Protein AF-0000000072290907 (afdb_homodimer)

pLDDT: mean 84.63, std 21.65, range [22.19, 98.81]

Nearest PDB structures (foldseek):
  7csi-assembly1_A  TM=6.257E-01  e=5.664E-04  Mycolicibacterium smegmatis MC2 155
  7cs1-assembly1_A  TM=6.171E-01  e=2.372E-03  Mycolicibacterium smegmatis MC2 155
  7cs1-assembly1_B  TM=6.305E-01  e=5.806E-03  Mycolicibacterium smegmatis MC2 155
  7cs0-assembly1_B  TM=6.258E-01  e=6.163E-03  Mycolicibacterium smegmatis MC2 155
  7csj-assembly1_A  TM=6.474E-01  e=9.935E-03  Mycolicibacterium smegmatis MC2 155

Foldseek 3Di:
DDKDKDWDDDLVSLLLQLVQVVQFCVVVPDLVVCLLFPFPDPDPVSVVVSSVVVSVVVVVVQVVAPQKIKMFIADCPCPDPRHRHTFKIWIKGWFQFFPLDDDPPDDPPPPDPDPDDPPPPPPPSPPDLCVQLVSLVVDPPDDSSVQSSQQSCLQCVCCNLAVGHGEMETEDIGGRPVCPPPCRLVVNVVVVVVVLQVSQFKYKYFDFPVCQVVVVVVQWDFQDKGFGDLDDDPDDDDPSSVVSCVSSHRGMITIIMAHGVVVVDGDDNPDDRPSRDDPPPPDD/DDKDKDWDDDLVSLLLQLVQVVQFCVVVPDLVVCLLFPFDDPDPVSVVVSSVVVSVVVVVVQVVAPQKIKMFIADCPCPDPRHRHTFKIWIKGWFQFFPLDDDPPDDPPPPDPDPDPDPPPPPPSPPRLCVQLVSLVVDPPDDSSVQSSQQSCLQCVCCNLAVGHGEMETEDIGGRPVCPPPCRLVVNVVVVVVVLQVSQFKYKYFDFPVCQVVVVVVQWDFQDKGQGDLDDDPDDDDPSSVVSCVSSHRGMITIIMAHGVVVVDGDDNPDDGPSNDDPPPPDD

Secondary structure (DSSP, 8-state):
---EEEE--SHHHHHHHHHHHHHHHHTTT-HHHHHHS--SSSSHHHHHHHHHHHHHHHHHHHHH-TTEEEEEEE---TTSTTTT-EEEEEEEEEESS-TT---------------------------SHHHHGGGGGGSPTTHHHHHHHHHHHHHHTTHHHH--SSEEEEEEEEE-GGGTTSSHHHHHHHHHHHHHHHHT-EEEEEE-HHHHHHHHHTT-EEEEEEE-----SSS---HHHHHHHHHHTT-EEEEEEE--GGG-----TTSPPTTT--------/---EEEE--SHHHHHHHHHHHHHHHHTTT-HHHHHHS--SSSSHHHHHHHHHHHHHHHHHHHHH-TTEEEEEEE---TTSTTTT-EEEEEEEEEESS-TT---------------------------THHHHGGGGGGSPTTHHHHHHHHHHHHHHTTHHHH--SSEEEEEEEEE-GGGTTSSHHHHHHHHHHHHHHHHT-EEEEEE-HHHHHHHHHTT-EEEEEEE-----SSS---HHHHHHHHHHTT-EEEEEEE--GGG-----TTSPPTTT--------

Sequence (568 aa):
MPPTLRTVATFEEFSLVVDCMWVSYADPYNPFLGLIVPIKEPTAEGVATAVRGMKNRFWESHKADRDSFWVYIVDEDDHGEDAGKVLAGANWLFHEASPFGEKKDGENGEYDNNHGNKGNENGDGETTEEEDISLASWWPEGEAREFVKAILSQVFGMRATRMTRPHAQLSMMFTLPDHRGRGYGSLLMEYGMSKISEMDVEALVEATADGISLYEKYGLRTIHEVIVDTTYKNGKPGFIWRKMAHECKGNATWWMWKPRPSDGILYTPEMELPWEKKEESLGRMPPTLRTVATFEEFSLVVDCMWVSYADPYNPFLGLIVPIKEPTAEGVATAVRGMKNRFWESHKADRDSFWVYIVDEDDHGEDAGKVLAGANWLFHEASPFGEKKDGENGEYDNNHGNKGNENGDGETTEEEDISLASWWPEGEAREFVKAILSQVFGMRATRMTRPHAQLSMMFTLPDHRGRGYGSLLMEYGMSKISEMDVEALVEATADGISLYEKYGLRTIHEVIVDTTYKNGKPGFIWRKMAHECKGNATWWMWKPRPSDGILYTPEMELPWEKKEESLGR

Solvent-accessible surface area (backbone atoms only — not comparable to full-atom values): 32532 Å² total; per-residue (Å²): 100,74,69,43,81,42,67,62,84,45,68,71,53,42,47,47,48,49,51,35,42,52,57,18,46,46,49,70,67,40,58,66,57,57,60,67,43,63,62,50,35,82,30,72,65,26,48,50,50,30,52,53,51,48,46,52,51,52,48,53,52,42,75,72,29,90,38,51,44,48,36,35,29,30,38,58,36,78,84,44,102,51,42,74,35,57,46,30,36,35,35,37,34,54,34,85,47,43,73,55,69,78,77,81,81,66,86,77,65,76,79,66,83,75,78,74,82,76,84,74,83,74,81,77,80,74,57,50,82,40,53,75,47,34,46,22,66,74,36,62,80,49,54,48,20,52,46,37,33,55,51,42,41,69,75,53,50,56,43,66,72,58,52,60,50,42,28,33,34,51,77,45,73,41,44,29,62,95,59,58,94,68,54,62,69,54,55,57,45,50,56,53,50,53,52,34,54,75,66,50,27,27,36,40,32,75,30,46,83,87,45,43,70,62,44,41,74,74,50,31,35,77,77,45,77,42,64,62,75,67,74,65,88,84,74,78,70,54,64,61,39,41,54,52,32,62,57,42,58,81,41,54,36,32,35,24,38,28,61,24,57,84,72,73,58,73,78,50,93,84,56,82,52,86,66,66,63,69,79,72,76,78,80,132,101,75,68,45,82,44,68,62,84,46,69,70,54,41,46,48,48,48,52,36,43,53,56,16,46,45,47,71,67,40,59,66,57,57,58,67,44,62,62,50,34,83,31,72,65,26,47,51,50,32,51,53,51,48,48,52,52,52,48,53,52,41,73,73,29,91,41,50,44,47,36,34,28,32,38,59,35,78,84,46,102,50,40,74,34,60,44,31,38,35,34,39,34,52,35,86,48,42,76,54,71,79,78,80,80,64,86,76,67,76,81,67,82,75,79,73,86,75,83,75,82,75,79,78,83,76,57,50,86,40,54,75,46,34,47,22,65,72,36,62,80,48,54,48,20,52,47,36,33,55,50,44,41,69,74,52,51,56,43,67,71,59,52,60,49,41,28,34,34,52,77,46,72,41,43,29,62,95,58,59,94,70,55,60,68,54,56,58,46,49,55,53,49,52,52,34,55,74,67,49,29,27,37,39,32,76,30,45,82,87,45,44,69,64,43,41,74,72,50,31,37,78,79,44,78,43,65,62,74,68,72,64,86,84,74,78,71,53,64,62,40,40,53,52,33,61,56,43,60,79,41,56,37,32,35,25,38,28,61,24,57,85,72,72,57,73,78,48,93,85,56,81,51,86,67,67,63,69,79,71,75,77,80,131

InterPro domains:
  IPR000182 GNAT domain [PF13508] (163-219)
  IPR000182 GNAT domain [PS51186] (126-261)
  IPR016181 Acyl-CoA N-acyltransferase [SSF55729] (167-228)
  IPR052523 Trichothecene Biosynthesis Acetyltransferases [PTHR42791] (8-263)

Structure (mmCIF, N/CA/C/O backbone):
data_AF-0000000072290907-model_v1
#
loop_
_entity.id
_entity.type
_entity.pdbx_description
1 polymer 'N-acetyltransferase domain-containing protein'
#
loop_
_atom_site.group_PDB
_atom_site.id
_atom_site.type_symbol
_atom_site.label_atom_id
_atom_site.label_alt_id
_atom_site.label_comp_id
_atom_site.label_asym_id
_atom_site.label_entity_id
_atom_site.label_seq_id
_atom_site.pdbx_PDB_ins_code
_atom_site.Cartn_x
_atom_site.Cartn_y
_atom_site.Cartn_z
_atom_site.occupancy
_atom_site.B_iso_or_equiv
_atom_site.auth_seq_id
_atom_site.auth_comp_id
_atom_site.auth_asym_id
_atom_site.auth_atom_id
_atom_site.pdbx_PDB_model_num
ATOM 1 N N . MET A 1 1 ? -25.875 -30.344 -10.055 1 61.03 1 MET A N 1
ATOM 2 C CA . MET A 1 1 ? -24.891 -31.188 -10.711 1 61.03 1 MET A CA 1
ATOM 3 C C . MET A 1 1 ? -23.484 -30.922 -10.156 1 61.03 1 MET A C 1
ATOM 5 O O . MET A 1 1 ? -23.188 -29.812 -9.711 1 61.03 1 MET A O 1
ATOM 9 N N . PRO A 1 2 ? -22.688 -31.938 -10.078 1 73.31 2 PRO A N 1
ATOM 10 C CA . PRO A 1 2 ? -21.344 -31.766 -9.523 1 73.31 2 PRO A CA 1
ATOM 11 C C . PRO A 1 2 ? -20.469 -30.828 -10.359 1 73.31 2 PRO A C 1
ATOM 13 O O . PRO A 1 2 ? -20.656 -30.734 -11.578 1 73.31 2 PRO A O 1
ATOM 16 N N . PRO A 1 3 ? -19.719 -30.031 -9.781 1 81 3 PRO A N 1
ATOM 17 C CA . PRO A 1 3 ? -18.781 -29.172 -10.523 1 81 3 PRO A CA 1
ATOM 18 C C . PRO A 1 3 ? -17.906 -29.953 -11.5 1 81 3 PRO A C 1
ATOM 20 O O . PRO A 1 3 ? -17.578 -31.109 -11.242 1 81 3 PRO A O 1
ATOM 23 N N . THR A 1 4 ? -17.781 -29.375 -12.656 1 89.06 4 THR A N 1
ATOM 24 C CA . THR A 1 4 ? -17 -30.016 -13.703 1 89.06 4 THR A CA 1
ATOM 25 C C . THR A 1 4 ? -15.672 -29.297 -13.906 1 89.06 4 THR A C 1
ATOM 27 O O . THR A 1 4 ? -15.633 -28.062 -13.945 1 89.06 4 THR A O 1
ATOM 30 N N . LEU A 1 5 ? -14.648 -30.078 -13.992 1 95.38 5 LEU A N 1
ATOM 31 C CA . LEU A 1 5 ? -13.328 -29.562 -14.312 1 95.38 5 LEU A CA 1
ATOM 32 C C . LEU A 1 5 ? -13.117 -29.5 -15.828 1 95.38 5 LEU A C 1
ATOM 34 O O . LEU A 1 5 ? -13.391 -30.484 -16.531 1 95.38 5 LEU A O 1
ATOM 38 N N . ARG A 1 6 ? -12.703 -28.359 -16.328 1 96.44 6 ARG A N 1
ATOM 39 C CA . ARG A 1 6 ? -12.453 -28.156 -17.766 1 96.44 6 ARG A CA 1
ATOM 40 C C . ARG A 1 6 ? -11.055 -27.578 -18 1 96.44 6 ARG A C 1
ATOM 42 O O . ARG A 1 6 ? -10.477 -26.953 -17.109 1 96.44 6 ARG A O 1
ATOM 49 N N . THR A 1 7 ? -10.555 -27.875 -19.188 1 97.81 7 THR A N 1
ATOM 50 C CA . THR A 1 7 ? -9.32 -27.234 -19.641 1 97.81 7 THR A CA 1
ATOM 51 C C . THR A 1 7 ? -9.617 -26.047 -20.547 1 97.81 7 THR A C 1
ATOM 53 O O . THR A 1 7 ? -10.469 -26.125 -21.422 1 97.81 7 THR A O 1
ATOM 56 N N . VAL A 1 8 ? -8.938 -24.984 -20.344 1 98.19 8 VAL A N 1
ATOM 57 C CA . VAL A 1 8 ? -9.156 -23.781 -21.141 1 98.19 8 VAL A CA 1
ATOM 58 C C . VAL A 1 8 ? -8.812 -24.062 -22.609 1 98.19 8 VAL A C 1
ATOM 60 O O . VAL A 1 8 ? -7.738 -24.578 -22.906 1 98.19 8 VAL A O 1
ATOM 63 N N . ALA A 1 9 ? -9.742 -23.672 -23.5 1 96.69 9 ALA A N 1
ATOM 64 C CA . ALA A 1 9 ? -9.523 -23.906 -24.922 1 96.69 9 ALA A CA 1
ATOM 65 C C . ALA A 1 9 ? -9.547 -22.594 -25.703 1 96.69 9 ALA A C 1
ATOM 67 O O . ALA A 1 9 ? -8.945 -22.5 -26.781 1 96.69 9 ALA A O 1
ATOM 68 N N . THR A 1 10 ? -10.258 -21.641 -25.203 1 97.38 10 THR A N 1
ATOM 69 C CA . THR A 1 10 ? -10.43 -20.375 -25.938 1 97.38 10 THR A CA 1
ATOM 70 C C . THR A 1 10 ? -10.062 -19.188 -25.062 1 97.38 10 THR A C 1
ATOM 72 O O . THR A 1 10 ? -10.016 -19.312 -23.828 1 97.38 10 THR A O 1
ATOM 75 N N . PHE A 1 11 ? -9.836 -18.109 -25.75 1 97.94 11 PHE A N 1
ATOM 76 C CA . PHE A 1 11 ? -9.539 -16.875 -25.016 1 97.94 11 PHE A CA 1
ATOM 77 C C . PHE A 1 11 ? -10.742 -16.438 -24.188 1 97.94 11 PHE A C 1
ATOM 79 O O . PHE A 1 11 ? -10.578 -15.891 -23.094 1 97.94 11 PHE A O 1
ATOM 86 N N . GLU A 1 12 ? -11.906 -16.672 -24.625 1 96.88 12 GLU A N 1
ATOM 87 C CA . GLU A 1 12 ? -13.125 -16.328 -23.891 1 96.88 12 GLU A CA 1
ATOM 88 C C . GLU A 1 12 ? -13.195 -17.078 -22.562 1 96.88 12 GLU A C 1
ATOM 90 O O . GLU A 1 12 ? -13.492 -16.484 -21.531 1 96.88 12 GLU A O 1
ATOM 95 N N . GLU A 1 13 ? -12.93 -18.344 -22.656 1 96.88 13 GLU A N 1
ATOM 96 C CA . GLU A 1 13 ? -12.875 -19.125 -21.438 1 96.88 13 GLU A CA 1
ATOM 97 C C . GLU A 1 13 ? -11.773 -18.625 -20.5 1 96.88 13 GLU A C 1
ATOM 99 O O . GLU A 1 13 ? -12 -18.484 -19.297 1 96.88 13 GLU A O 1
ATOM 104 N N . PHE A 1 14 ? -10.68 -18.391 -21.172 1 98.19 14 PHE A N 1
ATOM 105 C CA . PHE A 1 14 ? -9.531 -17.906 -20.406 1 98.19 14 PHE A CA 1
ATOM 106 C C . PHE A 1 14 ? -9.859 -16.609 -19.688 1 98.19 14 PHE A C 1
ATOM 108 O O . PHE A 1 14 ? -9.492 -16.438 -18.516 1 98.19 14 PHE A O 1
ATOM 115 N N . SER A 1 15 ? -10.547 -15.75 -20.344 1 97.88 15 SER A N 1
ATOM 116 C CA . SER A 1 15 ? -10.922 -14.461 -19.781 1 97.88 15 SER A CA 1
ATOM 117 C C . SER A 1 15 ? -11.789 -14.633 -18.531 1 97.88 15 SER A C 1
ATOM 119 O O . SER A 1 15 ? -11.625 -13.906 -17.547 1 97.88 15 SER A O 1
ATOM 121 N N . LEU A 1 16 ? -12.625 -15.562 -18.531 1 96.88 16 LEU A N 1
ATOM 122 C CA . LEU A 1 16 ? -13.469 -15.844 -17.375 1 96.88 16 LEU A CA 1
ATOM 123 C C . LEU A 1 16 ? -12.648 -16.406 -16.234 1 96.88 16 LEU A C 1
ATOM 125 O O . LEU A 1 16 ? -12.914 -16.094 -15.062 1 96.88 16 LEU A O 1
ATOM 129 N N . VAL A 1 17 ? -11.68 -17.188 -16.578 1 98.19 17 VAL A N 1
ATOM 130 C CA . VAL A 1 17 ? -10.797 -17.766 -15.562 1 98.19 17 VAL A CA 1
ATOM 131 C C . VAL A 1 17 ? -9.992 -16.656 -14.891 1 98.19 17 VAL A C 1
ATOM 133 O O . VAL A 1 17 ? -9.859 -16.641 -13.664 1 98.19 17 VAL A O 1
ATOM 136 N N . VAL A 1 18 ? -9.531 -15.734 -15.656 1 97.25 18 VAL A N 1
ATOM 137 C CA . VAL A 1 18 ? -8.734 -14.633 -15.117 1 97.25 18 VAL A CA 1
ATOM 138 C C . VAL A 1 18 ? -9.617 -13.727 -14.266 1 97.25 18 VAL A C 1
ATOM 140 O O . VAL A 1 18 ? -9.172 -13.188 -13.25 1 97.25 18 VAL A O 1
ATOM 143 N N . ASP A 1 19 ? -10.867 -13.547 -14.695 1 96.88 19 ASP A N 1
ATOM 144 C CA . ASP A 1 19 ? -11.797 -12.797 -13.859 1 96.88 19 ASP A CA 1
ATOM 145 C C . ASP A 1 19 ? -11.953 -13.453 -12.492 1 96.88 19 ASP A C 1
ATOM 147 O O . ASP A 1 19 ? -11.961 -12.766 -11.469 1 96.88 19 ASP A O 1
ATOM 151 N N . CYS A 1 20 ? -12.078 -14.727 -12.5 1 97.31 20 CYS A N 1
ATOM 152 C CA . CYS A 1 20 ? -12.164 -15.469 -11.25 1 97.31 20 CYS A CA 1
ATOM 153 C C . CYS A 1 20 ? -10.891 -15.305 -10.422 1 97.31 20 CYS A C 1
ATOM 155 O O . CYS A 1 20 ? -10.961 -15.086 -9.211 1 97.31 20 CYS A O 1
ATOM 157 N N . MET A 1 21 ? -9.797 -15.391 -11.086 1 97 21 MET A N 1
ATOM 158 C CA . MET A 1 21 ? -8.508 -15.211 -10.422 1 97 21 MET A CA 1
ATOM 159 C C . MET A 1 21 ? -8.43 -13.852 -9.734 1 97 21 MET A C 1
ATOM 161 O O . MET A 1 21 ? -8.062 -13.758 -8.562 1 97 21 MET A O 1
ATOM 165 N N . TRP A 1 22 ? -8.828 -12.867 -10.492 1 95.94 22 TRP A N 1
ATOM 166 C CA . TRP A 1 22 ? -8.742 -11.492 -10.023 1 95.94 22 TRP A CA 1
ATOM 167 C C . TRP A 1 22 ? -9.555 -11.297 -8.75 1 95.94 22 TRP A C 1
ATOM 169 O O . TRP A 1 22 ? -9.047 -10.789 -7.75 1 95.94 22 TRP A O 1
ATOM 179 N N . VAL A 1 23 ? -10.719 -11.773 -8.742 1 95.19 23 VAL A N 1
ATOM 180 C CA . VAL A 1 23 ? -11.609 -11.625 -7.598 1 95.19 23 VAL A CA 1
ATOM 181 C C . VAL A 1 23 ? -11.078 -12.445 -6.422 1 95.19 23 VAL A C 1
ATOM 183 O O . VAL A 1 23 ? -11.086 -11.984 -5.277 1 95.19 23 VAL A O 1
ATOM 186 N N . SER A 1 24 ? -10.586 -13.555 -6.688 1 96.44 24 SER A N 1
ATOM 187 C CA . SER A 1 24 ? -10.141 -14.477 -5.652 1 96.44 24 SER A CA 1
ATOM 188 C C . SER A 1 24 ? -8.906 -13.953 -4.938 1 96.44 24 SER A C 1
ATOM 190 O O . SER A 1 24 ? -8.789 -14.07 -3.715 1 96.44 24 SER A O 1
ATOM 192 N N . TYR A 1 25 ? -8 -13.391 -5.703 1 95.06 25 TYR A N 1
ATOM 193 C CA . TYR A 1 25 ? -6.754 -12.906 -5.121 1 95.06 25 TYR A CA 1
ATOM 194 C C . TYR A 1 25 ? -6.957 -11.555 -4.449 1 95.06 25 TYR A C 1
ATOM 196 O O . TYR A 1 25 ? -6.117 -11.117 -3.66 1 95.06 25 TYR A O 1
ATOM 204 N N . ALA A 1 26 ? -8.07 -10.938 -4.738 1 94.12 26 ALA A N 1
ATOM 205 C CA . ALA A 1 26 ? -8.336 -9.625 -4.164 1 94.12 26 ALA A CA 1
ATOM 206 C C . ALA A 1 26 ? -8.992 -9.742 -2.789 1 94.12 26 ALA A C 1
ATOM 208 O O . ALA A 1 26 ? -9.062 -8.766 -2.041 1 94.12 26 ALA A O 1
ATOM 209 N N . ASP A 1 27 ? -9.414 -11 -2.498 1 93.12 27 ASP A N 1
ATOM 210 C CA . ASP A 1 27 ? -10.125 -11.18 -1.237 1 93.12 27 ASP A CA 1
ATOM 211 C C . ASP A 1 27 ? -9.703 -12.477 -0.544 1 93.12 27 ASP A C 1
ATOM 213 O O . ASP A 1 27 ? -10.195 -13.555 -0.881 1 93.12 27 ASP A O 1
ATOM 217 N N . PRO A 1 28 ? -8.891 -12.391 0.519 1 91.25 28 PRO A N 1
ATOM 218 C CA . PRO A 1 28 ? -8.266 -11.18 1.047 1 91.25 28 PRO A CA 1
ATOM 219 C C . PRO A 1 28 ? -7.234 -10.586 0.09 1 91.25 28 PRO A C 1
ATOM 221 O O . PRO A 1 28 ? -6.738 -11.281 -0.799 1 91.25 28 PRO A O 1
ATOM 224 N N . TYR A 1 29 ? -6.98 -9.312 0.26 1 93.19 29 TYR A N 1
ATOM 225 C CA . TYR A 1 29 ? -6.023 -8.633 -0.608 1 93.19 29 TYR A CA 1
ATOM 226 C C . TYR A 1 29 ? -4.645 -9.273 -0.512 1 93.19 29 TYR A C 1
ATOM 228 O O . TYR A 1 29 ? -4.105 -9.438 0.584 1 93.19 29 TYR A O 1
ATOM 236 N N . ASN A 1 30 ? -4.141 -9.594 -1.662 1 90.12 30 ASN A N 1
ATOM 237 C CA . ASN A 1 30 ? -2.793 -10.141 -1.807 1 90.12 30 ASN A CA 1
ATOM 238 C C . ASN A 1 30 ? -1.861 -9.156 -2.508 1 90.12 30 ASN A C 1
ATOM 240 O O . ASN A 1 30 ? -2.037 -8.867 -3.691 1 90.12 30 ASN A O 1
ATOM 244 N N . PRO A 1 31 ? -0.788 -8.719 -1.791 1 91 31 PRO A N 1
ATOM 245 C CA . PRO A 1 31 ? 0.093 -7.719 -2.404 1 91 31 PRO A CA 1
ATOM 246 C C . PRO A 1 31 ? 0.782 -8.234 -3.664 1 91 31 PRO A C 1
ATOM 248 O O . PRO A 1 31 ? 1.218 -7.441 -4.504 1 91 31 PRO A O 1
ATOM 251 N N . PHE A 1 32 ? 0.857 -9.5 -3.822 1 89.25 32 PHE A N 1
ATOM 252 C CA . PHE A 1 32 ? 1.479 -10.07 -5.016 1 89.25 32 PHE A CA 1
ATOM 253 C C . PHE A 1 32 ? 0.664 -9.734 -6.258 1 89.25 32 PHE A C 1
ATOM 255 O O . PHE A 1 32 ? 1.221 -9.57 -7.348 1 89.25 32 PHE A O 1
ATOM 262 N N . LEU A 1 33 ? -0.612 -9.672 -6.07 1 89.75 33 LEU A N 1
ATOM 263 C CA . LEU A 1 33 ? -1.46 -9.281 -7.191 1 89.75 33 LEU A CA 1
ATOM 264 C C . LEU A 1 33 ? -1.087 -7.891 -7.691 1 89.75 33 LEU A C 1
ATOM 266 O O . LEU A 1 33 ? -1.037 -7.656 -8.898 1 89.75 33 LEU A O 1
ATOM 270 N N . GLY A 1 34 ? -0.769 -7.027 -6.734 1 87.81 34 GLY A N 1
ATOM 271 C CA . GLY A 1 34 ? -0.362 -5.676 -7.098 1 87.81 34 GLY A CA 1
ATOM 272 C C . GLY A 1 34 ? 0.976 -5.629 -7.809 1 87.81 34 GLY A C 1
ATOM 273 O O . GLY A 1 34 ? 1.242 -4.699 -8.578 1 87.81 34 GLY A O 1
ATOM 274 N N . LEU A 1 35 ? 1.792 -6.598 -7.621 1 90.81 35 LEU A N 1
ATOM 275 C CA . LEU A 1 35 ? 3.094 -6.648 -8.273 1 90.81 35 LEU A CA 1
ATOM 276 C C . LEU A 1 35 ? 2.959 -7.113 -9.719 1 90.81 35 LEU A C 1
ATOM 278 O O . LEU A 1 35 ? 3.695 -6.656 -10.602 1 90.81 35 LEU A O 1
ATOM 282 N N . ILE A 1 36 ? 2.031 -7.922 -9.922 1 87.81 36 ILE A N 1
ATOM 283 C CA . ILE A 1 36 ? 1.958 -8.531 -11.242 1 87.81 36 ILE A CA 1
ATOM 284 C C . ILE A 1 36 ? 1.089 -7.676 -12.164 1 87.81 36 ILE A C 1
ATOM 286 O O . ILE A 1 36 ? 1.197 -7.762 -13.383 1 87.81 36 ILE A O 1
ATOM 290 N N . VAL A 1 37 ? 0.235 -6.867 -11.562 1 88.31 37 VAL A N 1
ATOM 291 C CA . VAL A 1 37 ? -0.684 -6.078 -12.375 1 88.31 37 VAL A CA 1
ATOM 292 C C . VAL A 1 37 ? -0.483 -4.59 -12.086 1 88.31 37 VAL A C 1
ATOM 294 O O . VAL A 1 37 ? -1.078 -4.047 -11.156 1 88.31 37 VAL A O 1
ATOM 297 N N . PRO A 1 38 ? 0.239 -3.955 -12.898 1 88.44 38 PRO A N 1
ATOM 298 C CA . PRO A 1 38 ? 0.368 -2.508 -12.719 1 88.44 38 PRO A CA 1
ATOM 299 C C . PRO A 1 38 ? -0.934 -1.76 -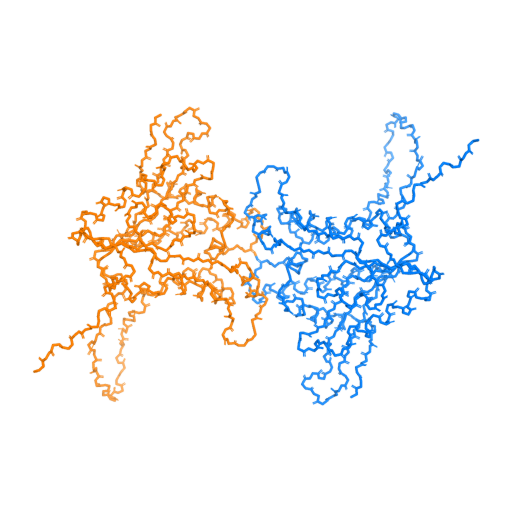13 1 88.44 38 PRO A C 1
ATOM 301 O O . PRO A 1 38 ? -1.513 -1.905 -14.078 1 88.44 38 PRO A O 1
ATOM 304 N N . ILE A 1 39 ? -1.404 -1.018 -12.07 1 86.69 39 ILE A N 1
ATOM 305 C CA . ILE A 1 39 ? -2.57 -0.161 -12.25 1 86.69 39 ILE A CA 1
ATOM 306 C C . ILE A 1 39 ? -2.121 1.283 -12.461 1 86.69 39 ILE A C 1
ATOM 308 O O . ILE A 1 39 ? -1.509 1.885 -11.578 1 86.69 39 ILE A O 1
ATOM 312 N N . LYS A 1 40 ? -2.482 1.858 -13.508 1 81.25 40 LYS A N 1
ATOM 313 C CA . LYS A 1 40 ? -2.016 3.193 -13.875 1 81.25 40 LYS A CA 1
ATOM 314 C C . LYS A 1 40 ? -2.895 4.273 -13.242 1 81.25 40 LYS A C 1
ATOM 316 O O . LYS A 1 40 ? -2.4 5.328 -12.844 1 81.25 40 LYS A O 1
ATOM 321 N N . GLU A 1 41 ? -4.16 3.975 -13.234 1 84.62 41 GLU A N 1
ATOM 322 C CA . GLU A 1 41 ? -5.109 4.914 -12.648 1 84.62 41 GLU A CA 1
ATOM 323 C C . GLU A 1 41 ? -5.988 4.234 -11.602 1 84.62 41 GLU A C 1
ATOM 325 O O . GLU A 1 41 ? -6.59 3.191 -11.875 1 84.62 41 GLU A O 1
ATOM 330 N N . PRO A 1 42 ? -6.027 4.883 -10.477 1 87.81 42 PRO A N 1
ATOM 331 C CA . PRO A 1 42 ? -6.832 4.25 -9.422 1 87.81 42 PRO A CA 1
ATOM 332 C C . PRO A 1 42 ? -8.328 4.488 -9.602 1 87.81 42 PRO A C 1
ATOM 334 O O . PRO A 1 42 ? -8.977 5.059 -8.727 1 87.81 42 PRO A O 1
ATOM 337 N N . THR A 1 43 ? -8.883 4.152 -10.758 1 90.88 43 THR A N 1
ATOM 338 C CA . THR A 1 43 ? -10.297 4.227 -11.125 1 90.88 43 THR A CA 1
ATOM 339 C C . THR A 1 43 ? -10.812 2.863 -11.586 1 90.88 43 THR A C 1
ATOM 341 O O . THR A 1 43 ? -10.023 1.94 -11.805 1 90.88 43 THR A O 1
ATOM 344 N N . ALA A 1 44 ? -12.141 2.846 -11.609 1 91.88 44 ALA A N 1
ATOM 345 C CA . ALA A 1 44 ? -12.734 1.61 -12.109 1 91.88 44 ALA A CA 1
ATOM 346 C C . ALA A 1 44 ? -12.234 1.292 -13.516 1 91.88 44 ALA A C 1
ATOM 348 O O . ALA A 1 44 ? -11.938 0.136 -13.836 1 91.88 44 ALA A O 1
ATOM 349 N N . GLU A 1 45 ? -12.117 2.344 -14.25 1 93.06 45 GLU A N 1
ATOM 350 C CA . GLU A 1 45 ? -11.633 2.154 -15.609 1 93.06 45 GLU A CA 1
ATOM 351 C C . GLU A 1 45 ? -10.156 1.76 -15.625 1 93.06 45 GLU A C 1
ATOM 353 O O . GLU A 1 45 ? -9.734 0.954 -16.453 1 93.06 45 GLU A O 1
ATOM 358 N N . GLY A 1 46 ? -9.391 2.34 -14.781 1 91.88 46 GLY A N 1
ATOM 359 C CA . GLY A 1 46 ? -7.996 1.955 -14.68 1 91.88 46 GLY A CA 1
ATOM 360 C C . GLY A 1 46 ? -7.805 0.498 -14.305 1 91.88 46 GLY A C 1
ATOM 361 O O . GLY A 1 46 ? -6.949 -0.187 -14.867 1 91.88 46 GLY A O 1
ATOM 362 N N . VAL A 1 47 ? -8.602 0.002 -13.445 1 93.5 47 VAL A N 1
ATOM 363 C CA . VAL A 1 47 ? -8.555 -1.396 -13.023 1 93.5 47 VAL A CA 1
ATOM 364 C C . VAL A 1 47 ? -8.961 -2.297 -14.188 1 93.5 47 VAL A C 1
ATOM 366 O O . VAL A 1 47 ? -8.297 -3.289 -14.477 1 93.5 47 VAL A O 1
ATOM 369 N N . ALA A 1 48 ? -10.031 -1.887 -14.82 1 95.19 48 ALA A N 1
ATOM 370 C CA . ALA A 1 48 ? -10.508 -2.674 -15.953 1 95.19 48 ALA A CA 1
ATOM 371 C C . ALA A 1 48 ? -9.438 -2.785 -17.031 1 95.19 48 ALA A C 1
ATOM 373 O O . ALA A 1 48 ? -9.242 -3.855 -17.609 1 95.19 48 ALA A O 1
ATOM 374 N N . THR A 1 49 ? -8.773 -1.724 -17.25 1 94.31 49 THR A N 1
ATOM 375 C CA . THR A 1 49 ? -7.707 -1.705 -18.25 1 94.31 49 THR A CA 1
ATOM 376 C C . THR A 1 49 ? -6.562 -2.623 -17.828 1 94.31 49 THR A C 1
ATOM 378 O 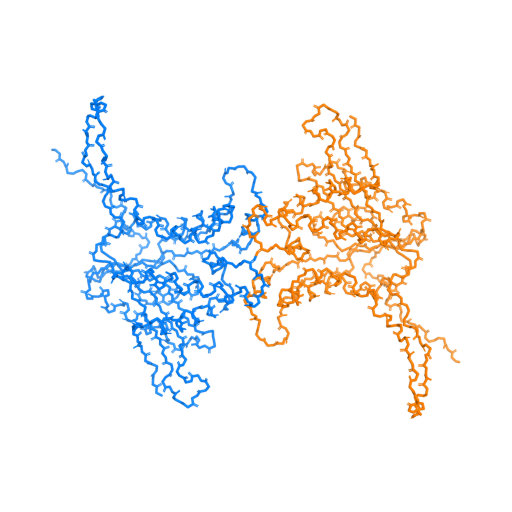O . THR A 1 49 ? -6.02 -3.361 -18.656 1 94.31 49 THR A O 1
ATOM 381 N N . ALA A 1 50 ? -6.215 -2.598 -16.641 1 93.12 50 ALA A N 1
ATOM 382 C CA . ALA A 1 50 ? -5.141 -3.445 -16.125 1 93.12 50 ALA A CA 1
ATOM 383 C C . ALA A 1 50 ? -5.504 -4.922 -16.25 1 93.12 50 ALA A C 1
ATOM 385 O O . ALA A 1 50 ? -4.672 -5.742 -16.641 1 93.12 50 ALA A O 1
ATOM 386 N N . VAL A 1 51 ? -6.727 -5.223 -15.945 1 95.44 51 VAL A N 1
ATOM 387 C CA . VAL A 1 51 ? -7.188 -6.605 -16 1 95.44 51 VAL A CA 1
ATOM 388 C C . VAL A 1 51 ? -7.199 -7.082 -17.453 1 95.44 51 VAL A C 1
ATOM 390 O O . VAL A 1 51 ? -6.793 -8.211 -17.75 1 95.44 51 VAL A O 1
ATOM 393 N N . ARG A 1 52 ? -7.648 -6.238 -18.312 1 96 52 ARG A N 1
ATOM 394 C CA . ARG A 1 52 ? -7.613 -6.574 -19.734 1 96 52 ARG A CA 1
ATOM 395 C C . ARG A 1 52 ? -6.184 -6.836 -20.203 1 96 52 ARG A C 1
ATOM 397 O O . ARG A 1 52 ? -5.93 -7.785 -20.953 1 96 52 ARG A O 1
ATOM 404 N N . GLY A 1 53 ? -5.309 -5.988 -19.766 1 93.81 53 GLY A N 1
ATOM 405 C CA . GLY A 1 53 ? -3.906 -6.207 -20.094 1 93.81 53 GLY A CA 1
ATOM 406 C C . GLY A 1 53 ? -3.371 -7.527 -19.578 1 93.81 53 GLY A C 1
ATOM 407 O O . GLY A 1 53 ? -2.631 -8.219 -20.266 1 93.81 53 GLY A O 1
ATOM 408 N N . MET A 1 54 ? -3.721 -7.844 -18.406 1 94.25 54 MET A N 1
ATOM 409 C CA . MET A 1 54 ? -3.314 -9.102 -17.781 1 94.25 54 MET A CA 1
ATOM 410 C C . MET A 1 54 ? -3.834 -10.297 -18.594 1 94.25 54 MET A C 1
ATOM 412 O O . MET A 1 54 ? -3.092 -11.242 -18.859 1 94.25 54 MET A O 1
ATOM 416 N N . LYS A 1 55 ? -5.098 -10.234 -18.969 1 97.19 55 LYS A N 1
ATOM 417 C CA . LYS A 1 55 ? -5.688 -11.297 -19.766 1 97.19 55 LYS A CA 1
ATOM 418 C C . LYS A 1 55 ? -4.898 -11.531 -21.047 1 97.19 55 LYS A C 1
ATOM 420 O O . LYS A 1 55 ? -4.543 -12.664 -21.375 1 97.19 55 LYS A O 1
ATOM 425 N N . ASN A 1 56 ? -4.594 -10.477 -21.672 1 96.25 56 ASN A N 1
ATOM 426 C CA . ASN A 1 56 ? -3.875 -10.578 -22.938 1 96.25 56 ASN A CA 1
ATOM 427 C C . ASN A 1 56 ? -2.475 -11.148 -22.734 1 96.25 56 ASN A C 1
ATOM 429 O O . ASN A 1 56 ? -2.062 -12.055 -23.469 1 96.25 56 ASN A O 1
ATOM 433 N N . ARG A 1 57 ? -1.807 -10.719 -21.797 1 93.19 57 ARG A N 1
ATOM 434 C CA . ARG A 1 57 ? -0.422 -11.125 -21.578 1 93.19 57 ARG A CA 1
ATOM 435 C C . ARG A 1 57 ? -0.341 -12.578 -21.125 1 93.19 57 ARG A C 1
ATOM 437 O O . ARG A 1 57 ? 0.48 -13.344 -21.625 1 93.19 57 ARG A O 1
ATOM 444 N N . PHE A 1 58 ? -1.194 -12.945 -20.219 1 95.44 58 PHE A N 1
ATOM 445 C CA . PHE A 1 58 ? -1.199 -14.328 -19.75 1 95.44 58 PHE A CA 1
ATOM 446 C C . PHE A 1 58 ? -1.604 -15.273 -20.859 1 95.44 58 PHE A C 1
ATOM 448 O O . PHE A 1 58 ? -1.076 -16.391 -20.969 1 95.44 58 PHE A O 1
ATOM 455 N N . TRP A 1 59 ? -2.492 -14.812 -21.656 1 97.38 59 TRP A N 1
ATOM 456 C CA . TRP A 1 59 ? -2.926 -15.641 -22.781 1 97.38 59 TRP A CA 1
ATOM 457 C C . TRP A 1 59 ? -1.793 -15.852 -23.781 1 97.38 59 TRP A C 1
ATOM 459 O O . TRP A 1 59 ? -1.55 -16.969 -24.234 1 97.38 59 TRP A O 1
ATOM 469 N N . GLU A 1 60 ? -1.132 -14.812 -24.062 1 94.94 60 GLU A N 1
ATOM 470 C CA . GLU A 1 60 ? 0.005 -14.906 -24.984 1 94.94 60 GLU A CA 1
ATOM 471 C C . GLU A 1 60 ? 1.081 -15.836 -24.422 1 94.94 60 GLU A C 1
ATOM 473 O O . GLU A 1 60 ? 1.644 -16.656 -25.156 1 94.94 60 GLU A O 1
ATOM 478 N N . SER A 1 61 ? 1.308 -15.703 -23.219 1 93.56 61 SER A N 1
ATOM 479 C CA . SER A 1 61 ? 2.289 -16.562 -22.578 1 93.56 61 SER A CA 1
ATOM 480 C C . SER A 1 61 ? 1.847 -18.031 -22.609 1 93.56 61 SER A C 1
ATOM 482 O O . SER A 1 61 ? 2.656 -18.922 -22.859 1 93.56 61 SER A O 1
ATOM 484 N N . HIS A 1 62 ? 0.612 -18.234 -22.312 1 96.5 62 HIS A N 1
ATOM 485 C CA . HIS A 1 62 ? 0.051 -19.578 -22.344 1 96.5 62 HIS A CA 1
ATOM 486 C C . HIS A 1 62 ? 0.171 -20.203 -23.719 1 96.5 62 HIS A C 1
ATOM 488 O O . HIS A 1 62 ? 0.604 -21.359 -23.859 1 96.5 62 HIS A O 1
ATOM 494 N N . LYS A 1 63 ? -0.1 -19.469 -24.734 1 96.19 63 LYS A N 1
ATOM 495 C CA . LYS A 1 63 ? -0.055 -19.969 -26.109 1 96.19 63 LYS A CA 1
ATOM 496 C C . LYS A 1 63 ? 1.378 -20.281 -26.547 1 96.19 63 LYS A C 1
ATOM 498 O O . LYS A 1 63 ? 1.614 -21.188 -27.328 1 96.19 63 LYS A O 1
ATOM 503 N N . ALA A 1 64 ? 2.258 -19.578 -25.938 1 93.62 64 ALA A N 1
ATOM 504 C CA . ALA A 1 64 ? 3.658 -19.719 -26.328 1 93.62 64 ALA A CA 1
ATOM 505 C C . ALA A 1 64 ? 4.328 -20.859 -25.562 1 93.62 64 ALA A C 1
ATOM 507 O O . ALA A 1 64 ? 5.461 -21.234 -25.875 1 93.62 64 ALA A O 1
ATOM 508 N N . ASP A 1 65 ? 3.631 -21.391 -24.625 1 94.12 65 ASP A N 1
ATOM 509 C CA . ASP A 1 65 ? 4.215 -22.422 -23.75 1 94.12 65 ASP A CA 1
ATOM 510 C C . ASP A 1 65 ? 3.391 -23.703 -23.781 1 94.12 65 ASP A C 1
ATOM 512 O O . ASP A 1 65 ? 2.361 -23.812 -23.109 1 94.12 65 ASP A O 1
ATOM 516 N N . ARG A 1 66 ? 3.906 -24.688 -24.422 1 95.12 66 ARG A N 1
ATOM 517 C CA . ARG A 1 66 ? 3.176 -25.953 -24.594 1 95.12 66 ARG A CA 1
ATOM 518 C C . ARG A 1 66 ? 3.027 -26.672 -23.25 1 95.12 66 ARG A C 1
ATOM 520 O O . ARG A 1 66 ? 2.229 -27.609 -23.141 1 95.12 66 ARG A O 1
ATOM 527 N N . ASP A 1 67 ? 3.832 -26.266 -22.281 1 97.38 67 ASP A N 1
ATOM 528 C CA . ASP A 1 67 ? 3.805 -26.938 -20.984 1 97.38 67 ASP A CA 1
ATOM 529 C C . ASP A 1 67 ? 2.734 -26.344 -20.078 1 97.38 67 ASP A C 1
ATOM 531 O O . ASP A 1 67 ? 2.459 -26.875 -19 1 97.38 67 ASP A O 1
ATOM 535 N N . SER A 1 68 ? 2.129 -25.266 -20.516 1 97.94 68 SER A N 1
ATOM 536 C CA . SER A 1 68 ? 1.179 -24.516 -19.703 1 97.94 68 SER A CA 1
ATOM 537 C C . SER A 1 68 ? -0.238 -25.047 -19.875 1 97.94 68 SER A C 1
ATOM 539 O O . SER A 1 68 ? -0.739 -25.156 -21 1 97.94 68 SER A O 1
ATOM 541 N N . PHE A 1 69 ? -0.893 -25.375 -18.75 1 98.5 69 PHE A N 1
ATOM 542 C CA . PHE A 1 69 ? -2.271 -25.859 -18.734 1 98.5 69 PHE A CA 1
ATOM 543 C C . PHE A 1 69 ? -3.111 -25.062 -17.75 1 98.5 69 PHE A C 1
ATOM 545 O O . PHE A 1 69 ? -2.838 -25.062 -16.547 1 98.5 69 PHE A O 1
ATOM 552 N N . TRP A 1 70 ? -4.102 -24.391 -18.266 1 98.75 70 TRP A N 1
ATOM 553 C CA . TRP A 1 70 ? -5.113 -23.75 -17.422 1 98.75 70 TRP A CA 1
ATOM 554 C C . TRP A 1 70 ? -6.355 -24.625 -17.297 1 98.75 70 TRP A C 1
ATOM 556 O O . TRP A 1 70 ? -6.945 -25.016 -18.312 1 98.75 70 TRP A O 1
ATOM 566 N N . VAL A 1 71 ? -6.762 -24.922 -16.094 1 98.69 71 VAL A N 1
ATOM 567 C CA . VAL A 1 71 ? -7.965 -25.703 -15.836 1 98.69 71 VAL A CA 1
ATOM 568 C C . VAL A 1 71 ? -8.883 -24.938 -14.891 1 98.69 71 VAL A C 1
ATOM 570 O O . VAL A 1 71 ? -8.422 -24.109 -14.102 1 98.69 71 VAL A O 1
ATOM 573 N N . TYR A 1 72 ? -10.141 -25.188 -15.016 1 98.31 72 TYR A N 1
ATOM 574 C CA . TYR A 1 72 ? -11.086 -24.422 -14.211 1 98.31 72 TYR A CA 1
ATOM 575 C C . TYR A 1 72 ? -12.344 -25.25 -13.922 1 98.31 72 TYR A C 1
ATOM 577 O O . TYR A 1 72 ? -12.578 -26.266 -14.555 1 98.31 72 TYR A O 1
ATOM 585 N N . ILE A 1 73 ? -13.023 -24.828 -12.891 1 97.12 73 ILE A N 1
ATOM 586 C CA . ILE A 1 73 ? -14.234 -25.5 -12.43 1 97.12 73 ILE A CA 1
ATOM 587 C C . ILE A 1 73 ? -15.438 -24.578 -12.625 1 97.12 73 ILE A C 1
ATOM 589 O O . ILE A 1 73 ? -15.406 -23.406 -12.234 1 97.12 73 ILE A O 1
ATOM 593 N N . VAL A 1 74 ? -16.453 -25.125 -13.219 1 92.94 74 VAL A N 1
ATOM 594 C CA . VAL A 1 74 ? -17.688 -24.375 -13.445 1 92.94 74 VAL A CA 1
ATOM 595 C C . VAL A 1 74 ? -18.828 -25.031 -12.672 1 92.94 74 VAL A C 1
ATOM 597 O O . VAL A 1 74 ? -18.875 -26.25 -12.508 1 92.94 74 VAL A O 1
ATOM 600 N N . ASP A 1 75 ? -19.625 -24.109 -12.172 1 83.06 75 ASP A N 1
ATOM 601 C CA . ASP A 1 75 ? -20.859 -24.594 -11.562 1 83.06 75 ASP A CA 1
ATOM 602 C C . ASP A 1 75 ? -21.859 -25.062 -12.625 1 83.06 75 ASP A C 1
ATOM 604 O O . ASP A 1 75 ? -22.344 -24.25 -13.414 1 83.06 75 ASP A O 1
ATOM 608 N N . GLU A 1 76 ? -22.156 -26.312 -12.727 1 75.44 76 GLU A N 1
ATOM 609 C CA . GLU A 1 76 ? -23.047 -26.812 -13.766 1 75.44 76 GLU A CA 1
ATOM 610 C C . GLU A 1 76 ? -24.516 -26.688 -13.352 1 75.44 76 GLU A C 1
ATOM 612 O O . GLU A 1 76 ? -25.422 -26.969 -14.148 1 75.44 76 GLU A O 1
ATOM 617 N N . ASP A 1 77 ? -24.609 -26.234 -12.141 1 69.12 77 ASP A N 1
ATOM 618 C CA . ASP A 1 77 ? -26.016 -26.094 -11.781 1 69.12 77 ASP A CA 1
ATOM 619 C C . ASP A 1 77 ? -26.656 -24.938 -12.516 1 69.12 77 ASP A C 1
ATOM 621 O O . ASP A 1 77 ? -26.25 -23.781 -12.344 1 69.12 77 ASP A O 1
ATOM 625 N N . ASP A 1 78 ? -27.438 -25.156 -13.602 1 61.81 78 ASP A N 1
ATOM 626 C CA . ASP A 1 78 ? -28.062 -24.219 -14.523 1 61.81 78 ASP A CA 1
ATOM 627 C C . ASP A 1 78 ? -29.094 -23.344 -13.812 1 61.81 78 ASP A C 1
ATOM 629 O O . ASP A 1 78 ? -29.656 -22.422 -14.406 1 61.81 78 ASP A O 1
ATOM 633 N N . HIS A 1 79 ? -29.422 -23.594 -12.609 1 61.38 79 HIS A N 1
ATOM 634 C CA . HIS A 1 79 ? -30.578 -22.906 -12.055 1 61.38 79 HIS A CA 1
ATOM 635 C C . HIS A 1 79 ? -30.156 -21.891 -10.992 1 61.38 79 HIS A C 1
ATOM 637 O O . HIS A 1 79 ? -30.953 -21.078 -10.547 1 61.38 79 HIS A O 1
ATOM 643 N N . GLY A 1 80 ? -28.781 -21.812 -10.859 1 60.09 80 GLY A N 1
ATOM 644 C CA . GLY A 1 80 ? -28.469 -20.906 -9.758 1 60.09 80 GLY A CA 1
ATOM 645 C C . GLY A 1 80 ? -27.766 -19.641 -10.195 1 60.09 80 GLY A C 1
ATOM 646 O O . GLY A 1 80 ? -27.531 -19.438 -11.391 1 60.09 80 GLY A O 1
ATOM 647 N N . GLU A 1 81 ? -27.859 -18.562 -9.344 1 63.62 81 GLU A N 1
ATOM 648 C CA . GLU A 1 81 ? -27.25 -17.266 -9.578 1 63.62 81 GLU A CA 1
ATOM 649 C C . GLU A 1 81 ? -25.844 -17.406 -10.148 1 63.62 81 GLU A C 1
ATOM 651 O O . GLU A 1 81 ? -25.359 -16.547 -10.883 1 63.62 81 GLU A O 1
ATOM 656 N N . ASP A 1 82 ? -25.344 -18.609 -10.062 1 66.25 82 ASP A N 1
ATOM 657 C CA . ASP A 1 82 ? -23.953 -18.797 -10.461 1 66.25 82 ASP A CA 1
ATOM 658 C C . ASP A 1 82 ? -23.844 -19.688 -11.688 1 66.25 82 ASP A C 1
ATOM 660 O O . ASP A 1 82 ? -22.766 -20.172 -12.023 1 66.25 82 ASP A O 1
ATOM 664 N N . ALA A 1 83 ? -24.891 -19.922 -12.273 1 69.31 83 ALA A N 1
ATOM 665 C CA . ALA A 1 83 ? -24.859 -20.828 -13.414 1 69.31 83 ALA A CA 1
ATOM 666 C C . ALA A 1 83 ? -23.859 -20.359 -14.469 1 69.31 83 ALA A C 1
ATOM 668 O O . ALA A 1 83 ? -23.922 -19.219 -14.922 1 69.31 83 ALA A O 1
ATOM 669 N N . GLY A 1 84 ? -22.922 -21.266 -14.773 1 78.44 84 GLY A N 1
ATOM 670 C CA . GLY A 1 84 ? -21.953 -21 -15.82 1 78.44 84 GLY A CA 1
ATOM 671 C C . GLY A 1 84 ? -20.781 -20.172 -15.336 1 78.44 84 GLY A C 1
ATOM 672 O O . GLY A 1 84 ? -19.875 -19.859 -16.109 1 78.44 84 GLY A O 1
ATOM 673 N N . LYS A 1 85 ? -20.75 -19.953 -14.039 1 89.38 85 LYS A N 1
ATOM 674 C CA . LYS A 1 85 ? -19.688 -19.125 -13.477 1 89.38 85 LYS A CA 1
ATOM 675 C C . LYS A 1 85 ? -18.453 -19.953 -13.18 1 89.38 85 LYS A C 1
ATOM 677 O O . LYS A 1 85 ? -18.547 -21.094 -12.727 1 89.38 85 LYS A O 1
ATOM 682 N N . VAL A 1 86 ? -17.312 -19.438 -13.5 1 96.06 86 VAL A N 1
ATOM 683 C CA . VAL A 1 86 ? -16.062 -20.062 -13.078 1 96.06 86 VAL A CA 1
ATOM 684 C C . VAL A 1 86 ? -15.891 -19.891 -11.57 1 96.06 86 VAL A C 1
ATOM 686 O O . VAL A 1 86 ? -15.891 -18.766 -11.062 1 96.06 86 VAL A O 1
ATOM 689 N N . LEU A 1 87 ? -15.688 -21 -10.867 1 96.69 87 LEU A N 1
ATOM 690 C CA . LEU A 1 87 ? -15.656 -20.984 -9.406 1 96.69 87 LEU A CA 1
ATOM 691 C C . LEU A 1 87 ? -14.227 -21.062 -8.891 1 96.69 87 LEU A C 1
ATOM 693 O O . LEU A 1 87 ? -13.93 -20.578 -7.797 1 96.69 87 LEU A O 1
ATOM 697 N N . ALA A 1 88 ? -13.406 -21.719 -9.617 1 98.25 88 ALA A N 1
ATOM 698 C CA . ALA A 1 88 ? -12.008 -21.953 -9.242 1 98.25 88 ALA A CA 1
ATOM 699 C C . ALA A 1 88 ? -11.164 -22.266 -10.469 1 98.25 88 ALA A C 1
ATOM 701 O O . ALA A 1 88 ? -11.695 -22.625 -11.523 1 98.25 88 ALA A O 1
ATOM 702 N N . GLY A 1 89 ? -9.891 -22.094 -10.367 1 98.62 89 GLY A N 1
ATOM 703 C CA . GLY A 1 89 ? -8.984 -22.406 -11.453 1 98.62 89 GLY A CA 1
ATOM 704 C C . GLY A 1 89 ? -7.543 -22.562 -11 1 98.62 89 GLY A C 1
ATOM 705 O O . GLY A 1 89 ? -7.227 -22.344 -9.828 1 98.62 89 GLY A O 1
ATOM 706 N N . ALA A 1 90 ? -6.734 -23.078 -11.906 1 98.81 90 ALA A N 1
ATOM 707 C CA . ALA A 1 90 ? -5.309 -23.266 -11.641 1 98.81 90 ALA A CA 1
ATOM 708 C C . ALA A 1 90 ? -4.504 -23.219 -12.938 1 98.81 90 ALA A C 1
ATOM 710 O O . ALA A 1 90 ? -5.023 -23.547 -14.008 1 98.81 90 ALA A O 1
ATOM 711 N N . ASN A 1 91 ? -3.354 -22.781 -12.844 1 98.56 91 ASN A N 1
ATOM 712 C CA . ASN A 1 91 ? -2.355 -22.875 -13.898 1 98.56 91 ASN A CA 1
ATOM 713 C C . ASN A 1 91 ? -1.249 -23.859 -13.531 1 98.56 91 ASN A C 1
ATOM 715 O O . ASN A 1 91 ? -0.477 -23.609 -12.602 1 98.56 91 ASN A O 1
ATOM 719 N N . TRP A 1 92 ? -1.188 -24.984 -14.242 1 98.69 92 TRP A N 1
ATOM 720 C CA . TRP A 1 92 ? -0.149 -26 -14.094 1 98.69 92 TRP A CA 1
ATOM 721 C C . TRP A 1 92 ? 0.846 -25.938 -15.242 1 98.69 92 TRP A C 1
ATOM 723 O O . TRP A 1 92 ? 0.454 -25.766 -16.406 1 98.69 92 TRP A O 1
ATOM 733 N N . LEU A 1 93 ? 2.078 -26.094 -14.922 1 98.25 93 LEU A N 1
ATOM 734 C CA . LEU A 1 93 ? 3.139 -26.281 -15.906 1 98.25 93 LEU A CA 1
ATOM 735 C C . LEU A 1 93 ? 3.752 -27.672 -15.789 1 98.25 93 LEU A C 1
ATOM 737 O O . LEU A 1 93 ? 4.168 -28.078 -14.695 1 98.25 93 LEU A O 1
ATOM 741 N N . PHE A 1 94 ? 3.787 -28.406 -16.891 1 98.56 94 PHE A N 1
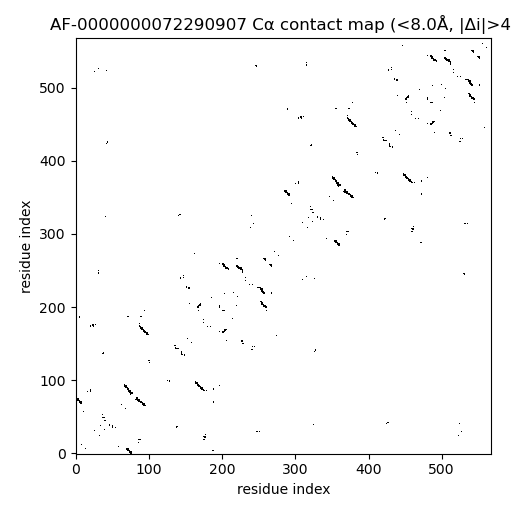ATOM 742 C CA . PHE A 1 94 ? 4.391 -29.734 -16.922 1 98.56 94 PHE A CA 1
ATOM 743 C C . PHE A 1 94 ? 5.598 -29.75 -17.859 1 98.56 94 PHE A C 1
ATOM 745 O O . PHE A 1 94 ? 5.445 -29.781 -19.078 1 98.56 94 PHE A O 1
ATOM 752 N N . HIS A 1 95 ? 6.734 -29.766 -17.234 1 97.69 95 HIS A N 1
ATOM 753 C CA . HIS A 1 95 ? 7.98 -29.688 -17.984 1 97.69 95 HIS A CA 1
ATOM 754 C C . HIS A 1 95 ? 8.602 -31.078 -18.172 1 97.69 95 HIS A C 1
ATOM 756 O O . HIS A 1 95 ? 8.992 -31.719 -17.188 1 97.69 95 HIS A O 1
ATOM 762 N N . GLU A 1 96 ? 8.789 -31.484 -19.422 1 96.81 96 GLU A N 1
ATOM 763 C CA . GLU A 1 96 ? 9.453 -32.75 -19.719 1 96.81 96 GLU A CA 1
ATOM 764 C C . GLU A 1 96 ? 10.969 -32.594 -19.688 1 96.81 96 GLU A C 1
ATOM 766 O O . GLU A 1 96 ? 11.703 -33.594 -19.625 1 96.81 96 GLU A O 1
ATOM 771 N N . ALA A 1 97 ? 11.367 -31.406 -19.844 1 95.06 97 ALA A N 1
ATOM 772 C CA . ALA A 1 97 ? 12.766 -31.016 -19.703 1 95.06 97 ALA A CA 1
ATOM 773 C C . ALA A 1 97 ? 12.891 -29.672 -18.984 1 95.06 97 ALA A C 1
ATOM 775 O O . ALA A 1 97 ? 11.891 -28.969 -18.797 1 95.06 97 ALA A O 1
ATOM 776 N N . SER A 1 98 ? 14.148 -29.375 -18.547 1 92.25 98 SER A N 1
ATOM 777 C CA . SER A 1 98 ? 14.352 -28.094 -17.875 1 92.25 98 SER A CA 1
ATOM 778 C C . SER A 1 98 ? 13.945 -26.922 -18.766 1 92.25 98 SER A C 1
ATOM 780 O O . SER A 1 98 ? 14.375 -26.844 -19.922 1 92.25 98 SER A O 1
ATOM 782 N N . PRO A 1 99 ? 13.141 -26.109 -18.281 1 91.25 99 PRO A N 1
ATOM 783 C CA . PRO A 1 99 ? 12.781 -24.938 -19.078 1 91.25 99 PRO A CA 1
ATOM 784 C C . PRO A 1 99 ? 13.82 -23.828 -18.984 1 91.25 99 PRO A C 1
ATOM 786 O O . PRO A 1 99 ? 13.656 -22.766 -19.609 1 91.25 99 PRO A O 1
ATOM 789 N N . PHE A 1 100 ? 14.938 -23.984 -18.234 1 86.06 100 PHE A N 1
ATOM 790 C CA . PHE A 1 100 ? 15.922 -22.938 -17.984 1 86.06 100 PHE A CA 1
ATOM 791 C C . PHE A 1 100 ? 17.188 -23.172 -18.781 1 86.06 100 PHE A C 1
ATOM 793 O O . PHE A 1 100 ? 18.125 -22.359 -18.734 1 86.06 100 PHE A O 1
ATOM 800 N N . GLY A 1 101 ? 17.312 -23.656 -20.203 1 66.06 101 GLY A N 1
ATOM 801 C CA . GLY A 1 101 ? 18.344 -23.938 -21.188 1 66.06 101 GLY A CA 1
ATOM 802 C C . GLY A 1 101 ? 19.734 -24.031 -20.594 1 66.06 101 GLY A C 1
ATOM 803 O O . GLY A 1 101 ? 20 -23.469 -19.531 1 66.06 101 GLY A O 1
ATOM 804 N N . GLU A 1 102 ? 20.562 -25.094 -20.891 1 49.31 102 GLU A N 1
ATOM 805 C CA . GLU A 1 102 ? 21.969 -25.422 -20.672 1 49.31 102 GLU A CA 1
ATOM 806 C C . GLU A 1 102 ? 22.875 -24.25 -21.031 1 49.31 102 GLU A C 1
ATOM 808 O O . GLU A 1 102 ? 22.656 -23.562 -22.047 1 49.31 102 GLU A O 1
ATOM 813 N N . LYS A 1 103 ? 23.625 -23.734 -20.234 1 43.16 103 LYS A N 1
ATOM 814 C CA . LYS A 1 103 ? 24.812 -23.031 -20.688 1 43.16 103 LYS A CA 1
ATOM 815 C C . LYS A 1 103 ? 25.578 -23.844 -21.734 1 43.16 103 LYS A C 1
ATOM 817 O O . LYS A 1 103 ? 25.906 -25 -21.5 1 43.16 103 LYS A O 1
ATOM 822 N N . LYS A 1 104 ? 25.453 -23.547 -23.062 1 34.41 104 LYS A N 1
ATOM 823 C CA . LYS A 1 104 ? 26.453 -24.125 -23.953 1 34.41 104 LYS A CA 1
ATOM 824 C C . LYS A 1 104 ? 27.859 -23.953 -23.375 1 34.41 104 LYS A C 1
ATOM 826 O O . LYS A 1 104 ? 28.297 -22.828 -23.109 1 34.41 104 LYS A O 1
ATOM 831 N N . ASP A 1 105 ? 28.484 -24.828 -22.781 1 32.69 105 ASP A N 1
ATOM 832 C CA . ASP A 1 105 ? 29.891 -24.938 -22.406 1 32.69 105 ASP A CA 1
ATOM 833 C C . ASP A 1 105 ? 30.812 -24.547 -23.562 1 32.69 105 ASP A C 1
ATOM 835 O O . ASP A 1 105 ? 32.031 -24.734 -23.5 1 32.69 105 ASP A O 1
ATOM 839 N N . GLY A 1 106 ? 30.375 -24.703 -24.859 1 29.98 106 GLY A N 1
ATOM 840 C CA . GLY A 1 106 ? 31.406 -24.969 -25.844 1 29.98 106 GLY A CA 1
ATOM 841 C C . GLY A 1 106 ? 32.438 -23.875 -25.938 1 29.98 106 GLY A C 1
ATOM 842 O O . GLY A 1 106 ? 33.656 -24.141 -25.953 1 29.98 106 GLY A O 1
ATOM 843 N N . GLU A 1 107 ? 32.281 -22.734 -26.781 1 28.45 107 GLU A N 1
ATOM 844 C CA . GLU A 1 107 ? 33.375 -22.219 -27.625 1 28.45 107 GLU A CA 1
ATOM 845 C C . GLU A 1 107 ? 34.375 -21.422 -26.812 1 28.45 107 GLU A C 1
ATOM 847 O O . GLU A 1 107 ? 34.031 -20.422 -26.188 1 28.45 107 GLU A O 1
ATOM 852 N N . ASN A 1 108 ? 35.375 -22.109 -26.25 1 29.25 108 ASN A N 1
ATOM 853 C CA . ASN A 1 108 ? 36.719 -21.547 -26.016 1 29.25 108 ASN A CA 1
ATOM 854 C C . ASN A 1 108 ? 37.188 -20.719 -27.203 1 29.25 108 ASN A C 1
ATOM 856 O O . ASN A 1 108 ? 38.062 -21.156 -27.938 1 29.25 108 ASN A O 1
ATOM 860 N N . GLY A 1 109 ? 36.312 -20.375 -28.156 1 24.94 109 GLY A N 1
ATOM 861 C CA . GLY A 1 109 ? 36.938 -19.766 -29.297 1 24.94 109 GLY A CA 1
ATOM 862 C C . GLY A 1 109 ? 37.875 -18.625 -28.922 1 24.94 109 GLY A C 1
ATOM 863 O O . GLY A 1 109 ? 37.562 -17.812 -28.047 1 24.94 109 GLY A O 1
ATOM 864 N N . GLU A 1 110 ? 39.156 -18.922 -29.062 1 26.12 110 GLU A N 1
ATOM 865 C CA . GLU A 1 110 ? 40.25 -17.969 -29.219 1 26.12 110 GLU A CA 1
ATOM 866 C C . GLU A 1 110 ? 39.844 -16.828 -30.172 1 26.12 110 GLU A C 1
ATOM 868 O O . GLU A 1 110 ? 39.562 -17.078 -31.344 1 26.12 110 GLU A O 1
ATOM 873 N N . TYR A 1 111 ? 39 -15.938 -29.688 1 24.17 111 TYR A N 1
ATOM 874 C CA . TYR A 1 111 ? 38.781 -14.703 -30.406 1 24.17 111 TYR A CA 1
ATOM 875 C C . TYR A 1 111 ? 40.094 -14.125 -30.953 1 24.17 111 TYR A C 1
ATOM 877 O O . TYR A 1 111 ? 40.906 -13.641 -30.188 1 24.17 111 TYR A O 1
ATOM 885 N N . ASP A 1 112 ? 40.625 -14.883 -31.906 1 22.61 112 ASP A N 1
ATOM 886 C CA . ASP A 1 112 ? 41.594 -14.188 -32.75 1 22.61 112 ASP A CA 1
ATOM 887 C C . ASP A 1 112 ? 41 -12.891 -33.312 1 22.61 112 ASP A C 1
ATOM 889 O O . ASP A 1 112 ? 39.781 -12.789 -33.5 1 22.61 112 ASP A O 1
ATOM 893 N N . ASN A 1 113 ? 41.75 -11.773 -33.406 1 23.81 113 ASN A N 1
ATOM 894 C CA . ASN A 1 113 ? 41.719 -10.344 -33.688 1 23.81 113 ASN A CA 1
ATOM 895 C C . ASN A 1 113 ? 41.062 -10.07 -35.031 1 23.81 113 ASN A C 1
ATOM 897 O O . ASN A 1 113 ? 41.125 -8.945 -35.531 1 23.81 113 ASN A O 1
ATOM 901 N N . ASN A 1 114 ? 40.906 -11.18 -35.844 1 22.19 114 ASN A N 1
ATOM 902 C CA . ASN A 1 114 ? 40.75 -10.594 -37.188 1 22.19 114 ASN A CA 1
ATOM 903 C C . ASN A 1 114 ? 39.375 -9.938 -37.344 1 22.19 114 ASN A C 1
ATOM 905 O O . ASN A 1 114 ? 38.375 -10.477 -36.875 1 22.19 114 ASN A O 1
ATOM 909 N N . HIS A 1 115 ? 39.312 -8.633 -37.781 1 22.89 115 HIS A N 1
ATOM 910 C CA . HIS A 1 115 ? 38.375 -7.516 -37.938 1 22.89 115 HIS A CA 1
ATOM 911 C C . HIS A 1 115 ? 37.188 -7.898 -38.812 1 22.89 115 HIS A C 1
ATOM 913 O O . HIS A 1 115 ? 36.406 -7.039 -39.188 1 22.89 115 HIS A O 1
ATOM 919 N N . GLY A 1 116 ? 37.188 -9.133 -39.469 1 23.45 116 GLY A N 1
ATOM 920 C CA . GLY A 1 116 ? 36.25 -8.992 -40.594 1 23.45 116 GLY A CA 1
ATOM 921 C C . GLY A 1 116 ? 34.812 -8.883 -40.125 1 23.45 116 GLY A C 1
ATOM 922 O O . GLY A 1 116 ? 34.469 -9.234 -39 1 23.45 116 GLY A O 1
ATOM 923 N N . ASN A 1 117 ? 33.875 -8.18 -40.938 1 23.44 117 ASN A N 1
ATOM 924 C CA . ASN A 1 117 ? 32.562 -7.535 -40.906 1 23.44 117 ASN A CA 1
ATOM 925 C C . ASN A 1 117 ? 31.453 -8.555 -40.688 1 23.44 117 ASN A C 1
ATOM 927 O O . ASN A 1 117 ? 30.281 -8.266 -40.938 1 23.44 117 ASN A O 1
ATOM 931 N N . LYS A 1 118 ? 31.75 -9.914 -40.406 1 24.39 118 LYS A N 1
ATOM 932 C CA . LYS A 1 118 ? 30.578 -10.75 -40.656 1 24.39 118 LYS A CA 1
ATOM 933 C C . LYS A 1 118 ? 29.5 -10.516 -39.594 1 24.39 118 LYS A C 1
ATOM 935 O O . LYS A 1 118 ? 29.812 -10.344 -38.438 1 24.39 118 LYS A O 1
ATOM 940 N N . GLY A 1 119 ? 28.281 -10.148 -40.062 1 25.62 119 GLY A N 1
ATOM 941 C CA . GLY A 1 119 ? 26.969 -9.875 -39.469 1 25.62 119 GLY A CA 1
ATOM 942 C C . GLY A 1 119 ? 26.438 -11.023 -38.625 1 25.62 119 GLY A C 1
ATOM 943 O O . GLY A 1 119 ? 25.812 -11.945 -39.156 1 25.62 119 GLY A O 1
ATOM 944 N N . ASN A 1 120 ? 27.297 -11.625 -37.688 1 25.02 120 ASN A N 1
ATOM 945 C CA . ASN A 1 120 ? 26.938 -12.836 -36.938 1 25.02 120 ASN A CA 1
ATOM 946 C C . ASN A 1 120 ? 25.703 -12.617 -36.062 1 25.02 120 ASN A C 1
ATOM 948 O O . ASN A 1 120 ? 25.703 -11.766 -35.188 1 25.02 120 ASN A O 1
ATOM 952 N N . GLU A 1 121 ? 24.516 -13.078 -36.531 1 26.72 121 GLU A N 1
ATOM 953 C CA . GLU A 1 121 ? 23.188 -13.188 -35.938 1 26.72 121 GLU A CA 1
ATOM 954 C C . GLU A 1 121 ? 23.219 -14.008 -34.656 1 26.72 121 GLU A C 1
ATOM 956 O O . GLU A 1 121 ? 23.359 -15.234 -34.688 1 26.72 121 GLU A O 1
ATOM 961 N N . ASN A 1 122 ? 24.016 -13.625 -33.625 1 28.52 122 ASN A N 1
ATOM 962 C CA . ASN A 1 122 ? 24.172 -14.344 -32.375 1 28.52 122 ASN A CA 1
ATOM 963 C C . ASN A 1 122 ? 22.844 -14.531 -31.641 1 28.52 122 ASN A C 1
ATOM 965 O O . ASN A 1 122 ? 22.156 -13.555 -31.344 1 28.52 122 ASN A O 1
ATOM 969 N N . GLY A 1 123 ? 22.156 -15.641 -31.844 1 28.95 123 GLY A N 1
ATOM 970 C CA . GLY A 1 123 ? 20.984 -16.188 -31.172 1 28.95 123 GLY A CA 1
ATOM 971 C C . GLY A 1 123 ? 21.141 -16.266 -29.672 1 28.95 123 GLY A C 1
ATOM 972 O O . GLY A 1 123 ? 21.797 -17.172 -29.156 1 28.95 123 GLY A O 1
ATOM 973 N N . ASP A 1 124 ? 21.172 -15.164 -28.953 1 30.53 124 ASP A N 1
ATOM 974 C CA . ASP A 1 124 ? 21.344 -15.047 -27.516 1 30.53 124 ASP A CA 1
ATOM 975 C C . ASP A 1 124 ? 20.281 -15.844 -26.766 1 30.53 124 ASP A C 1
ATOM 977 O O . ASP A 1 124 ? 19.094 -15.617 -26.953 1 30.53 124 ASP A O 1
ATOM 981 N N . GLY A 1 125 ? 20.375 -17.062 -26.359 1 30.91 125 GLY A N 1
ATOM 982 C CA . GLY A 1 125 ? 19.797 -18 -25.422 1 30.91 125 GLY A CA 1
ATOM 983 C C . GLY A 1 125 ? 19.406 -17.359 -24.094 1 30.91 125 GLY A C 1
ATOM 984 O O . GLY A 1 125 ? 19.266 -18.047 -23.078 1 30.91 125 GLY A O 1
ATOM 985 N N . GLU A 1 126 ? 19.453 -16.062 -23.844 1 35.34 126 GLU A N 1
ATOM 986 C CA . GLU A 1 126 ? 19.047 -15.312 -22.656 1 35.34 126 GLU A CA 1
ATOM 987 C C . GLU A 1 126 ? 17.562 -15.508 -22.359 1 35.34 126 GLU A C 1
ATOM 989 O O . GLU A 1 126 ? 17 -14.812 -21.516 1 35.34 126 GLU A O 1
ATOM 994 N N . THR A 1 127 ? 16.812 -16.531 -22.703 1 36.12 127 THR A N 1
ATOM 995 C CA . THR A 1 127 ? 15.352 -16.453 -22.812 1 36.12 127 THR A CA 1
ATOM 996 C C . THR A 1 127 ? 14.695 -16.703 -21.453 1 36.12 127 THR A C 1
ATOM 998 O O . THR A 1 127 ? 13.758 -15.992 -21.078 1 36.12 127 THR A O 1
ATOM 1001 N N . THR A 1 128 ? 14.945 -17.859 -20.688 1 38.94 128 THR A N 1
ATOM 1002 C CA . THR A 1 128 ? 13.945 -18.375 -19.75 1 38.94 128 THR A CA 1
ATOM 1003 C C . THR A 1 128 ? 13.992 -17.609 -18.438 1 38.94 128 THR A C 1
ATOM 1005 O O . THR A 1 128 ? 12.953 -17.375 -17.812 1 38.94 128 THR A O 1
ATOM 1008 N N . GLU A 1 129 ? 15.148 -17.547 -17.625 1 42.25 129 GLU A N 1
ATOM 1009 C CA . GLU A 1 129 ? 15.195 -16.672 -16.453 1 42.25 129 GLU A CA 1
ATOM 1010 C C . GLU A 1 129 ? 14.445 -15.375 -16.719 1 42.25 129 GLU A C 1
ATOM 1012 O O . GLU A 1 129 ? 14.047 -14.68 -15.781 1 42.25 129 GLU A O 1
ATOM 1017 N N . GLU A 1 130 ? 14.156 -15.094 -17.969 1 46.16 130 GLU A N 1
ATOM 1018 C CA . GLU A 1 130 ? 13.641 -13.859 -18.562 1 46.16 130 GLU A CA 1
ATOM 1019 C C . GLU A 1 130 ? 12.125 -13.75 -18.375 1 46.16 130 GLU A C 1
ATOM 1021 O O . GLU A 1 130 ? 11.586 -12.648 -18.25 1 46.16 130 GLU A O 1
ATOM 1026 N N . GLU A 1 131 ? 11.445 -14.977 -18.266 1 49.5 131 GLU A N 1
ATOM 1027 C CA . GLU A 1 131 ? 10 -14.812 -18.375 1 49.5 131 GLU A CA 1
ATOM 1028 C C . GLU A 1 131 ? 9.414 -14.289 -17.062 1 49.5 131 GLU A C 1
ATOM 1030 O O . GLU A 1 131 ? 8.562 -13.398 -17.078 1 49.5 131 GLU A O 1
ATOM 1035 N N . ASP A 1 132 ? 9.758 -15.047 -15.875 1 52.28 132 ASP A N 1
ATOM 1036 C CA . ASP A 1 132 ? 9.102 -14.703 -14.617 1 52.28 132 ASP A CA 1
ATOM 1037 C C . ASP A 1 132 ? 9.508 -13.305 -14.156 1 52.28 132 ASP A C 1
ATOM 1039 O O . ASP A 1 132 ? 8.664 -12.523 -13.703 1 52.28 132 ASP A O 1
ATOM 1043 N N . ILE A 1 133 ? 10.75 -13.039 -14.43 1 58.53 133 ILE A N 1
ATOM 1044 C CA . ILE A 1 133 ? 11.211 -11.672 -14.195 1 58.53 133 ILE A CA 1
ATOM 1045 C C . ILE A 1 133 ? 10.703 -10.75 -15.297 1 58.53 133 ILE A C 1
ATOM 1047 O O . ILE A 1 133 ? 10.648 -9.531 -15.117 1 58.53 133 ILE A O 1
ATOM 1051 N N . SER A 1 134 ? 10 -11.547 -16.172 1 73.69 134 SER A N 1
ATOM 1052 C CA . SER A 1 134 ? 9.469 -10.781 -17.297 1 73.69 134 SER A CA 1
ATOM 1053 C C . SER A 1 134 ? 8.219 -10.008 -16.891 1 73.69 134 SER A C 1
ATOM 1055 O O . SER A 1 134 ? 7.859 -9.016 -17.531 1 73.69 134 SER A O 1
ATOM 1057 N N . LEU A 1 135 ? 7.668 -10.594 -15.789 1 83.25 135 LEU A N 1
ATOM 1058 C CA . LEU A 1 135 ? 6.492 -9.891 -15.297 1 83.25 135 LEU A CA 1
ATOM 1059 C C . LEU A 1 135 ? 6.836 -8.453 -14.93 1 83.25 135 LEU A C 1
ATOM 1061 O O . LEU A 1 135 ? 6.008 -7.551 -15.086 1 83.25 135 LEU A O 1
ATOM 1065 N N . ALA A 1 136 ? 8.07 -8.281 -14.539 1 87.94 136 ALA A N 1
ATOM 1066 C CA . ALA A 1 136 ? 8.523 -6.949 -14.164 1 87.94 136 ALA A CA 1
ATOM 1067 C C . ALA A 1 136 ? 8.516 -6.004 -15.359 1 87.94 136 ALA A C 1
ATOM 1069 O O . ALA A 1 136 ? 8.352 -4.793 -15.203 1 87.94 136 ALA A O 1
ATOM 1070 N N . SER A 1 137 ? 8.602 -6.625 -16.516 1 87.06 137 SER A N 1
ATOM 1071 C CA . SER A 1 137 ? 8.68 -5.809 -17.719 1 87.06 137 SER A CA 1
ATOM 1072 C C . SER A 1 137 ? 7.34 -5.164 -18.047 1 87.06 137 SER A C 1
ATOM 1074 O O . SER A 1 137 ? 7.266 -4.258 -18.875 1 87.06 137 SER A O 1
ATOM 1076 N N . TRP A 1 138 ? 6.348 -5.617 -17.375 1 87.38 138 TRP A N 1
ATOM 1077 C CA . TRP A 1 138 ? 5.035 -5.012 -17.578 1 87.38 138 TRP A CA 1
ATOM 1078 C C . TRP A 1 138 ? 4.965 -3.637 -16.922 1 87.38 138 TRP A C 1
ATOM 1080 O O . TRP A 1 138 ? 4.074 -2.84 -17.234 1 87.38 138 TRP A O 1
ATOM 1090 N N . TRP A 1 139 ? 5.828 -3.4 -16.016 1 91.69 139 TRP A N 1
ATOM 1091 C CA . TRP A 1 139 ? 5.918 -2.098 -15.367 1 91.69 139 TRP A CA 1
ATOM 1092 C C . TRP A 1 139 ? 6.762 -1.133 -16.203 1 91.69 139 TRP A C 1
ATOM 1094 O O . TRP A 1 139 ? 7.723 -1.543 -16.844 1 91.69 139 TRP A O 1
ATOM 1104 N N . PRO A 1 140 ? 6.379 0.128 -16.172 1 88.69 140 PRO A N 1
ATOM 1105 C CA . PRO A 1 140 ? 7.273 1.103 -16.797 1 88.69 140 PRO A CA 1
ATOM 1106 C C . PRO A 1 140 ? 8.656 1.129 -16.156 1 88.69 140 PRO A C 1
ATOM 1108 O O . PRO A 1 140 ? 8.812 0.733 -14.992 1 88.69 140 PRO A O 1
ATOM 1111 N N . GLU A 1 141 ? 9.609 1.529 -16.984 1 91.25 141 GLU A N 1
ATOM 1112 C CA . GLU A 1 141 ? 10.953 1.662 -16.438 1 91.25 141 GLU A CA 1
ATOM 1113 C C . GLU A 1 141 ? 10.953 2.572 -15.211 1 91.25 141 GLU A C 1
ATOM 1115 O O . GLU A 1 141 ? 10.242 3.578 -15.172 1 91.25 141 GLU A O 1
ATOM 1120 N N . GLY A 1 142 ? 11.766 2.111 -14.234 1 92.81 142 GLY A N 1
ATOM 1121 C CA . GLY A 1 142 ? 11.852 2.912 -13.023 1 92.81 142 GLY A CA 1
ATOM 1122 C C . GLY A 1 142 ? 11.805 2.08 -11.758 1 92.81 142 GLY A C 1
ATOM 1123 O O . GLY A 1 142 ? 12.047 0.871 -11.789 1 92.81 142 GLY A O 1
ATOM 1124 N N . GLU A 1 143 ? 11.531 2.727 -10.648 1 93.75 143 GLU A N 1
ATOM 1125 C CA . GLU A 1 143 ? 11.641 2.127 -9.32 1 93.75 143 GLU A CA 1
ATOM 1126 C C . GLU A 1 143 ? 10.648 0.975 -9.156 1 93.75 143 GLU A C 1
ATOM 1128 O O . GLU A 1 143 ? 10.969 -0.042 -8.539 1 93.75 143 GLU A O 1
ATOM 1133 N N . ALA A 1 144 ? 9.492 1.162 -9.727 1 94.31 144 ALA A N 1
ATOM 1134 C CA . ALA A 1 144 ? 8.484 0.113 -9.578 1 94.31 144 ALA A CA 1
ATOM 1135 C C . ALA A 1 144 ? 8.945 -1.184 -10.234 1 94.31 144 ALA A C 1
ATOM 1137 O O . ALA A 1 144 ? 8.852 -2.258 -9.641 1 94.31 144 ALA A O 1
ATOM 1138 N N . ARG A 1 145 ? 9.406 -1.054 -11.438 1 94.25 145 ARG A N 1
ATOM 1139 C CA . ARG A 1 145 ? 9.906 -2.221 -12.156 1 94.25 145 ARG A CA 1
ATOM 1140 C C . ARG A 1 145 ? 11.07 -2.865 -11.414 1 94.25 145 ARG A C 1
ATOM 1142 O O . ARG A 1 145 ? 11.156 -4.094 -11.32 1 94.25 145 ARG A O 1
ATOM 1149 N N . GLU A 1 146 ? 11.961 -2.021 -10.93 1 94 146 GLU A N 1
ATOM 1150 C CA . GLU A 1 146 ? 13.102 -2.523 -10.172 1 94 146 GLU A CA 1
ATOM 1151 C C . GLU A 1 146 ? 12.656 -3.268 -8.922 1 94 146 GLU A C 1
ATOM 1153 O O . GLU A 1 146 ? 13.227 -4.305 -8.57 1 94 146 GLU A O 1
ATOM 1158 N N . PHE A 1 147 ? 11.688 -2.762 -8.281 1 95.94 147 PHE A N 1
ATOM 1159 C CA . PHE A 1 147 ? 11.164 -3.398 -7.078 1 95.94 147 PHE A CA 1
ATOM 1160 C C . PHE A 1 147 ? 10.57 -4.766 -7.406 1 95.94 147 PHE A C 1
ATOM 1162 O O . PHE A 1 147 ? 10.898 -5.762 -6.758 1 95.94 147 PHE A O 1
ATOM 1169 N N . VAL A 1 148 ? 9.75 -4.773 -8.391 1 95.75 148 VAL A N 1
ATOM 1170 C CA . VAL A 1 148 ? 9.078 -6.008 -8.789 1 95.75 148 VAL A CA 1
ATOM 1171 C C . VAL A 1 148 ? 10.109 -7.059 -9.18 1 95.75 148 VAL A C 1
ATOM 1173 O O . VAL A 1 148 ? 10.016 -8.211 -8.766 1 95.75 148 VAL A O 1
ATOM 1176 N N . LYS A 1 149 ? 11.086 -6.629 -9.93 1 94.31 149 LYS A N 1
ATOM 1177 C CA . LYS A 1 149 ? 12.156 -7.539 -10.32 1 94.31 149 LYS A CA 1
ATOM 1178 C C . LYS A 1 149 ? 12.859 -8.109 -9.086 1 94.31 149 LYS A C 1
ATOM 1180 O O . LYS A 1 149 ? 13.117 -9.312 -9.023 1 94.31 149 LYS A O 1
ATOM 1185 N N . ALA A 1 150 ? 13.156 -7.258 -8.141 1 93.94 150 ALA A N 1
ATOM 1186 C CA . ALA A 1 150 ? 13.844 -7.676 -6.926 1 93.94 150 ALA A CA 1
ATOM 1187 C C . ALA A 1 150 ? 13.031 -8.703 -6.152 1 93.94 150 ALA A C 1
ATOM 1189 O O . ALA A 1 150 ? 13.562 -9.727 -5.707 1 93.94 150 ALA A O 1
ATOM 1190 N N . ILE A 1 151 ? 11.758 -8.453 -5.992 1 95.44 151 ILE A N 1
ATOM 1191 C CA . ILE A 1 151 ? 10.906 -9.336 -5.195 1 95.44 151 ILE A CA 1
ATOM 1192 C C . ILE A 1 151 ? 10.695 -10.656 -5.93 1 95.44 151 ILE A C 1
ATOM 1194 O O . ILE A 1 151 ? 10.828 -11.727 -5.34 1 95.44 151 ILE A O 1
ATOM 1198 N N . LEU A 1 152 ? 10.43 -10.586 -7.23 1 93.94 152 LEU A N 1
ATOM 1199 C CA . LEU A 1 152 ? 10.172 -11.797 -7.992 1 93.94 152 LEU A CA 1
ATOM 1200 C C . LEU A 1 152 ? 11.414 -12.672 -8.062 1 93.94 152 LEU A C 1
ATOM 1202 O O . LEU A 1 152 ? 11.32 -13.906 -8.078 1 93.94 152 LEU A O 1
ATOM 1206 N N . SER A 1 153 ? 12.539 -12.055 -8.125 1 93.56 153 SER A N 1
ATOM 1207 C CA . SER A 1 153 ? 13.789 -12.812 -8.125 1 93.56 153 SER A CA 1
ATOM 1208 C C . SER A 1 153 ? 13.961 -13.602 -6.828 1 93.56 153 SER A C 1
ATOM 1210 O O . SER A 1 153 ? 14.438 -14.734 -6.848 1 93.56 153 SER A O 1
ATOM 1212 N N . GLN A 1 154 ? 13.594 -13.023 -5.746 1 94.31 154 GLN A N 1
ATOM 1213 C CA . GLN A 1 154 ? 13.68 -13.703 -4.457 1 94.31 154 GLN A CA 1
ATOM 1214 C C . GLN A 1 154 ? 12.727 -14.891 -4.402 1 94.31 154 GLN A C 1
ATOM 1216 O O . GLN A 1 154 ? 13.07 -15.953 -3.871 1 94.31 154 GLN A O 1
ATOM 1221 N N . VAL A 1 155 ? 11.586 -14.719 -4.98 1 94.31 155 VAL A N 1
ATOM 1222 C CA . VAL A 1 155 ? 10.531 -15.711 -4.848 1 94.31 155 VAL A CA 1
ATOM 1223 C C . VAL A 1 155 ? 10.727 -16.828 -5.879 1 94.31 155 VAL A C 1
ATOM 1225 O O . VAL A 1 155 ? 10.57 -18 -5.566 1 94.31 155 VAL A O 1
ATOM 1228 N N . PHE A 1 156 ? 11.164 -16.422 -7.109 1 93.25 156 PHE A N 1
ATOM 1229 C CA . PHE A 1 156 ? 11.156 -17.391 -8.203 1 93.25 156 PHE A CA 1
ATOM 1230 C C . PHE A 1 156 ? 12.578 -17.672 -8.688 1 93.25 156 PHE A C 1
ATOM 1232 O O . PHE A 1 156 ? 12.797 -18.625 -9.438 1 93.25 156 PHE A O 1
ATOM 1239 N N . GLY A 1 157 ? 13.531 -16.875 -8.273 1 90.81 157 GLY A N 1
ATOM 1240 C CA . GLY A 1 157 ? 14.859 -16.922 -8.852 1 90.81 157 GLY A CA 1
ATOM 1241 C C . GLY A 1 157 ? 15.562 -18.25 -8.641 1 90.81 157 GLY A C 1
ATOM 1242 O O . GLY A 1 157 ? 16.422 -18.641 -9.43 1 90.81 157 GLY A O 1
ATOM 1243 N N . MET A 1 158 ? 15.156 -19.016 -7.719 1 92.25 158 MET A N 1
ATOM 1244 C CA . MET A 1 158 ? 15.82 -20.281 -7.379 1 92.25 158 MET A CA 1
ATOM 1245 C C . MET A 1 158 ? 15.398 -21.391 -8.336 1 92.25 158 MET A C 1
ATOM 1247 O O . MET A 1 158 ? 16.016 -22.453 -8.375 1 92.25 158 MET A O 1
ATOM 1251 N N . ARG A 1 159 ? 14.383 -21.172 -9.094 1 93.94 159 ARG A N 1
ATOM 1252 C CA . ARG A 1 159 ? 13.891 -22.203 -10.016 1 93.94 159 ARG A CA 1
ATOM 1253 C C . ARG A 1 159 ? 14.984 -22.641 -10.977 1 93.94 159 ARG A C 1
ATOM 1255 O O . ARG A 1 159 ? 15.172 -23.844 -11.211 1 93.94 159 ARG A O 1
ATOM 1262 N N . ALA A 1 160 ? 15.703 -21.688 -11.469 1 90.38 160 ALA A N 1
ATOM 1263 C CA . ALA A 1 160 ? 16.672 -21.953 -12.523 1 90.38 160 ALA A CA 1
ATOM 1264 C C . ALA A 1 160 ? 17.797 -22.859 -12.023 1 90.38 160 ALA A C 1
ATOM 1266 O O . ALA A 1 160 ? 18.391 -23.609 -12.797 1 90.38 160 ALA A O 1
ATOM 1267 N N . THR A 1 161 ? 18.047 -22.828 -10.773 1 91.31 161 THR A N 1
ATOM 1268 C CA . THR A 1 161 ? 19.141 -23.625 -10.242 1 91.31 161 THR A CA 1
ATOM 1269 C C . THR A 1 161 ? 18.609 -24.891 -9.578 1 91.31 161 THR A C 1
ATOM 1271 O O . THR A 1 161 ? 19.297 -25.922 -9.539 1 91.31 161 THR A O 1
ATOM 1274 N N . ARG A 1 162 ? 17.359 -24.859 -9.172 1 93.56 162 ARG A N 1
ATOM 1275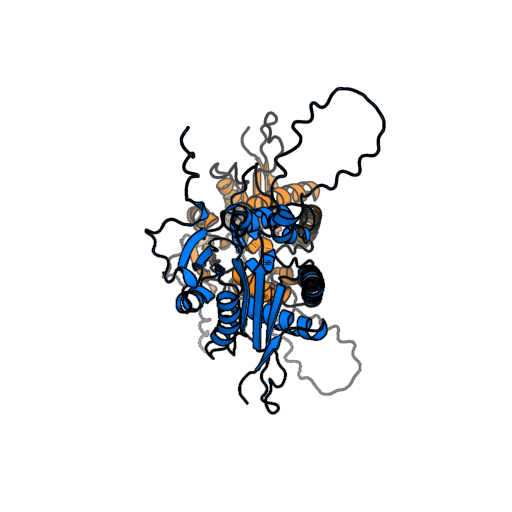 C CA . ARG A 1 162 ? 16.875 -25.969 -8.359 1 93.56 162 ARG A CA 1
ATOM 1276 C C . ARG A 1 162 ? 15.992 -26.906 -9.188 1 93.56 162 ARG A C 1
ATOM 1278 O O . ARG A 1 162 ? 15.906 -28.094 -8.891 1 93.56 162 ARG A O 1
ATOM 1285 N N . MET A 1 163 ? 15.312 -26.312 -10.141 1 94.19 163 MET A N 1
ATOM 1286 C CA . MET A 1 163 ? 14.344 -27.109 -10.906 1 94.19 163 MET A CA 1
ATOM 1287 C C . MET A 1 163 ? 14.836 -27.328 -12.328 1 94.19 163 MET A C 1
ATOM 1289 O O . MET A 1 163 ? 14.141 -27 -13.289 1 94.19 163 MET A O 1
ATOM 1293 N N . THR A 1 164 ? 15.977 -28.062 -12.453 1 93.5 164 THR A N 1
ATOM 1294 C CA . THR A 1 164 ? 16.625 -28.25 -13.75 1 93.5 164 THR A CA 1
ATOM 1295 C C . THR A 1 164 ? 16.281 -29.625 -14.32 1 93.5 164 THR A C 1
ATOM 1297 O O . THR A 1 164 ? 16.844 -30.047 -15.336 1 93.5 164 THR A O 1
ATOM 1300 N N . ARG A 1 165 ? 15.461 -30.406 -13.727 1 95 165 ARG A N 1
ATOM 1301 C CA . ARG A 1 165 ? 14.961 -31.703 -14.148 1 95 165 ARG A CA 1
ATOM 1302 C C . ARG A 1 165 ? 13.492 -31.625 -14.555 1 95 165 ARG A C 1
ATOM 1304 O O . ARG A 1 165 ? 12.82 -30.625 -14.281 1 95 165 ARG A O 1
ATOM 1311 N N . PRO A 1 166 ? 13.07 -32.688 -15.289 1 97.12 166 PRO A N 1
ATOM 1312 C CA . PRO A 1 166 ? 11.625 -32.688 -15.531 1 97.12 166 PRO A CA 1
ATOM 1313 C C . PRO A 1 166 ? 10.812 -32.531 -14.258 1 97.12 166 PRO A C 1
ATOM 1315 O O . PRO A 1 166 ? 11.141 -33.094 -13.227 1 97.12 166 PRO A O 1
ATOM 1318 N N . HIS A 1 167 ? 9.844 -31.656 -14.305 1 98.31 167 HIS A N 1
ATOM 1319 C CA . HIS A 1 167 ? 9.078 -31.344 -13.102 1 98.31 167 HIS A CA 1
ATOM 1320 C C . HIS A 1 167 ? 7.73 -30.719 -13.445 1 98.31 167 HIS A C 1
ATOM 1322 O O . HIS A 1 167 ? 7.527 -30.266 -14.57 1 98.31 167 HIS A O 1
ATOM 1328 N N . ALA A 1 168 ? 6.859 -30.797 -12.508 1 98.62 168 ALA A N 1
ATOM 1329 C CA . ALA A 1 168 ? 5.598 -30.047 -12.555 1 98.62 168 ALA A CA 1
ATOM 1330 C C . ALA A 1 168 ? 5.629 -28.859 -11.609 1 98.62 168 ALA A C 1
ATOM 1332 O O . ALA A 1 168 ? 6.262 -28.906 -10.555 1 98.62 168 ALA A O 1
ATOM 1333 N N . GLN A 1 169 ? 4.98 -27.812 -12.031 1 98.06 169 GLN A N 1
ATOM 1334 C CA . GLN A 1 169 ? 4.863 -26.609 -11.227 1 98.06 169 GLN A CA 1
ATOM 1335 C C . GLN A 1 169 ? 3.418 -26.125 -11.172 1 98.06 169 GLN A C 1
ATOM 1337 O O . GLN A 1 169 ? 2.73 -26.078 -12.195 1 98.06 169 GLN A O 1
ATOM 1342 N N . LEU A 1 170 ? 2.98 -25.891 -9.961 1 98.56 170 LEU A N 1
ATOM 1343 C CA . LEU A 1 170 ? 1.722 -25.156 -9.812 1 98.56 170 LEU A CA 1
ATOM 1344 C C . LEU A 1 170 ? 1.967 -23.656 -9.703 1 98.56 170 LEU A C 1
ATOM 1346 O O . LEU A 1 170 ? 2.445 -23.172 -8.672 1 98.56 170 LEU A O 1
ATOM 1350 N N . SER A 1 171 ? 1.596 -22.953 -10.711 1 96.19 171 SER A N 1
ATOM 1351 C CA . SER A 1 171 ? 1.904 -21.516 -10.797 1 96.19 171 SER A CA 1
ATOM 1352 C C . SER A 1 171 ? 0.852 -20.688 -10.078 1 96.19 171 SER A C 1
ATOM 1354 O O . SER A 1 171 ? 1.183 -19.703 -9.406 1 96.19 171 SER A O 1
ATOM 1356 N N . MET A 1 172 ? -0.399 -21.016 -10.258 1 96.62 172 MET A N 1
ATOM 1357 C CA . MET A 1 172 ? -1.508 -20.281 -9.656 1 96.62 172 MET A CA 1
ATOM 1358 C C . MET A 1 172 ? -2.668 -21.219 -9.336 1 96.62 172 MET A C 1
ATOM 1360 O O . MET A 1 172 ? -2.947 -22.156 -10.094 1 96.62 172 MET A O 1
ATOM 1364 N N . MET A 1 173 ? -3.318 -20.984 -8.312 1 98.06 173 MET A N 1
ATOM 1365 C CA . MET A 1 173 ? -4.566 -21.641 -7.945 1 98.06 173 MET A CA 1
ATOM 1366 C C . MET A 1 173 ? -5.449 -20.719 -7.113 1 98.06 173 MET A C 1
ATOM 1368 O O . MET A 1 173 ? -4.953 -20 -6.242 1 98.06 173 MET A O 1
ATOM 1372 N N . PHE A 1 174 ? -6.707 -20.734 -7.41 1 97.75 174 PHE A N 1
ATOM 1373 C CA . PHE A 1 174 ? -7.613 -19.797 -6.754 1 97.75 174 PHE A CA 1
ATOM 1374 C C . PHE A 1 174 ? -9.039 -20.344 -6.75 1 97.75 174 PHE A C 1
ATOM 1376 O O . PHE A 1 174 ? -9.414 -21.141 -7.617 1 97.75 174 PHE A O 1
ATOM 1383 N N . THR A 1 175 ? -9.758 -19.984 -5.801 1 97.5 175 THR A N 1
ATOM 1384 C CA . THR A 1 175 ? -11.18 -20.25 -5.641 1 97.5 175 THR A CA 1
ATOM 1385 C C . THR A 1 175 ? -11.93 -18.984 -5.215 1 97.5 175 THR A C 1
ATOM 1387 O O . THR A 1 175 ? -11.469 -18.25 -4.34 1 97.5 175 THR A O 1
ATOM 1390 N N . LEU A 1 176 ? -13.055 -18.766 -5.863 1 96.69 176 LEU A N 1
ATOM 1391 C CA . LEU A 1 176 ? -13.859 -17.625 -5.449 1 96.69 176 LEU A CA 1
ATOM 1392 C C . LEU A 1 176 ? -14.078 -17.625 -3.939 1 96.69 176 LEU A C 1
ATOM 1394 O O . LEU A 1 176 ? -14.344 -18.672 -3.348 1 96.69 176 LEU A O 1
ATOM 1398 N N . PRO A 1 177 ? -14.07 -16.422 -3.383 1 95.06 177 PRO A N 1
ATOM 1399 C CA . PRO A 1 177 ? -14.094 -16.359 -1.92 1 95.06 177 PRO A CA 1
ATOM 1400 C C . PRO A 1 177 ? -15.328 -17.016 -1.312 1 95.06 177 PRO A C 1
ATOM 1402 O O . PRO A 1 177 ? -15.211 -17.781 -0.352 1 95.06 177 PRO A O 1
ATOM 1405 N N . ASP A 1 178 ? -16.469 -16.812 -1.851 1 92.88 178 ASP A N 1
ATOM 1406 C CA . ASP A 1 178 ? -17.719 -17.312 -1.286 1 92.88 178 ASP A CA 1
ATOM 1407 C C . ASP A 1 178 ? -17.891 -18.797 -1.576 1 92.88 178 ASP A C 1
ATOM 1409 O O . ASP A 1 178 ? -18.859 -19.406 -1.115 1 92.88 178 ASP A O 1
ATOM 1413 N N . HIS A 1 179 ? -16.938 -19.438 -2.252 1 94.12 179 HIS A N 1
ATOM 1414 C CA . HIS A 1 179 ? -17.062 -20.844 -2.652 1 94.12 179 HIS A CA 1
ATOM 1415 C C . HIS A 1 179 ? -15.906 -21.672 -2.125 1 94.12 179 HIS A C 1
ATOM 1417 O O . HIS A 1 179 ? -15.703 -22.812 -2.564 1 94.12 179 HIS A O 1
ATOM 1423 N N . ARG A 1 180 ? -15.133 -21.109 -1.248 1 95.5 180 ARG A N 1
ATOM 1424 C CA . ARG A 1 180 ? -14.008 -21.844 -0.661 1 95.5 180 ARG A CA 1
ATOM 1425 C C . ARG A 1 180 ? -14.492 -22.906 0.313 1 95.5 180 ARG A C 1
ATOM 1427 O O . ARG A 1 180 ? -15.625 -22.859 0.789 1 95.5 180 ARG A O 1
ATOM 1434 N N . GLY A 1 181 ? -13.633 -23.906 0.51 1 93.31 181 GLY A N 1
ATOM 1435 C CA . GLY A 1 181 ? -13.938 -24.953 1.457 1 93.31 181 GLY A CA 1
ATOM 1436 C C . GLY A 1 181 ? -14.914 -25.984 0.915 1 93.31 181 GLY A C 1
ATOM 1437 O O . GLY A 1 181 ? -15.539 -26.719 1.682 1 93.31 181 GLY A O 1
ATOM 1438 N N . ARG A 1 182 ? -15.047 -26.047 -0.393 1 93 182 ARG A N 1
ATOM 1439 C CA . ARG A 1 182 ? -16.047 -26.938 -0.986 1 93 182 ARG A CA 1
ATOM 1440 C C . ARG A 1 182 ? -15.375 -28.031 -1.805 1 93 182 ARG A C 1
ATOM 1442 O O . ARG A 1 182 ? -16.031 -28.719 -2.59 1 93 182 ARG A O 1
ATOM 1449 N N . GLY A 1 183 ? -14.078 -28.094 -1.762 1 94.62 183 GLY A N 1
ATOM 1450 C CA . GLY A 1 183 ? -13.375 -29.188 -2.393 1 94.62 183 GLY A CA 1
ATOM 1451 C C . GLY A 1 183 ? -12.852 -28.859 -3.773 1 94.62 183 GLY A C 1
ATOM 1452 O O . GLY A 1 183 ? -12.273 -29.703 -4.449 1 94.62 183 GLY A O 1
ATOM 1453 N N . TYR A 1 184 ? -13.039 -27.688 -4.238 1 96.56 184 TYR A N 1
ATOM 1454 C CA . TYR A 1 184 ? -12.578 -27.297 -5.57 1 96.56 184 TYR A CA 1
ATOM 1455 C C . TYR A 1 184 ? -11.055 -27.359 -5.656 1 96.56 184 TYR A C 1
ATOM 1457 O O . TYR A 1 184 ? -10.508 -27.781 -6.676 1 96.56 184 TYR A O 1
ATOM 1465 N N . GLY A 1 185 ? -10.367 -26.953 -4.578 1 97.44 185 GLY A N 1
ATOM 1466 C CA . GLY A 1 185 ? -8.922 -27.094 -4.535 1 97.44 185 GLY A CA 1
ATOM 1467 C C . GLY A 1 185 ? -8.453 -28.516 -4.73 1 97.44 185 GLY A C 1
ATOM 1468 O O . GLY A 1 185 ? -7.488 -28.766 -5.457 1 97.44 185 GLY A O 1
ATOM 1469 N N . SER A 1 186 ? -9.18 -29.375 -4.129 1 97.12 186 SER A N 1
ATOM 1470 C CA . SER A 1 186 ? -8.828 -30.781 -4.242 1 97.12 186 SER A CA 1
ATOM 1471 C C . SER A 1 186 ? -8.984 -31.281 -5.672 1 97.12 186 SER A C 1
ATOM 1473 O O . SER A 1 186 ? -8.148 -32.031 -6.172 1 97.12 186 SER A O 1
ATOM 1475 N N . LEU A 1 187 ? -10.039 -30.891 -6.309 1 96.88 187 LEU A N 1
ATOM 1476 C CA . LEU A 1 187 ? -10.25 -31.297 -7.695 1 96.88 187 LEU A CA 1
ATOM 1477 C C . LEU A 1 187 ? -9.133 -30.781 -8.586 1 96.88 187 LEU A C 1
ATOM 1479 O O . LEU A 1 187 ? -8.656 -31.5 -9.469 1 96.88 187 LEU A O 1
ATOM 1483 N N . LEU A 1 188 ? -8.742 -29.578 -8.383 1 98.44 188 LEU A N 1
ATOM 1484 C CA . LEU A 1 188 ? -7.668 -28.969 -9.164 1 98.44 188 LEU A CA 1
ATOM 1485 C C . LEU A 1 188 ? -6.344 -29.672 -8.891 1 98.44 188 LEU A C 1
ATOM 1487 O O . LEU A 1 188 ? -5.551 -29.906 -9.805 1 98.44 188 LEU A O 1
ATOM 1491 N N . MET A 1 189 ? -6.121 -30.094 -7.664 1 98.5 189 MET A N 1
ATOM 1492 C CA . MET A 1 189 ? -4.914 -30.812 -7.293 1 98.5 189 MET A CA 1
ATOM 1493 C C . MET A 1 189 ? -4.91 -32.219 -7.91 1 98.5 189 MET A C 1
ATOM 1495 O O . MET A 1 189 ? -3.871 -32.688 -8.375 1 98.5 189 MET A O 1
ATOM 1499 N N . GLU A 1 190 ? -5.996 -32.844 -7.887 1 98.12 190 GLU A N 1
ATOM 1500 C CA . GLU A 1 190 ? -6.086 -34.188 -8.453 1 98.12 190 GLU A CA 1
ATOM 1501 C C . GLU A 1 190 ? -5.715 -34.188 -9.93 1 98.12 190 GLU A C 1
ATOM 1503 O O . GLU A 1 190 ? -5.082 -35.125 -10.422 1 98.12 190 GLU A O 1
ATOM 1508 N N . TYR A 1 191 ? -6.133 -33.188 -10.617 1 98.06 191 TYR A N 1
ATOM 1509 C CA . TYR A 1 191 ? -5.715 -33.031 -12.008 1 98.06 191 TYR A CA 1
ATOM 1510 C C . TYR A 1 191 ? -4.195 -33.031 -12.125 1 98.06 191 TYR A C 1
ATOM 1512 O O . TYR A 1 191 ? -3.623 -33.781 -12.914 1 98.06 191 TYR A O 1
ATOM 1520 N N . GLY A 1 192 ? -3.541 -32.188 -11.359 1 98.62 192 GLY A N 1
ATOM 1521 C CA . GLY A 1 192 ? -2.088 -32.094 -11.391 1 98.62 192 GLY A CA 1
ATOM 1522 C C . GLY A 1 192 ? -1.408 -33.375 -10.953 1 98.62 192 GLY A C 1
ATOM 1523 O O . GLY A 1 192 ? -0.442 -33.812 -11.578 1 98.62 192 GLY A O 1
ATOM 1524 N N . MET A 1 193 ? -1.976 -34.031 -9.953 1 98.19 193 MET A N 1
ATOM 1525 C CA . MET A 1 193 ? -1.378 -35.25 -9.414 1 98.19 193 MET A CA 1
ATOM 1526 C C . MET A 1 193 ? -1.441 -36.375 -10.43 1 98.19 193 MET A C 1
ATOM 1528 O O . MET A 1 193 ? -0.522 -37.188 -10.516 1 98.19 193 MET A O 1
ATOM 1532 N N . SER A 1 194 ? -2.506 -36.406 -11.117 1 98.19 194 SER A N 1
ATOM 1533 C CA . SER A 1 194 ? -2.635 -37.438 -12.148 1 98.19 194 SER A CA 1
ATOM 1534 C C . SER A 1 194 ? -1.542 -37.312 -13.203 1 98.19 194 SER A C 1
ATOM 1536 O O . SER A 1 194 ? -0.898 -38.281 -13.57 1 98.19 194 SER A O 1
ATOM 1538 N N . LYS A 1 195 ? -1.294 -36.125 -13.656 1 98.25 195 LYS A N 1
ATOM 1539 C CA . LYS A 1 195 ? -0.262 -35.875 -14.656 1 98.25 195 LYS A CA 1
ATOM 1540 C C . LYS A 1 195 ? 1.131 -36.125 -14.086 1 98.25 195 LYS A C 1
ATOM 1542 O O . LYS A 1 195 ? 2 -36.688 -14.773 1 98.25 195 LYS A O 1
ATOM 1547 N N . ILE A 1 196 ? 1.333 -35.719 -12.891 1 98.25 196 ILE A N 1
ATOM 1548 C CA . ILE A 1 196 ? 2.604 -35.938 -12.203 1 98.25 196 ILE A CA 1
ATOM 1549 C C . ILE A 1 196 ? 2.896 -37.438 -12.117 1 98.25 196 ILE A C 1
ATOM 1551 O O . ILE A 1 196 ? 4.027 -37.875 -12.352 1 98.25 196 ILE A O 1
ATOM 1555 N N . SER A 1 197 ? 1.886 -38.188 -11.828 1 97.69 197 SER A N 1
ATOM 1556 C CA . SER A 1 197 ? 2.029 -39.625 -11.742 1 97.69 197 SER A CA 1
ATOM 1557 C C . SER A 1 197 ? 2.355 -40.25 -13.109 1 97.69 197 SER A C 1
ATOM 1559 O O . SER A 1 197 ? 3.225 -41.094 -13.227 1 97.69 197 SER A O 1
ATOM 1561 N N . GLU A 1 198 ? 1.673 -39.781 -14.094 1 98.06 198 GLU A N 1
ATOM 1562 C CA . GLU A 1 198 ? 1.89 -40.281 -15.453 1 98.06 198 GLU A CA 1
ATOM 1563 C C . GLU A 1 198 ? 3.301 -39.938 -15.938 1 98.06 198 GLU A C 1
ATOM 1565 O O . GLU A 1 198 ? 3.963 -40.812 -16.547 1 98.06 198 GLU A O 1
ATOM 1570 N N . MET A 1 199 ? 3.754 -38.781 -15.617 1 98.06 199 MET A N 1
ATOM 1571 C CA . MET A 1 199 ? 5.062 -38.344 -16.062 1 98.06 199 MET A CA 1
ATOM 1572 C C . MET A 1 199 ? 6.168 -38.844 -15.148 1 98.06 199 MET A C 1
ATOM 1574 O O . MET A 1 199 ? 7.344 -38.812 -15.516 1 98.06 199 MET A O 1
ATOM 1578 N N . ASP A 1 200 ? 5.816 -39.156 -13.969 1 98.19 200 ASP A N 1
ATOM 1579 C CA . ASP A 1 200 ? 6.738 -39.562 -12.906 1 98.19 200 ASP A CA 1
ATOM 1580 C C . ASP A 1 200 ? 7.801 -38.469 -12.688 1 98.19 200 ASP A C 1
ATOM 1582 O O . ASP A 1 200 ? 9 -38.75 -12.75 1 98.19 200 ASP A O 1
ATOM 1586 N N . VAL A 1 201 ? 7.398 -37.312 -12.312 1 98.19 201 VAL A N 1
ATOM 1587 C CA . VAL A 1 201 ? 8.297 -36.156 -12.133 1 98.19 201 VAL A CA 1
ATOM 1588 C C . VAL A 1 201 ? 8.07 -35.531 -10.758 1 98.19 201 VAL A C 1
ATOM 1590 O O . VAL A 1 201 ? 7.047 -35.781 -10.117 1 98.19 201 VAL A O 1
ATOM 1593 N N . GLU A 1 202 ? 9.039 -34.75 -10.273 1 97.62 202 GLU A N 1
ATOM 1594 C CA . GLU A 1 202 ? 8.906 -33.938 -9.055 1 97.62 202 GLU A CA 1
ATOM 1595 C C . GLU A 1 202 ? 7.992 -32.75 -9.281 1 97.62 202 GLU A C 1
ATOM 1597 O O . GLU A 1 202 ? 7.656 -32.406 -10.414 1 97.62 202 GLU A O 1
ATOM 1602 N N . ALA A 1 203 ? 7.559 -32.156 -8.156 1 98.31 203 ALA A N 1
ATOM 1603 C CA . ALA A 1 203 ? 6.637 -31.016 -8.258 1 98.31 203 ALA A CA 1
ATOM 1604 C C . ALA A 1 203 ? 7.043 -29.891 -7.316 1 98.31 203 ALA A C 1
ATOM 1606 O O . ALA A 1 203 ? 7.598 -30.141 -6.242 1 98.31 203 ALA A O 1
ATOM 1607 N N . LEU A 1 204 ? 6.793 -28.703 -7.766 1 97.94 204 LEU A N 1
ATOM 1608 C CA . LEU A 1 204 ? 7.105 -27.5 -7.008 1 97.94 204 LEU A CA 1
ATOM 1609 C C . LEU A 1 204 ? 5.902 -26.562 -6.953 1 97.94 204 LEU A C 1
ATOM 1611 O O . LEU A 1 204 ? 5.199 -26.391 -7.953 1 97.94 204 LEU A O 1
ATOM 1615 N N . VAL A 1 205 ? 5.664 -25.953 -5.805 1 98.25 205 VAL A N 1
ATOM 1616 C CA . VAL A 1 205 ? 4.734 -24.828 -5.656 1 98.25 205 VAL A CA 1
ATOM 1617 C C . VAL A 1 205 ? 5.359 -23.75 -4.785 1 98.25 205 VAL A C 1
ATOM 1619 O O . VAL A 1 205 ? 5.988 -24.047 -3.766 1 98.25 205 VAL A O 1
ATOM 1622 N N . GLU A 1 206 ? 5.312 -22.547 -5.215 1 96.81 206 GLU A N 1
ATOM 1623 C CA . GLU A 1 206 ? 5.57 -21.406 -4.344 1 96.81 206 GLU A CA 1
ATOM 1624 C C . GLU A 1 206 ? 4.281 -20.891 -3.713 1 96.81 206 GLU A C 1
ATOM 1626 O O . GLU A 1 206 ? 3.594 -20.047 -4.293 1 96.81 206 GLU A O 1
ATOM 1631 N N . ALA A 1 207 ? 4.02 -21.344 -2.488 1 97.19 207 ALA A N 1
ATOM 1632 C CA . ALA A 1 207 ? 2.711 -21.219 -1.849 1 97.19 207 ALA A CA 1
ATOM 1633 C C . ALA A 1 207 ? 2.621 -19.938 -1.018 1 97.19 207 ALA A C 1
ATOM 1635 O O . ALA A 1 207 ? 3.637 -19.438 -0.521 1 97.19 207 ALA A O 1
ATOM 1636 N N . THR A 1 208 ? 1.364 -19.469 -0.987 1 93.69 208 THR A N 1
ATOM 1637 C CA . THR A 1 208 ? 1.023 -18.562 0.106 1 93.69 208 THR A CA 1
ATOM 1638 C C . THR A 1 208 ? 0.47 -19.344 1.297 1 93.69 208 THR A C 1
ATOM 1640 O O . THR A 1 208 ? 0.212 -20.547 1.195 1 93.69 208 THR A O 1
ATOM 1643 N N . ALA A 1 209 ? 0.308 -18.641 2.41 1 92.44 209 ALA A N 1
ATOM 1644 C CA . ALA A 1 209 ? -0.165 -19.297 3.633 1 92.44 209 ALA A CA 1
ATOM 1645 C C . ALA A 1 209 ? -1.504 -19.984 3.404 1 92.44 209 ALA A C 1
ATOM 1647 O O . ALA A 1 209 ? -1.767 -21.047 3.977 1 92.44 209 ALA A O 1
ATOM 1648 N N . ASP A 1 210 ? -2.281 -19.5 2.514 1 91.75 210 ASP A N 1
ATOM 1649 C CA . ASP A 1 210 ? -3.641 -19.969 2.287 1 91.75 210 ASP A CA 1
ATOM 1650 C C . ASP A 1 210 ? -3.633 -21.359 1.639 1 91.75 210 ASP A C 1
ATOM 1652 O O . ASP A 1 210 ? -4.602 -22.109 1.761 1 91.75 210 ASP A O 1
ATOM 1656 N N . GLY A 1 211 ? -2.557 -21.672 0.947 1 95.81 211 GLY A N 1
ATOM 1657 C CA . GLY A 1 211 ? -2.576 -22.906 0.167 1 95.81 211 GLY A CA 1
ATOM 1658 C C . GLY A 1 211 ? -1.784 -24.031 0.806 1 95.81 211 GLY A C 1
ATOM 1659 O O . GLY A 1 211 ? -1.888 -25.188 0.388 1 95.81 211 GLY A O 1
ATOM 1660 N N . ILE A 1 212 ? -1.085 -23.766 1.853 1 97 212 ILE A N 1
ATOM 1661 C CA . ILE A 1 212 ? -0.104 -24.688 2.406 1 97 212 ILE A CA 1
ATOM 1662 C C . ILE A 1 212 ? -0.796 -26 2.818 1 97 212 ILE A C 1
ATOM 1664 O O . ILE A 1 212 ? -0.358 -27.078 2.443 1 97 212 ILE A O 1
ATOM 1668 N N . SER A 1 213 ? -1.848 -25.828 3.557 1 97.06 213 SER A N 1
ATOM 1669 C CA . SER A 1 213 ? -2.516 -27.016 4.082 1 97.06 213 SER A CA 1
ATOM 1670 C C . SER A 1 213 ? -3.02 -27.906 2.951 1 97.06 213 SER A C 1
ATOM 1672 O O . SER A 1 213 ? -2.943 -29.141 3.045 1 97.06 213 SER A O 1
ATOM 1674 N N . LEU A 1 214 ? -3.496 -27.359 1.935 1 98.12 214 LEU A N 1
ATOM 1675 C CA . LEU A 1 214 ? -3.971 -28.125 0.787 1 98.12 214 LEU A CA 1
ATOM 1676 C C . LEU A 1 214 ? -2.826 -28.891 0.133 1 98.12 214 LEU A C 1
ATOM 1678 O O . LEU A 1 214 ? -2.957 -30.078 -0.158 1 98.12 214 LEU A O 1
ATOM 1682 N N . TYR A 1 215 ? -1.744 -28.234 -0.092 1 98.38 215 TYR A N 1
ATOM 1683 C CA . TYR A 1 215 ? -0.628 -28.844 -0.808 1 98.38 215 TYR A CA 1
ATOM 1684 C C . TYR A 1 215 ? 0.018 -29.953 0.024 1 98.38 215 TYR A C 1
ATOM 1686 O O . TYR A 1 215 ? 0.477 -30.953 -0.519 1 98.38 215 TYR A O 1
ATOM 1694 N N . GLU A 1 216 ? 0.016 -29.719 1.345 1 97.5 216 GLU A N 1
ATOM 1695 C CA . GLU A 1 216 ? 0.535 -30.75 2.244 1 97.5 216 GLU A CA 1
ATOM 1696 C C . GLU A 1 216 ? -0.278 -32.031 2.141 1 97.5 216 GLU A C 1
ATOM 1698 O O . GLU A 1 216 ? 0.276 -33.125 2.219 1 97.5 216 GLU A O 1
ATOM 1703 N N . LYS A 1 217 ? -1.515 -31.906 1.981 1 97.06 217 LYS A N 1
ATOM 1704 C CA . LYS A 1 217 ? -2.391 -33.062 1.821 1 97.06 217 LYS A CA 1
ATOM 1705 C C . LYS A 1 217 ? -1.968 -33.906 0.624 1 97.06 217 LYS A C 1
ATOM 1707 O O . LYS A 1 217 ? -2.193 -35.125 0.604 1 97.06 217 LYS A O 1
ATOM 1712 N N . TYR A 1 218 ? -1.324 -33.344 -0.299 1 97.62 218 TYR A N 1
ATOM 1713 C CA . TYR A 1 218 ? -0.965 -34.062 -1.521 1 97.62 218 TYR A CA 1
ATOM 1714 C C . TYR A 1 218 ? 0.531 -34.344 -1.564 1 97.62 218 TYR A C 1
ATOM 1716 O O . TYR A 1 218 ? 1.085 -34.625 -2.631 1 97.62 218 TYR A O 1
ATOM 1724 N N . GLY A 1 219 ? 1.138 -34.156 -0.44 1 96.44 219 GLY A N 1
ATOM 1725 C CA . GLY A 1 219 ? 2.49 -34.656 -0.279 1 96.44 219 GLY A CA 1
ATOM 1726 C C . GLY A 1 219 ? 3.557 -33.594 -0.505 1 96.44 219 GLY A C 1
ATOM 1727 O O . GLY A 1 219 ? 4.75 -33.906 -0.442 1 96.44 219 GLY A O 1
ATOM 1728 N N . LEU A 1 220 ? 3.193 -32.406 -0.787 1 97.94 220 LEU A N 1
ATOM 1729 C CA . LEU A 1 220 ? 4.184 -31.328 -0.851 1 97.94 220 LEU A CA 1
ATOM 1730 C C . LEU A 1 220 ? 4.594 -30.875 0.549 1 97.94 220 LEU A C 1
ATOM 1732 O O . LEU A 1 220 ? 3.77 -30.859 1.467 1 97.94 220 LEU A O 1
ATOM 1736 N N . ARG A 1 221 ? 5.863 -30.547 0.646 1 97.62 221 ARG A N 1
ATOM 1737 C CA . ARG A 1 221 ? 6.391 -30.062 1.922 1 97.62 221 ARG A CA 1
ATOM 1738 C C . ARG A 1 221 ? 7.238 -28.812 1.734 1 97.62 221 ARG A C 1
ATOM 1740 O O . ARG A 1 221 ? 7.93 -28.672 0.723 1 97.62 221 ARG A O 1
ATOM 1747 N N . THR A 1 222 ? 7.152 -27.969 2.775 1 97.38 222 THR A N 1
ATOM 1748 C CA . THR A 1 222 ? 7.961 -26.75 2.732 1 97.38 222 THR A CA 1
ATOM 1749 C C . THR A 1 222 ? 9.445 -27.094 2.818 1 97.38 222 THR A C 1
ATOM 1751 O O . THR A 1 222 ? 9.883 -27.781 3.75 1 97.38 222 THR A O 1
ATOM 1754 N N . ILE A 1 223 ? 10.164 -26.594 1.874 1 96.5 223 ILE A N 1
ATOM 1755 C CA . ILE A 1 223 ? 11.602 -26.844 1.89 1 96.5 223 ILE A CA 1
ATOM 1756 C C . ILE A 1 223 ? 12.344 -25.516 2.115 1 96.5 223 ILE A C 1
ATOM 1758 O O . ILE A 1 223 ? 13.531 -25.516 2.445 1 96.5 223 ILE A O 1
ATOM 1762 N N . HIS A 1 224 ? 11.656 -24.438 1.812 1 95 224 HIS A N 1
ATOM 1763 C CA . HIS A 1 224 ? 12.234 -23.109 1.974 1 95 224 HIS A CA 1
ATOM 1764 C C . HIS A 1 224 ? 11.156 -22.062 2.178 1 95 224 HIS A C 1
ATOM 1766 O O . HIS A 1 224 ? 10.109 -22.109 1.529 1 95 224 HIS A O 1
ATOM 1772 N N . GLU A 1 225 ? 11.383 -21.203 3.133 1 96.38 225 GLU A N 1
ATOM 1773 C CA . GLU A 1 225 ? 10.508 -20.047 3.348 1 96.38 225 GLU A CA 1
ATOM 1774 C C . GLU A 1 225 ? 11.18 -18.75 2.895 1 96.38 225 GLU A C 1
ATOM 1776 O O . GLU A 1 225 ? 12.32 -18.469 3.275 1 96.38 225 GLU A O 1
ATOM 1781 N N . VAL A 1 226 ? 10.453 -18.016 2.068 1 95.94 226 VAL A N 1
ATOM 1782 C CA . VAL A 1 226 ? 10.961 -16.734 1.586 1 95.94 226 VAL A CA 1
ATOM 1783 C C . VAL A 1 226 ? 10.172 -15.594 2.225 1 95.94 226 VAL A C 1
ATOM 1785 O O . VAL A 1 226 ? 9.008 -15.375 1.893 1 95.94 226 VAL A O 1
ATOM 1788 N N . ILE A 1 227 ? 10.812 -14.922 3.113 1 95.25 227 ILE A N 1
ATOM 1789 C CA . ILE A 1 227 ? 10.289 -13.633 3.566 1 95.25 227 ILE A CA 1
ATOM 1790 C C . ILE A 1 227 ? 10.898 -12.508 2.736 1 95.25 227 ILE A C 1
ATOM 1792 O O . ILE A 1 227 ? 12.109 -12.305 2.75 1 95.25 227 ILE A O 1
ATOM 1796 N N . VAL A 1 228 ? 10.102 -11.828 2.09 1 94.5 228 VAL A N 1
ATOM 1797 C CA . VAL A 1 228 ? 10.633 -10.898 1.096 1 94.5 228 VAL A CA 1
ATOM 1798 C C . VAL A 1 228 ? 11.43 -9.805 1.789 1 94.5 228 VAL A C 1
ATOM 1800 O O . VAL A 1 228 ? 11.008 -9.273 2.818 1 94.5 228 VAL A O 1
ATOM 1803 N N . ASP A 1 229 ? 12.586 -9.602 1.293 1 95.38 229 ASP A N 1
ATOM 1804 C CA . ASP A 1 229 ? 13.461 -8.5 1.689 1 95.38 229 ASP A CA 1
ATOM 1805 C C . ASP A 1 229 ? 13.25 -7.285 0.784 1 95.38 229 ASP A C 1
ATOM 1807 O O . ASP A 1 229 ? 13.609 -7.32 -0.397 1 95.38 229 ASP A O 1
ATOM 1811 N N . THR A 1 230 ? 12.734 -6.234 1.337 1 95.12 230 THR A N 1
ATOM 1812 C CA . THR A 1 230 ? 12.391 -5.07 0.531 1 95.12 230 THR A CA 1
ATOM 1813 C C . THR A 1 230 ? 13.445 -3.975 0.683 1 95.12 230 THR A C 1
ATOM 1815 O O . THR A 1 230 ? 13.219 -2.828 0.293 1 95.12 230 THR A O 1
ATOM 1818 N N . THR A 1 231 ? 14.539 -4.309 1.272 1 93.62 231 THR A N 1
ATOM 1819 C CA . THR A 1 231 ? 15.602 -3.33 1.474 1 93.62 231 THR A CA 1
ATOM 1820 C C . THR A 1 231 ? 16.188 -2.875 0.135 1 93.62 231 THR A C 1
ATOM 1822 O O . THR A 1 231 ? 16.422 -3.695 -0.751 1 93.62 231 THR A O 1
ATOM 1825 N N . TYR A 1 232 ? 16.344 -1.658 0.062 1 92.44 232 TYR A N 1
ATOM 1826 C CA . TYR A 1 232 ? 16.953 -1.1 -1.133 1 92.44 232 TYR A CA 1
ATOM 1827 C C . TYR A 1 232 ? 18.469 -1.239 -1.075 1 92.44 232 TYR A C 1
ATOM 1829 O O . TYR A 1 232 ? 19.109 -0.835 -0.094 1 92.44 232 TYR A O 1
ATOM 1837 N N . LYS A 1 233 ? 19.219 -1.855 -1.942 1 86.62 233 LYS A N 1
ATOM 1838 C CA . LYS A 1 233 ? 20.625 -2.227 -1.862 1 86.62 233 LYS A CA 1
ATOM 1839 C C . LYS A 1 233 ? 21.516 -1.102 -2.377 1 86.62 233 LYS A C 1
ATOM 1841 O O . LYS A 1 233 ? 22.656 -0.958 -1.937 1 86.62 233 LYS A O 1
ATOM 1846 N N . ASN A 1 234 ? 21.172 -0.135 -3.168 1 80 234 ASN A N 1
ATOM 1847 C CA . ASN A 1 234 ? 22.078 0.871 -3.727 1 80 234 ASN A CA 1
ATOM 1848 C C . ASN A 1 234 ? 21.484 2.275 -3.592 1 80 234 ASN A C 1
ATOM 1850 O O . ASN A 1 234 ? 20.875 2.793 -4.527 1 80 234 ASN A O 1
ATOM 1854 N N . GLY A 1 235 ? 21.828 2.859 -2.311 1 86.38 235 GLY A N 1
ATOM 1855 C CA . GLY A 1 235 ? 21.391 4.238 -2.121 1 86.38 235 GLY A CA 1
ATOM 1856 C C . GLY A 1 235 ? 20.125 4.359 -1.302 1 86.38 235 GLY A C 1
ATOM 1857 O O . GLY A 1 235 ? 19.891 3.572 -0.382 1 86.38 235 GLY A O 1
ATOM 1858 N N . LYS A 1 236 ? 19.438 5.445 -1.545 1 89.56 236 LYS A N 1
ATOM 1859 C CA . LYS A 1 236 ? 18.172 5.703 -0.849 1 89.56 236 LYS A CA 1
ATOM 1860 C C . LYS A 1 236 ? 16.984 5.457 -1.765 1 89.56 236 LYS A C 1
ATOM 1862 O O . LYS A 1 236 ? 16.953 5.945 -2.896 1 89.56 236 LYS A O 1
ATOM 1867 N N . PRO A 1 237 ? 16.141 4.66 -1.339 1 94 237 PRO A N 1
ATOM 1868 C CA . PRO A 1 237 ? 14.961 4.402 -2.164 1 94 237 PRO A CA 1
ATOM 1869 C C . PRO A 1 237 ? 14.102 5.648 -2.369 1 94 237 PRO A C 1
ATOM 1871 O O . PRO A 1 237 ? 14.094 6.547 -1.521 1 94 237 PRO A O 1
ATOM 1874 N N . GLY A 1 238 ? 13.492 5.684 -3.51 1 93.19 238 GLY A N 1
ATOM 1875 C CA . GLY A 1 238 ? 12.5 6.719 -3.756 1 93.19 238 GLY A CA 1
ATOM 1876 C C . GLY A 1 238 ? 11.141 6.391 -3.168 1 93.19 238 GLY A C 1
ATOM 1877 O O . GLY A 1 238 ? 10.984 5.395 -2.461 1 93.19 238 GLY A O 1
ATOM 1878 N N . PHE A 1 239 ? 10.211 7.258 -3.432 1 93.25 239 PHE A N 1
ATOM 1879 C CA . PHE A 1 239 ? 8.883 7.168 -2.84 1 93.25 239 PHE A CA 1
ATOM 1880 C C . PHE A 1 239 ? 8.188 5.879 -3.262 1 93.25 239 PHE A C 1
ATOM 1882 O O . PHE A 1 239 ? 7.59 5.191 -2.436 1 93.25 239 PHE A O 1
ATOM 1889 N N . ILE A 1 240 ? 8.289 5.559 -4.535 1 93.5 240 ILE A N 1
ATOM 1890 C CA . ILE A 1 240 ? 7.578 4.41 -5.082 1 93.5 240 ILE A CA 1
ATOM 1891 C C . ILE A 1 240 ? 8.094 3.125 -4.434 1 93.5 240 ILE A C 1
ATOM 1893 O O . ILE A 1 240 ? 7.309 2.258 -4.043 1 93.5 240 ILE A O 1
ATOM 1897 N N . TRP A 1 241 ? 9.422 3.033 -4.336 1 95.75 241 TRP A N 1
ATOM 1898 C CA . TRP A 1 241 ? 9.992 1.864 -3.678 1 95.75 241 TRP A CA 1
ATOM 1899 C C . TRP A 1 241 ? 9.5 1.747 -2.242 1 95.75 241 TRP A C 1
ATOM 1901 O O . TRP A 1 241 ? 9.086 0.669 -1.808 1 95.75 241 TRP A O 1
ATOM 1911 N N . ARG A 1 242 ? 9.5 2.828 -1.521 1 95.56 242 ARG A N 1
ATOM 1912 C CA . ARG A 1 242 ? 9.094 2.818 -0.122 1 95.56 242 ARG A CA 1
ATOM 1913 C C . ARG A 1 242 ? 7.629 2.4 0.017 1 95.56 242 ARG A C 1
ATOM 1915 O O . ARG A 1 242 ? 7.281 1.632 0.916 1 95.56 242 ARG A O 1
ATOM 1922 N N . LYS A 1 243 ? 6.828 2.936 -0.84 1 94.19 243 LYS A N 1
ATOM 1923 C CA . LYS A 1 243 ? 5.406 2.6 -0.828 1 94.19 243 LYS A CA 1
ATOM 1924 C C . LYS A 1 243 ? 5.191 1.112 -1.093 1 94.19 243 LYS A C 1
ATOM 1926 O O . LYS A 1 243 ? 4.449 0.448 -0.366 1 94.19 243 LYS A O 1
ATOM 1931 N N . MET A 1 244 ? 5.82 0.607 -2.078 1 95.19 244 MET A N 1
ATOM 1932 C CA . MET A 1 244 ? 5.668 -0.801 -2.436 1 95.19 244 MET A CA 1
ATOM 1933 C C . MET A 1 244 ? 6.262 -1.703 -1.357 1 95.19 244 MET A C 1
ATOM 1935 O O . MET A 1 244 ? 5.719 -2.77 -1.068 1 95.19 244 MET A O 1
ATOM 1939 N N . ALA A 1 245 ? 7.398 -1.257 -0.81 1 96.12 245 ALA A N 1
ATOM 1940 C CA . ALA A 1 245 ? 7.992 -1.999 0.299 1 96.12 245 ALA A CA 1
ATOM 1941 C C . ALA A 1 245 ? 7.027 -2.094 1.477 1 96.12 245 ALA A C 1
ATOM 1943 O O . ALA A 1 245 ? 6.891 -3.154 2.09 1 96.12 245 ALA A O 1
ATOM 1944 N N . HIS A 1 246 ? 6.402 -1.01 1.758 1 95.19 246 HIS A N 1
ATOM 1945 C CA . HIS A 1 246 ? 5.41 -0.993 2.826 1 95.19 246 HIS A CA 1
ATOM 1946 C C . HIS A 1 246 ? 4.27 -1.96 2.533 1 95.19 246 HIS A C 1
ATOM 1948 O O . HIS A 1 246 ? 3.836 -2.703 3.416 1 95.19 246 HIS A O 1
ATOM 1954 N N . GLU A 1 247 ? 3.814 -1.994 1.35 1 93.75 247 GLU A N 1
ATOM 1955 C CA . GLU A 1 247 ? 2.705 -2.848 0.935 1 93.75 247 GLU A CA 1
ATOM 1956 C C . GLU A 1 247 ? 3.07 -4.324 1.057 1 93.75 247 GLU A C 1
ATOM 1958 O O . GLU A 1 247 ? 2.219 -5.156 1.384 1 93.75 247 GLU A O 1
ATOM 1963 N N . CYS A 1 248 ? 4.277 -4.621 0.796 1 95.19 248 CYS A N 1
ATOM 1964 C CA . CYS A 1 248 ? 4.691 -6.016 0.717 1 95.19 248 CYS A CA 1
ATOM 1965 C C . CYS A 1 248 ? 5.355 -6.465 2.016 1 95.19 248 CYS A C 1
ATOM 1967 O O . CYS A 1 248 ? 5.809 -7.605 2.125 1 95.19 248 CYS A O 1
ATOM 1969 N N . LYS A 1 249 ? 5.414 -5.586 2.93 1 89.19 249 LYS A N 1
ATOM 1970 C CA . LYS A 1 249 ? 6.133 -5.871 4.168 1 89.19 249 LYS A CA 1
ATOM 1971 C C . LYS A 1 249 ? 5.578 -7.117 4.852 1 89.19 249 LYS A C 1
ATOM 1973 O O . LYS A 1 249 ? 4.371 -7.223 5.074 1 89.19 249 LYS A O 1
ATOM 1978 N N . GLY A 1 250 ? 6.48 -8.047 5.117 1 87.44 250 GLY A N 1
ATOM 1979 C CA . GLY A 1 250 ? 6.121 -9.227 5.883 1 87.44 250 GLY A CA 1
ATOM 1980 C C . GLY A 1 250 ? 5.516 -10.328 5.027 1 87.44 250 GLY A C 1
ATOM 1981 O O . GLY A 1 250 ? 5.176 -11.398 5.535 1 87.44 250 GLY A O 1
ATOM 1982 N N . ASN A 1 251 ? 5.414 -10.086 3.797 1 92.12 251 ASN A N 1
ATOM 1983 C CA . ASN A 1 251 ? 4.871 -11.117 2.924 1 92.12 251 ASN A CA 1
ATOM 1984 C C . ASN A 1 251 ? 5.812 -12.32 2.822 1 92.12 251 ASN A C 1
ATOM 1986 O O . ASN A 1 251 ? 7.031 -12.148 2.744 1 92.12 251 ASN A O 1
ATOM 1990 N N . ALA A 1 252 ? 5.266 -13.461 2.891 1 95.44 252 ALA A N 1
ATOM 1991 C CA . ALA A 1 252 ? 6.047 -14.695 2.854 1 95.44 252 ALA A CA 1
ATOM 1992 C C . ALA A 1 252 ? 5.535 -15.633 1.771 1 95.44 252 ALA A C 1
ATOM 1994 O O . ALA A 1 252 ? 4.348 -15.617 1.437 1 95.44 252 ALA A O 1
ATOM 1995 N N . THR A 1 253 ? 6.414 -16.359 1.245 1 96.38 253 THR A N 1
ATOM 1996 C CA . THR A 1 253 ? 6.133 -17.438 0.306 1 96.38 253 THR A CA 1
ATOM 1997 C C . THR A 1 253 ? 6.852 -18.719 0.72 1 96.38 253 THR A C 1
ATOM 1999 O O . THR A 1 253 ? 8.008 -18.672 1.146 1 96.38 253 THR A O 1
ATOM 2002 N N . TRP A 1 254 ? 6.219 -19.812 0.621 1 97.69 254 TRP A N 1
ATOM 2003 C CA . TRP A 1 254 ? 6.777 -21.109 0.985 1 97.69 254 TRP A CA 1
ATOM 2004 C C . TRP A 1 254 ? 7.043 -21.953 -0.255 1 97.69 254 TRP A C 1
ATOM 2006 O O . TRP A 1 254 ? 6.117 -22.266 -1.005 1 97.69 254 TRP A O 1
ATOM 2016 N N . TRP A 1 255 ? 8.258 -22.281 -0.435 1 97.5 255 TRP A N 1
ATOM 2017 C CA . TRP A 1 255 ? 8.617 -23.25 -1.458 1 97.5 255 TRP A CA 1
ATOM 2018 C C . TRP A 1 255 ? 8.297 -24.672 -0.992 1 97.5 255 TRP A C 1
ATOM 2020 O O . TRP A 1 255 ? 8.875 -25.156 -0.019 1 97.5 255 TRP A O 1
ATOM 2030 N N . MET A 1 256 ? 7.387 -25.25 -1.648 1 98.06 256 MET A N 1
ATOM 2031 C CA . MET A 1 256 ? 6.984 -26.609 -1.315 1 98.06 256 MET A CA 1
ATOM 2032 C C . MET A 1 256 ? 7.332 -27.562 -2.445 1 98.06 256 MET A C 1
ATOM 2034 O O . MET A 1 256 ? 7.129 -27.25 -3.619 1 98.06 256 MET A O 1
ATOM 2038 N N . TRP A 1 257 ? 7.824 -28.672 -2.07 1 97.69 257 TRP A N 1
ATOM 2039 C CA . TRP A 1 257 ? 8.359 -29.625 -3.035 1 97.69 257 TRP A CA 1
ATOM 2040 C C . TRP A 1 257 ? 7.895 -31.047 -2.723 1 97.69 257 TRP A C 1
ATOM 2042 O O . TRP A 1 257 ? 7.727 -31.406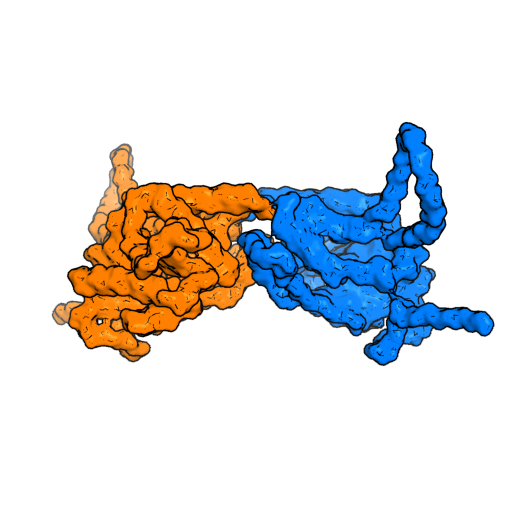 -1.557 1 97.69 257 TRP A O 1
ATOM 2052 N N . LYS A 1 258 ? 7.695 -31.812 -3.789 1 97.19 258 LYS A N 1
ATOM 2053 C CA . LYS A 1 258 ? 7.336 -33.219 -3.736 1 97.19 258 LYS A CA 1
ATOM 2054 C C . LYS A 1 258 ? 8.211 -34.062 -4.676 1 97.19 258 LYS A C 1
ATOM 2056 O O . LYS A 1 258 ? 8.367 -33.719 -5.852 1 97.19 258 LYS A O 1
ATOM 2061 N N . PRO A 1 259 ? 8.805 -35.156 -4.152 1 96.12 259 PRO A N 1
ATOM 2062 C CA . PRO A 1 259 ? 9.586 -36.031 -5.027 1 96.12 259 PRO A CA 1
ATOM 2063 C C . PRO A 1 259 ? 8.727 -36.719 -6.078 1 96.12 259 PRO A C 1
ATOM 2065 O O . PRO A 1 259 ? 7.5 -36.75 -5.969 1 96.12 259 PRO A O 1
ATOM 2068 N N . ARG A 1 260 ? 9.406 -37.281 -7.059 1 95.75 260 ARG A N 1
ATOM 2069 C CA . ARG A 1 260 ? 8.656 -38.062 -8.062 1 95.75 260 ARG A CA 1
ATOM 2070 C C . ARG A 1 260 ? 7.973 -39.25 -7.438 1 95.75 260 ARG A C 1
ATOM 2072 O O . ARG A 1 260 ? 8.5 -39.875 -6.5 1 95.75 260 ARG A O 1
ATOM 2079 N N . PRO A 1 261 ? 6.871 -39.625 -7.969 1 96.12 261 PRO A N 1
ATOM 2080 C CA . PRO A 1 261 ? 6.078 -40.688 -7.391 1 96.12 261 PRO A CA 1
ATOM 2081 C C . PRO A 1 261 ? 6.863 -42 -7.27 1 96.12 261 PRO A C 1
ATOM 2083 O O . PRO A 1 261 ? 6.746 -42.719 -6.266 1 96.12 261 PRO A O 1
ATOM 2086 N N . SER A 1 262 ? 7.676 -42.312 -8.188 1 95.19 262 SER A N 1
ATOM 2087 C CA . SER A 1 262 ? 8.375 -43.594 -8.203 1 95.19 262 SER A CA 1
ATOM 2088 C C . SER A 1 262 ? 9.406 -43.688 -7.078 1 95.19 262 SER A C 1
ATOM 2090 O O . SER A 1 262 ? 9.867 -44.75 -6.723 1 95.19 262 SER A O 1
ATOM 2092 N N . ASP A 1 263 ? 9.805 -42.5 -6.598 1 91.19 263 ASP A N 1
ATOM 2093 C CA . ASP A 1 263 ? 10.727 -42.5 -5.465 1 91.19 263 ASP A CA 1
ATOM 2094 C C . ASP A 1 263 ? 10.062 -43.125 -4.227 1 91.19 263 ASP A C 1
ATOM 2096 O O . ASP A 1 263 ? 10.75 -43.656 -3.354 1 91.19 263 ASP A O 1
ATOM 2100 N N . GLY A 1 264 ? 8.719 -43.031 -4.094 1 86.81 264 GLY A N 1
ATOM 2101 C CA . GLY A 1 264 ? 7.957 -43.656 -3.035 1 86.81 264 GLY A CA 1
ATOM 2102 C C . GLY A 1 264 ? 8.211 -43.062 -1.666 1 86.81 264 GLY A C 1
ATOM 2103 O O . GLY A 1 264 ? 8.07 -43.75 -0.648 1 86.81 264 GLY A O 1
ATOM 2104 N N . ILE A 1 265 ? 8.773 -41.906 -1.659 1 83.25 265 ILE A N 1
ATOM 2105 C CA . ILE A 1 265 ? 9.094 -41.281 -0.385 1 83.25 265 ILE A CA 1
ATOM 2106 C C . ILE A 1 265 ? 8.445 -39.906 -0.32 1 83.25 265 ILE A C 1
ATOM 2108 O O . ILE A 1 265 ? 8.055 -39.344 -1.348 1 83.25 265 ILE A O 1
ATOM 2112 N N . LEU A 1 266 ? 8.266 -39.531 0.948 1 85.5 266 LEU A N 1
ATOM 2113 C CA . LEU A 1 266 ? 7.914 -38.125 1.213 1 85.5 266 LEU A CA 1
ATOM 2114 C C . LEU A 1 266 ? 9.109 -37.344 1.76 1 85.5 266 LEU A C 1
ATOM 2116 O O . LEU A 1 266 ? 9.938 -37.906 2.484 1 85.5 266 LEU A O 1
ATOM 2120 N N . TYR A 1 267 ? 9.125 -36.125 1.438 1 86.06 267 TYR A N 1
ATOM 2121 C CA . TYR A 1 267 ? 10.227 -35.281 1.889 1 86.06 267 TYR A CA 1
ATOM 2122 C C . TYR A 1 267 ? 10.195 -35.125 3.402 1 86.06 267 TYR A C 1
ATOM 2124 O O . TYR A 1 267 ? 9.125 -34.906 3.99 1 86.06 267 TYR A O 1
ATOM 2132 N N . THR A 1 268 ? 11.297 -35.219 4.035 1 87.12 268 THR A N 1
ATOM 2133 C CA . THR A 1 268 ? 11.57 -34.812 5.41 1 87.12 268 THR A CA 1
ATOM 2134 C C . THR A 1 268 ? 12.75 -33.844 5.48 1 87.12 268 THR A C 1
ATOM 2136 O O . THR A 1 268 ? 13.609 -33.875 4.598 1 87.12 268 THR A O 1
ATOM 2139 N N . PRO A 1 269 ? 12.727 -33 6.465 1 85.81 269 PRO A N 1
ATOM 2140 C CA . PRO A 1 269 ? 13.773 -31.984 6.543 1 85.81 269 PRO A CA 1
ATOM 2141 C C . PRO A 1 269 ? 15.18 -32.562 6.551 1 85.81 269 PRO A C 1
ATOM 2143 O O . PRO A 1 269 ? 16.141 -31.891 6.207 1 85.81 269 PRO A O 1
ATOM 2146 N N . GLU A 1 270 ? 15.367 -33.781 6.809 1 84.5 270 GLU A N 1
ATOM 2147 C CA . GLU A 1 270 ? 16.672 -34.438 6.875 1 84.5 270 GLU A CA 1
ATOM 2148 C C . GLU A 1 270 ? 17.125 -34.938 5.5 1 84.5 270 GLU A C 1
ATOM 2150 O O . GLU A 1 270 ? 18.297 -35.25 5.297 1 84.5 270 GLU A O 1
ATOM 2155 N N . MET A 1 271 ? 16.266 -34.938 4.648 1 87.38 271 MET A N 1
ATOM 2156 C CA . MET A 1 271 ? 16.562 -35.438 3.309 1 87.38 271 MET A CA 1
ATOM 2157 C C . MET A 1 271 ? 17.391 -34.406 2.516 1 87.38 271 MET A C 1
ATOM 2159 O O . MET A 1 271 ? 17.156 -33.219 2.615 1 87.38 271 MET A O 1
ATOM 2163 N N . GLU A 1 272 ? 18.297 -34.969 1.724 1 88.44 272 GLU A N 1
ATOM 2164 C CA . GLU A 1 272 ? 19.016 -34.125 0.76 1 88.44 272 GLU A CA 1
ATOM 2165 C C . GLU A 1 272 ? 18.156 -33.844 -0.478 1 88.44 272 GLU A C 1
ATOM 2167 O O . GLU A 1 272 ? 17.609 -34.781 -1.062 1 88.44 272 GLU A O 1
ATOM 2172 N N . LEU A 1 273 ? 18.156 -32.625 -0.8 1 92.38 273 LEU A N 1
ATOM 2173 C CA . LEU A 1 273 ? 17.391 -32.25 -1.981 1 92.38 273 LEU A CA 1
ATOM 2174 C C . LEU A 1 273 ? 18.172 -32.531 -3.256 1 92.38 273 LEU A C 1
ATOM 2176 O O . LEU A 1 273 ? 19.406 -32.562 -3.236 1 92.38 273 LEU A O 1
ATOM 2180 N N . PRO A 1 274 ? 17.531 -32.781 -4.328 1 89.12 274 PRO A N 1
ATOM 2181 C CA . PRO A 1 274 ? 18.203 -33.25 -5.555 1 89.12 274 PRO A CA 1
ATOM 2182 C C . PRO A 1 274 ? 19.266 -32.25 -6.043 1 89.12 274 PRO A C 1
ATOM 2184 O O . PRO A 1 274 ? 20.219 -32.625 -6.711 1 89.12 274 PRO A O 1
ATOM 2187 N N . TRP A 1 275 ? 19.125 -31 -5.727 1 89.94 275 TRP A N 1
ATOM 2188 C CA . TRP A 1 275 ? 20.047 -30 -6.246 1 89.94 275 TRP A CA 1
ATOM 2189 C C . TRP A 1 275 ? 21.172 -29.719 -5.25 1 89.94 275 TRP A C 1
ATOM 2191 O O . TRP A 1 275 ? 22.078 -28.922 -5.523 1 89.94 275 TRP A O 1
ATOM 2201 N N . GLU A 1 276 ? 21.109 -30.281 -4.152 1 85.56 276 GLU A N 1
ATOM 2202 C CA . GLU A 1 276 ? 22.172 -30.141 -3.158 1 85.56 276 GLU A CA 1
ATOM 2203 C C . GLU A 1 276 ? 23.234 -31.219 -3.33 1 85.56 276 GLU A C 1
ATOM 2205 O O . GLU A 1 276 ? 24.312 -31.125 -2.75 1 85.56 276 GLU A O 1
ATOM 2210 N N . LYS A 1 277 ? 23.031 -32.344 -3.977 1 69.75 277 LYS A N 1
ATOM 2211 C CA . LYS A 1 277 ? 23.969 -33.438 -4.145 1 69.75 277 LYS A CA 1
ATOM 2212 C C . LYS A 1 277 ? 25.219 -32.969 -4.895 1 69.75 277 LYS A C 1
ATOM 2214 O O . LYS A 1 277 ? 25.109 -32.312 -5.934 1 69.75 277 LYS A O 1
ATOM 2219 N N . LYS A 1 278 ? 26.234 -32.75 -4.168 1 57.75 278 LYS A N 1
ATOM 2220 C CA . LYS A 1 278 ? 27.562 -32.469 -4.703 1 57.75 278 LYS A CA 1
ATOM 2221 C C . LYS A 1 278 ? 27.969 -33.469 -5.777 1 57.75 278 LYS A C 1
ATOM 2223 O O . LYS A 1 278 ? 27.656 -34.656 -5.676 1 57.75 278 LYS A O 1
ATOM 2228 N N . GLU A 1 279 ? 28.188 -33.062 -6.996 1 50.38 279 GLU A N 1
ATOM 2229 C CA . GLU A 1 279 ? 28.828 -33.906 -7.988 1 50.38 279 GLU A CA 1
ATOM 2230 C C . GLU A 1 279 ? 29.938 -34.75 -7.355 1 50.38 279 GLU A C 1
ATOM 2232 O O . GLU A 1 279 ? 30.891 -34.188 -6.801 1 50.38 279 GLU A O 1
ATOM 2237 N N . GLU A 1 280 ? 29.766 -35.75 -6.715 1 46.34 280 GLU A N 1
ATOM 2238 C CA . GLU A 1 280 ? 30.906 -36.625 -6.426 1 46.34 280 GLU A CA 1
ATOM 2239 C C . GLU A 1 280 ? 31.828 -36.719 -7.629 1 46.34 280 GLU A C 1
ATOM 2241 O O . GLU A 1 280 ? 31.375 -36.906 -8.758 1 46.34 280 GLU A O 1
ATOM 2246 N N . SER A 1 281 ? 33.031 -36.094 -7.602 1 41.03 281 SER A N 1
ATOM 2247 C CA . SER A 1 281 ? 34.156 -36.344 -8.492 1 41.03 281 SER A CA 1
ATOM 2248 C C . SER A 1 281 ? 34.25 -37.812 -8.844 1 41.03 281 SER A C 1
ATOM 2250 O O . SER A 1 281 ? 34.281 -38.688 -7.949 1 41.03 281 SER A O 1
ATOM 2252 N N . LEU A 1 282 ? 33.812 -38.312 -9.945 1 37.81 282 LEU A N 1
ATOM 2253 C CA . LEU A 1 282 ? 34.375 -39.531 -10.539 1 37.81 282 LEU A CA 1
ATOM 2254 C C . LEU A 1 282 ? 35.875 -39.594 -10.281 1 37.81 282 LEU A C 1
ATOM 2256 O O . LEU A 1 282 ? 36.594 -38.625 -10.539 1 37.81 282 LEU A O 1
ATOM 2260 N N . GLY A 1 283 ? 36.406 -40.312 -9.312 1 29.42 283 GLY A N 1
ATOM 2261 C CA . GLY A 1 283 ? 37.812 -40.688 -9.141 1 29.42 283 GLY A CA 1
ATOM 2262 C C . GLY A 1 283 ? 38.531 -40.812 -10.461 1 29.42 283 GLY A C 1
ATOM 2263 O O . GLY A 1 283 ? 38.062 -41.469 -11.391 1 29.42 283 GLY A O 1
ATOM 2264 N N . ARG A 1 284 ? 39.688 -40.25 -10.602 1 23.58 284 ARG A N 1
ATOM 2265 C CA . ARG A 1 284 ? 40.875 -40.75 -11.312 1 23.58 284 ARG A CA 1
ATOM 2266 C C . ARG A 1 284 ? 41.406 -42.031 -10.672 1 23.58 284 ARG A C 1
ATOM 2268 O O . ARG A 1 284 ? 41.438 -42.156 -9.445 1 23.58 284 ARG A O 1
ATOM 2275 N N . MET B 1 1 ? 26.375 28.875 11.523 1 61.56 1 MET B N 1
ATOM 2276 C CA . MET B 1 1 ? 25.391 29.797 12.055 1 61.56 1 MET B CA 1
ATOM 2277 C C . MET B 1 1 ? 24.125 29.047 12.492 1 61.56 1 MET B C 1
ATOM 2279 O O . MET B 1 1 ? 23.812 27.984 11.961 1 61.56 1 MET B O 1
ATOM 2283 N N . PRO B 1 2 ? 23.5 29.531 13.516 1 74.06 2 PRO B N 1
ATOM 2284 C CA . PRO B 1 2 ? 22.312 28.844 14.016 1 74.06 2 PRO B CA 1
ATOM 2285 C C . PRO B 1 2 ? 21.172 28.812 12.992 1 74.06 2 PRO B C 1
ATOM 2287 O O . PRO B 1 2 ? 21.047 29.734 12.172 1 74.06 2 PRO B O 1
ATOM 2290 N N . PRO B 1 3 ? 20.484 27.781 12.891 1 81.31 3 PRO B N 1
ATOM 2291 C CA . PRO B 1 3 ? 19.312 27.719 12 1 81.31 3 PRO B CA 1
ATOM 2292 C C . PRO B 1 3 ? 18.328 28.859 12.234 1 81.31 3 PRO B C 1
ATOM 2294 O O . PRO B 1 3 ? 18.203 29.344 13.367 1 81.31 3 PRO B O 1
ATOM 2297 N N . THR B 1 4 ? 17.875 29.391 11.148 1 89.06 4 THR B N 1
ATOM 2298 C CA . THR B 1 4 ? 16.938 30.516 11.211 1 89.06 4 THR B CA 1
ATOM 2299 C C . THR B 1 4 ? 15.531 30.078 10.828 1 89.06 4 THR B C 1
ATOM 2301 O O . THR B 1 4 ? 15.352 29.328 9.859 1 89.06 4 THR B O 1
ATOM 2304 N N . LEU B 1 5 ? 14.609 30.5 11.625 1 95.38 5 LEU B N 1
ATOM 2305 C CA . LEU B 1 5 ? 13.203 30.281 11.32 1 95.38 5 LEU B CA 1
ATOM 2306 C C . LEU B 1 5 ? 12.641 31.406 10.453 1 95.38 5 LEU B C 1
ATOM 2308 O O . LEU B 1 5 ? 12.852 32.594 10.75 1 95.38 5 LEU B O 1
ATOM 2312 N N . ARG B 1 6 ? 11.992 31.047 9.352 1 96.44 6 ARG B N 1
ATOM 2313 C CA . ARG B 1 6 ? 11.398 32 8.422 1 96.44 6 ARG B CA 1
ATOM 2314 C C . ARG B 1 6 ? 9.93 31.688 8.164 1 96.44 6 ARG B C 1
ATOM 2316 O O . ARG B 1 6 ? 9.508 30.531 8.328 1 96.44 6 ARG B O 1
ATOM 2323 N N . THR B 1 7 ? 9.211 32.719 7.816 1 97.81 7 THR B N 1
ATOM 2324 C CA . THR B 1 7 ? 7.84 32.562 7.352 1 97.81 7 THR B CA 1
ATOM 2325 C C . THR B 1 7 ? 7.781 32.562 5.828 1 97.81 7 THR B C 1
ATOM 2327 O O . THR B 1 7 ? 8.414 33.375 5.18 1 97.81 7 THR B O 1
ATOM 2330 N N . VAL B 1 8 ? 7.047 31.672 5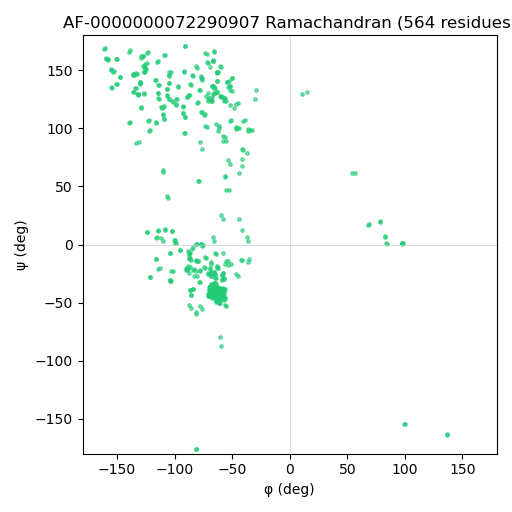.277 1 98.19 8 VAL B N 1
ATOM 2331 C CA . VAL B 1 8 ? 6.938 31.578 3.824 1 98.19 8 VAL B CA 1
ATOM 2332 C C . VAL B 1 8 ? 6.301 32.844 3.264 1 98.19 8 VAL B C 1
ATOM 2334 O O . VAL B 1 8 ? 5.254 33.281 3.742 1 98.19 8 VAL B O 1
ATOM 2337 N N . ALA B 1 9 ? 6.945 33.406 2.221 1 96.75 9 ALA B N 1
ATOM 2338 C CA . ALA B 1 9 ? 6.434 34.625 1.624 1 96.75 9 ALA B CA 1
ATOM 2339 C C . ALA B 1 9 ? 6.125 34.438 0.143 1 96.75 9 ALA B C 1
ATOM 2341 O O . ALA B 1 9 ? 5.281 35.125 -0.419 1 96.75 9 ALA B O 1
ATOM 2342 N N . THR B 1 10 ? 6.824 33.531 -0.484 1 97.5 10 THR B N 1
ATOM 2343 C CA . THR B 1 10 ? 6.676 33.344 -1.924 1 97.5 10 THR B CA 1
ATOM 2344 C C . THR B 1 10 ? 6.395 31.891 -2.258 1 97.5 10 THR B C 1
ATOM 2346 O O . THR B 1 10 ? 6.645 31 -1.442 1 97.5 10 THR B O 1
ATOM 2349 N N . PHE B 1 11 ? 5.895 31.734 -3.457 1 98 11 PHE B N 1
ATOM 2350 C CA . PHE B 1 11 ? 5.637 30.375 -3.924 1 98 11 PHE B CA 1
ATOM 2351 C C . PHE B 1 11 ? 6.938 29.594 -4.055 1 98 11 PHE B C 1
ATOM 2353 O O . PHE B 1 11 ? 6.973 28.391 -3.801 1 98 11 PHE B O 1
ATOM 2360 N N . GLU B 1 12 ? 8 30.219 -4.395 1 97 12 GLU B N 1
ATOM 2361 C CA . GLU B 1 12 ? 9.305 29.578 -4.516 1 97 12 GLU B CA 1
ATOM 2362 C C . GLU B 1 12 ? 9.766 29.016 -3.176 1 97 12 GLU B C 1
ATOM 2364 O O . GLU B 1 12 ? 10.219 27.875 -3.102 1 97 12 GLU B O 1
ATOM 2369 N N . GLU B 1 13 ? 9.617 29.828 -2.189 1 96.94 13 GLU B N 1
ATOM 2370 C CA . GLU B 1 13 ? 9.938 29.359 -0.844 1 96.94 13 GLU B CA 1
ATOM 2371 C C . GLU B 1 13 ? 9.039 28.188 -0.436 1 96.94 13 GLU B C 1
ATOM 2373 O O . GLU B 1 13 ? 9.508 27.188 0.099 1 96.94 13 GLU B O 1
ATOM 2378 N N . PHE B 1 14 ? 7.801 28.438 -0.768 1 98.19 14 PHE B N 1
ATOM 2379 C CA . PHE B 1 14 ? 6.809 27.422 -0.428 1 98.19 14 PHE B CA 1
ATOM 2380 C C . PHE B 1 14 ? 7.145 26.094 -1.097 1 98.19 14 PHE B C 1
ATOM 2382 O O . PHE B 1 14 ? 7.043 25.031 -0.473 1 98.19 14 PHE B O 1
ATOM 2389 N N . SER B 1 15 ? 7.562 26.156 -2.311 1 97.88 15 SER B N 1
ATOM 2390 C CA . SER B 1 15 ? 7.906 24.969 -3.074 1 97.88 15 SER B CA 1
ATOM 2391 C C . SER B 1 15 ? 9.055 24.203 -2.42 1 97.88 15 SER B C 1
ATOM 2393 O O . SER B 1 15 ? 9.047 22.969 -2.371 1 97.88 15 SER B O 1
ATOM 2395 N N . LEU B 1 16 ? 9.977 24.875 -1.883 1 96.94 16 LEU B N 1
ATOM 2396 C CA . LEU B 1 16 ? 11.086 24.234 -1.186 1 96.94 16 LEU B CA 1
ATOM 2397 C C . LEU B 1 16 ? 10.617 23.594 0.111 1 96.94 16 LEU B C 1
ATOM 2399 O O . LEU B 1 16 ? 11.109 22.516 0.488 1 96.94 16 LEU B O 1
ATOM 2403 N N . VAL B 1 17 ? 9.695 24.234 0.75 1 98.19 17 VAL B N 1
ATOM 2404 C CA . VAL B 1 17 ? 9.141 23.703 1.992 1 98.19 17 VAL B CA 1
ATOM 2405 C C . VAL B 1 17 ? 8.391 22.406 1.711 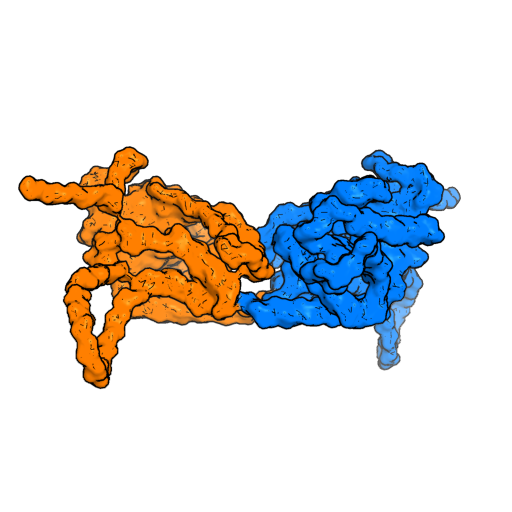1 98.19 17 VAL B C 1
ATOM 2407 O O . VAL B 1 17 ? 8.539 21.422 2.439 1 98.19 17 VAL B O 1
ATOM 2410 N N . VAL B 1 18 ? 7.664 22.375 0.65 1 97.25 18 VAL B N 1
ATOM 2411 C CA . VAL B 1 18 ? 6.891 21.203 0.289 1 97.25 18 VAL B CA 1
ATOM 2412 C C . VAL B 1 18 ? 7.836 20.062 -0.128 1 97.25 18 VAL B C 1
ATOM 2414 O O . VAL B 1 18 ? 7.578 18.891 0.153 1 97.25 18 VAL B O 1
ATOM 2417 N N . ASP B 1 19 ? 8.922 20.438 -0.804 1 96.88 19 ASP B N 1
ATOM 2418 C CA . ASP B 1 19 ? 9.922 19.438 -1.119 1 96.88 19 ASP B CA 1
ATOM 2419 C C . ASP B 1 19 ? 10.469 18.781 0.151 1 96.88 19 ASP B C 1
ATOM 2421 O O . ASP B 1 19 ? 10.617 17.562 0.213 1 96.88 19 ASP B O 1
ATOM 2425 N N . CYS B 1 20 ? 10.734 19.594 1.107 1 97.38 20 CYS B N 1
ATOM 2426 C CA . CYS B 1 20 ? 11.188 19.078 2.398 1 97.38 20 CYS B CA 1
ATOM 2427 C C . CYS B 1 20 ? 10.133 18.188 3.041 1 97.38 20 CYS B C 1
ATOM 2429 O O . CYS B 1 20 ? 10.453 17.125 3.562 1 97.38 20 CYS B O 1
ATOM 2431 N N . MET B 1 21 ? 8.938 18.641 2.982 1 97 21 MET B N 1
ATOM 2432 C CA . MET B 1 21 ? 7.82 17.875 3.527 1 97 21 MET B CA 1
ATOM 2433 C C . MET B 1 21 ? 7.746 16.484 2.883 1 97 21 MET B C 1
ATOM 2435 O O . MET B 1 21 ? 7.645 15.477 3.578 1 97 21 MET B O 1
ATOM 2439 N N . TRP B 1 22 ? 7.844 16.516 1.58 1 95.88 22 TRP B N 1
ATOM 2440 C CA . TRP B 1 22 ? 7.711 15.289 0.8 1 95.88 22 TRP B CA 1
ATOM 2441 C C . TRP B 1 22 ? 8.766 14.266 1.206 1 95.88 22 TRP B C 1
ATOM 2443 O O . TRP B 1 22 ? 8.445 13.117 1.507 1 95.88 22 TRP B O 1
ATOM 2453 N N . VAL B 1 23 ? 9.945 14.68 1.309 1 95.25 23 VAL B N 1
ATOM 2454 C CA . VAL B 1 23 ? 11.055 13.797 1.654 1 95.25 23 VAL B CA 1
ATOM 2455 C C . VAL B 1 23 ? 10.906 13.328 3.1 1 95.25 23 VAL B C 1
ATOM 2457 O O . VAL B 1 23 ? 11.125 12.148 3.402 1 95.25 23 VAL B O 1
ATOM 2460 N N . SER B 1 24 ? 10.5 14.172 3.92 1 96.44 24 SER B N 1
ATOM 2461 C CA . SER B 1 24 ? 10.406 13.891 5.348 1 96.44 24 SER B CA 1
ATOM 2462 C C . SER B 1 24 ? 9.312 12.867 5.641 1 96.44 24 SER B C 1
ATOM 2464 O O . SER B 1 24 ? 9.5 11.969 6.469 1 96.44 24 SER B O 1
ATOM 2466 N N . TYR B 1 25 ? 8.203 13.016 4.969 1 95 25 TYR B N 1
ATOM 2467 C CA . TYR B 1 25 ? 7.078 12.117 5.215 1 95 25 TYR B CA 1
ATOM 2468 C C . TYR B 1 25 ? 7.277 10.781 4.504 1 95 25 TYR B C 1
ATOM 2470 O O . TYR B 1 25 ? 6.602 9.797 4.816 1 95 25 TYR B O 1
ATOM 2478 N N . ALA B 1 26 ? 8.211 10.75 3.602 1 94.06 26 ALA B N 1
ATOM 2479 C CA . ALA B 1 26 ? 8.453 9.523 2.848 1 94.06 26 ALA B CA 1
ATOM 2480 C C . ALA B 1 26 ? 9.406 8.602 3.596 1 94.06 26 ALA B C 1
ATOM 2482 O O . ALA B 1 26 ? 9.523 7.418 3.258 1 94.06 26 ALA B O 1
ATOM 2483 N N . ASP B 1 27 ? 10.047 9.203 4.637 1 93.25 27 ASP B N 1
ATOM 2484 C CA . ASP B 1 27 ? 11.039 8.398 5.344 1 93.25 27 ASP B CA 1
ATOM 2485 C C . ASP B 1 27 ? 10.945 8.609 6.852 1 93.25 27 ASP B C 1
ATOM 2487 O O . ASP B 1 27 ? 11.469 9.594 7.383 1 93.25 27 ASP B O 1
ATOM 2491 N N . PRO B 1 28 ? 10.398 7.648 7.602 1 91.31 28 PRO B N 1
ATOM 2492 C CA . PRO B 1 28 ? 9.773 6.418 7.109 1 91.31 28 PRO B CA 1
ATOM 2493 C C . PRO B 1 28 ? 8.492 6.676 6.324 1 91.31 28 PRO B C 1
ATOM 2495 O O . PRO B 1 28 ? 7.883 7.742 6.461 1 91.31 28 PRO B O 1
ATOM 2498 N N . TYR B 1 29 ? 8.133 5.723 5.496 1 93.12 29 TYR B N 1
ATOM 2499 C CA . TYR B 1 29 ? 6.938 5.871 4.676 1 93.12 29 TYR B CA 1
ATOM 2500 C C . TYR B 1 29 ? 5.699 6.035 5.551 1 93.12 29 TYR B C 1
ATOM 2502 O O . TYR B 1 29 ? 5.445 5.219 6.441 1 93.12 29 TYR B O 1
ATOM 2510 N N . ASN B 1 30 ? 4.977 7.078 5.258 1 89.94 30 ASN B N 1
ATOM 2511 C CA . ASN B 1 30 ? 3.703 7.371 5.906 1 89.94 30 ASN B CA 1
ATOM 2512 C C . ASN B 1 30 ? 2.531 7.203 4.945 1 89.94 30 ASN B C 1
ATOM 2514 O O . ASN B 1 30 ? 2.395 7.969 3.988 1 89.94 30 ASN B O 1
ATOM 2518 N N . PRO B 1 31 ? 1.602 6.246 5.254 1 90.94 31 PRO B N 1
ATOM 2519 C CA . PRO B 1 31 ? 0.495 6.012 4.32 1 90.94 31 PRO B CA 1
ATOM 2520 C C . PRO B 1 31 ? -0.402 7.238 4.152 1 90.94 31 PRO B C 1
ATOM 2522 O O . PRO B 1 31 ? -1.106 7.355 3.148 1 90.94 31 PRO B O 1
ATOM 2525 N N . PHE B 1 32 ? -0.363 8.125 5.062 1 89.12 32 PHE B N 1
ATOM 2526 C CA . PHE B 1 32 ? -1.172 9.336 4.957 1 89.12 32 PHE B CA 1
ATOM 2527 C C . PHE B 1 32 ? -0.711 10.195 3.787 1 89.12 32 PHE B C 1
ATOM 2529 O O . PHE B 1 32 ? -1.519 10.883 3.162 1 89.12 32 PHE B O 1
ATOM 2536 N N . LEU B 1 33 ? 0.559 10.156 3.545 1 89.75 33 LEU B N 1
ATOM 2537 C CA . LEU B 1 33 ? 1.072 10.891 2.393 1 89.75 33 LEU B CA 1
ATOM 2538 C C . LEU B 1 33 ? 0.435 10.391 1.102 1 89.75 33 LEU B C 1
ATOM 2540 O O . LEU B 1 33 ? 0.08 11.188 0.229 1 89.75 33 LEU B O 1
ATOM 2544 N N . GLY B 1 34 ? 0.251 9.07 1.062 1 87.94 34 GLY B N 1
ATOM 2545 C CA . GLY B 1 34 ? -0.385 8.484 -0.107 1 87.94 34 GLY B CA 1
ATOM 2546 C C . GLY B 1 34 ? -1.847 8.867 -0.246 1 87.94 34 GLY B C 1
ATOM 2547 O O . GLY B 1 34 ? -2.387 8.875 -1.354 1 87.94 34 GLY B O 1
ATOM 2548 N N . LEU B 1 35 ? -2.48 9.211 0.812 1 90.69 35 LEU B N 1
ATOM 2549 C CA . LEU B 1 35 ? -3.883 9.609 0.774 1 90.69 35 LEU B CA 1
ATOM 2550 C C . LEU B 1 35 ? -4.027 11.039 0.27 1 90.69 35 LEU B C 1
ATOM 2552 O O . LEU B 1 35 ? -4.992 11.359 -0.427 1 90.69 35 LEU B O 1
ATOM 2556 N N . ILE B 1 36 ? -3.082 11.805 0.571 1 87.81 36 ILE B N 1
ATOM 2557 C CA . ILE B 1 36 ? -3.238 13.227 0.265 1 87.81 36 ILE B CA 1
ATOM 2558 C C . ILE B 1 36 ? -2.713 13.508 -1.141 1 87.81 36 ILE B C 1
ATOM 2560 O O . ILE B 1 36 ? -3.088 14.508 -1.76 1 87.81 36 ILE B O 1
ATOM 2564 N N . VAL B 1 37 ? -1.842 12.625 -1.624 1 88.44 37 VAL B N 1
ATOM 2565 C CA . VAL B 1 37 ? -1.23 12.883 -2.924 1 88.44 37 VAL B CA 1
ATOM 2566 C C . VAL B 1 37 ? -1.53 11.727 -3.873 1 88.44 37 VAL B C 1
ATOM 2568 O O . VAL B 1 37 ? -0.801 10.734 -3.9 1 88.44 37 VAL B O 1
ATOM 2571 N N . PRO B 1 38 ? -2.492 11.883 -4.664 1 88.56 38 PRO B N 1
ATOM 2572 C CA . PRO B 1 38 ? -2.744 10.844 -5.66 1 88.56 38 PRO B CA 1
ATOM 2573 C C . PRO B 1 38 ? -1.637 10.75 -6.711 1 88.56 38 PRO B C 1
ATOM 2575 O O . PRO B 1 38 ? -1.305 11.75 -7.352 1 88.56 38 PRO B O 1
ATOM 2578 N N . ILE B 1 39 ? -1.062 9.617 -6.867 1 86.94 39 ILE B N 1
ATOM 2579 C CA . ILE B 1 39 ? -0.078 9.367 -7.914 1 86.94 39 ILE B CA 1
ATOM 2580 C C . ILE B 1 39 ? -0.727 8.594 -9.062 1 86.94 39 ILE B C 1
ATOM 2582 O O . ILE B 1 39 ? -1.185 7.461 -8.867 1 86.94 39 ILE B O 1
ATOM 2586 N N . LYS B 1 40 ? -0.674 9.094 -10.203 1 81.5 40 LYS B N 1
ATOM 2587 C CA . LYS B 1 40 ? -1.361 8.5 -11.344 1 81.5 40 LYS B CA 1
ATOM 2588 C C . LYS B 1 40 ? -0.492 7.441 -12.016 1 81.5 40 LYS B C 1
ATOM 2590 O O . LYS B 1 40 ? -0.999 6.418 -12.477 1 81.5 40 LYS B O 1
ATOM 2595 N N . GLU B 1 41 ? 0.773 7.766 -12.078 1 84.62 41 GLU B N 1
ATOM 2596 C CA . GLU B 1 41 ? 1.717 6.832 -12.688 1 84.62 41 GLU B CA 1
ATOM 2597 C C . GLU B 1 41 ? 2.885 6.535 -11.75 1 84.62 41 GLU B C 1
ATOM 2599 O O . GLU B 1 41 ? 3.523 7.457 -11.234 1 84.62 41 GLU B O 1
ATOM 2604 N N . PRO B 1 42 ? 3.113 5.258 -11.617 1 87.88 42 PRO B N 1
ATOM 2605 C CA . PRO B 1 42 ? 4.203 4.922 -10.695 1 87.88 42 PRO B CA 1
ATOM 2606 C C . PRO B 1 42 ? 5.582 5.082 -11.328 1 87.88 42 PRO B C 1
ATOM 2608 O O . PRO B 1 42 ? 6.348 4.117 -11.414 1 87.88 42 PRO B O 1
ATOM 2611 N N . THR B 1 43 ? 5.895 6.258 -11.875 1 90.88 43 THR B N 1
ATOM 2612 C CA . THR B 1 43 ? 7.164 6.656 -12.469 1 90.88 43 THR B CA 1
ATOM 2613 C C . THR B 1 43 ? 7.711 7.91 -11.789 1 90.88 43 THR B C 1
ATOM 2615 O O . THR B 1 43 ? 7.004 8.562 -11.016 1 90.88 43 THR B O 1
ATOM 2618 N N . ALA B 1 44 ? 8.984 8.094 -12.102 1 91.94 44 ALA B N 1
ATOM 2619 C CA . ALA B 1 44 ? 9.586 9.312 -11.562 1 91.94 44 ALA B CA 1
ATOM 2620 C C . ALA B 1 44 ? 8.812 10.555 -12.016 1 91.94 44 ALA B C 1
ATOM 2622 O O . ALA B 1 44 ? 8.586 11.469 -11.234 1 91.94 44 ALA B O 1
ATOM 2623 N N . GLU B 1 45 ? 8.406 10.461 -13.227 1 93.12 45 GLU B N 1
ATOM 2624 C CA . GLU B 1 45 ? 7.648 11.586 -13.758 1 93.12 45 GLU B CA 1
ATOM 2625 C C . GLU B 1 45 ? 6.266 11.672 -13.117 1 93.12 45 GLU B C 1
ATOM 2627 O O . GLU B 1 45 ? 5.758 12.766 -12.875 1 93.12 45 GLU B O 1
ATOM 2632 N N . GLY B 1 46 ? 5.656 10.57 -12.906 1 91.94 46 GLY B N 1
ATOM 2633 C CA . GLY B 1 46 ? 4.375 10.57 -12.219 1 91.94 46 GLY B CA 1
ATOM 2634 C C . GLY B 1 46 ? 4.445 11.148 -10.82 1 91.94 46 GLY B C 1
ATOM 2635 O O . GLY B 1 46 ? 3.564 11.914 -10.422 1 91.94 46 GLY B O 1
ATOM 2636 N N . VAL B 1 47 ? 5.465 10.867 -10.125 1 93.5 47 VAL B N 1
ATOM 2637 C CA . VAL B 1 47 ? 5.676 11.398 -8.781 1 93.5 47 VAL B CA 1
ATOM 2638 C C . VAL B 1 47 ? 5.91 12.906 -8.844 1 93.5 47 VAL B C 1
ATOM 2640 O O . VAL B 1 47 ? 5.309 13.672 -8.086 1 93.5 47 VAL B O 1
ATOM 2643 N N . ALA B 1 48 ? 6.75 13.281 -9.789 1 95.25 48 ALA B N 1
ATOM 2644 C CA . ALA B 1 48 ? 7.039 14.703 -9.938 1 95.25 48 ALA B CA 1
ATOM 2645 C C . ALA B 1 48 ? 5.766 15.492 -10.234 1 95.25 48 ALA B C 1
ATOM 2647 O O . ALA B 1 48 ? 5.566 16.578 -9.688 1 95.25 48 ALA B O 1
ATOM 2648 N N . THR B 1 49 ? 4.953 14.922 -11.031 1 94.38 49 THR B N 1
ATOM 2649 C CA . THR B 1 49 ? 3.689 15.562 -11.383 1 94.38 49 THR B CA 1
ATOM 2650 C C . THR B 1 49 ? 2.785 15.672 -10.156 1 94.38 49 THR B C 1
ATOM 2652 O O . THR B 1 49 ? 2.154 16.719 -9.938 1 94.38 49 THR B O 1
ATOM 2655 N N . ALA B 1 50 ? 2.725 14.688 -9.406 1 93.19 50 ALA B N 1
ATOM 2656 C CA . ALA B 1 50 ? 1.905 14.68 -8.203 1 93.19 50 ALA B CA 1
ATOM 2657 C C . ALA B 1 50 ? 2.396 15.727 -7.203 1 93.19 50 ALA B C 1
ATOM 2659 O O . ALA B 1 50 ? 1.594 16.453 -6.602 1 93.19 50 ALA B O 1
ATOM 2660 N N . VAL B 1 51 ? 3.686 15.82 -7.07 1 95.44 51 VAL B N 1
ATOM 2661 C CA . VAL B 1 51 ? 4.277 16.766 -6.137 1 95.44 51 VAL B CA 1
ATOM 2662 C C . VAL B 1 51 ? 4.008 18.203 -6.609 1 95.44 51 VAL B C 1
ATOM 2664 O O . VAL B 1 51 ? 3.67 19.078 -5.809 1 95.44 51 VAL B O 1
ATOM 2667 N N . ARG B 1 52 ? 4.141 18.406 -7.871 1 96.06 52 ARG B N 1
ATOM 2668 C CA . ARG B 1 52 ? 3.818 19.719 -8.43 1 96.06 52 ARG B CA 1
ATOM 2669 C C . ARG B 1 52 ? 2.361 20.078 -8.164 1 96.06 52 ARG B C 1
ATOM 2671 O O . ARG B 1 52 ? 2.055 21.219 -7.801 1 96.06 52 ARG B O 1
ATOM 2678 N N . GLY B 1 53 ? 1.517 19.109 -8.367 1 93.88 53 GLY B N 1
ATOM 2679 C CA . GLY B 1 53 ? 0.113 19.344 -8.062 1 93.88 53 GLY B CA 1
ATOM 2680 C C . GLY B 1 53 ? -0.134 19.688 -6.605 1 93.88 53 GLY B C 1
ATOM 2681 O O . GLY B 1 53 ? -0.93 20.578 -6.301 1 93.88 53 GLY B O 1
ATOM 2682 N N . MET B 1 54 ? 0.506 19.016 -5.766 1 94.25 54 MET B N 1
ATOM 2683 C CA . MET B 1 54 ? 0.4 19.266 -4.332 1 94.25 54 MET B CA 1
ATOM 2684 C C . MET B 1 54 ? 0.855 20.672 -3.994 1 94.25 54 MET B C 1
ATOM 2686 O O . MET B 1 54 ? 0.189 21.391 -3.236 1 94.25 54 MET B O 1
ATOM 2690 N N . LYS B 1 55 ? 1.981 21.078 -4.551 1 97.25 55 LYS B N 1
ATOM 2691 C CA . LYS B 1 55 ? 2.492 22.422 -4.32 1 97.25 55 LYS B CA 1
ATOM 2692 C C . LYS B 1 55 ? 1.459 23.469 -4.707 1 97.25 55 LYS B C 1
ATOM 2694 O O . LYS B 1 55 ? 1.175 24.391 -3.93 1 97.25 55 LYS B O 1
ATOM 2699 N N . ASN B 1 56 ? 0.898 23.281 -5.812 1 96.25 56 ASN B N 1
ATOM 2700 C CA . ASN B 1 56 ? -0.074 24.25 -6.305 1 96.25 56 ASN B CA 1
ATOM 2701 C C . ASN B 1 56 ? -1.319 24.297 -5.422 1 96.25 56 ASN B C 1
ATOM 2703 O O . ASN B 1 56 ? -1.777 25.375 -5.043 1 96.25 56 ASN B O 1
ATOM 2707 N N . ARG B 1 57 ? -1.795 23.219 -5.066 1 93.19 57 ARG B N 1
ATOM 2708 C CA . ARG B 1 57 ? -3.039 23.141 -4.305 1 93.19 57 ARG B CA 1
ATOM 2709 C C . ARG B 1 57 ? -2.844 23.672 -2.887 1 93.19 57 ARG B C 1
ATOM 2711 O O . ARG B 1 57 ? -3.666 24.438 -2.389 1 93.19 57 ARG B O 1
ATOM 2718 N N . PHE B 1 58 ? -1.763 23.281 -2.266 1 95.44 58 PHE B N 1
ATOM 2719 C CA . PHE B 1 58 ? -1.492 23.766 -0.917 1 95.44 58 PHE B CA 1
ATOM 2720 C C . PHE B 1 58 ? -1.247 25.266 -0.921 1 95.44 58 PHE B C 1
ATOM 2722 O O . PHE B 1 58 ? -1.651 25.969 0.008 1 95.44 58 PHE B O 1
ATOM 2729 N N . TRP B 1 59 ? -0.631 25.703 -1.959 1 97.44 59 TRP B N 1
ATOM 2730 C CA . TRP B 1 59 ? -0.371 27.141 -2.059 1 97.44 59 TRP B CA 1
ATOM 2731 C C . TRP B 1 59 ? -1.672 27.922 -2.217 1 97.44 59 TRP B C 1
ATOM 2733 O O . TRP B 1 59 ? -1.88 28.938 -1.549 1 97.44 59 TRP B O 1
ATOM 2743 N N . GLU B 1 60 ? -2.496 27.438 -3.029 1 94.94 60 GLU B N 1
ATOM 2744 C CA . GLU B 1 60 ? -3.793 28.078 -3.223 1 94.94 60 GLU B CA 1
ATOM 2745 C C . GLU B 1 60 ? -4.598 28.094 -1.927 1 94.94 60 GLU B C 1
ATOM 2747 O O . GLU B 1 60 ? -5.219 29.109 -1.59 1 94.94 60 GLU B O 1
ATOM 2752 N N . SER B 1 61 ? -4.555 27.047 -1.282 1 93.44 61 SER B N 1
ATOM 2753 C CA . SER B 1 61 ? -5.254 26.953 -0.005 1 93.44 61 SER B CA 1
ATOM 2754 C C . SER B 1 61 ? -4.664 27.922 1.016 1 93.44 61 SER B C 1
ATOM 2756 O O . SER B 1 61 ? -5.398 28.578 1.754 1 93.44 61 SER B O 1
ATOM 2758 N N . HIS B 1 62 ? -3.387 27.969 1.055 1 96.5 62 HIS B N 1
ATOM 2759 C CA . HIS B 1 62 ? -2.693 28.875 1.966 1 96.5 62 HIS B CA 1
ATOM 2760 C C . HIS B 1 62 ? -3.053 30.328 1.679 1 96.5 62 HIS B C 1
ATOM 2762 O O . HIS B 1 62 ? -3.365 31.094 2.598 1 96.5 62 HIS B O 1
ATOM 2768 N N . LYS B 1 63 ? -3.109 30.703 0.449 1 96.25 63 LYS B N 1
ATOM 2769 C CA . LYS B 1 63 ? -3.408 32.062 0.052 1 96.25 63 LYS B CA 1
ATOM 2770 C C . LYS B 1 63 ? -4.855 32.438 0.37 1 96.25 63 LYS B C 1
ATOM 2772 O O . LYS B 1 63 ? -5.164 33.594 0.677 1 96.25 63 LYS B O 1
ATOM 2777 N N . ALA B 1 64 ? -5.66 31.438 0.385 1 93.56 64 ALA B N 1
ATOM 2778 C CA . ALA B 1 64 ? -7.09 31.672 0.591 1 93.56 64 ALA B CA 1
ATOM 2779 C C . ALA B 1 64 ? -7.43 31.703 2.078 1 93.56 64 ALA B C 1
ATOM 2781 O O . ALA B 1 64 ? -8.555 32.031 2.457 1 93.56 64 ALA B O 1
ATOM 2782 N N . ASP B 1 65 ? -6.48 31.359 2.879 1 94.12 65 ASP B N 1
ATOM 2783 C CA . ASP B 1 65 ? -6.73 31.25 4.312 1 94.12 65 ASP B CA 1
ATOM 2784 C C . ASP B 1 65 ? -5.801 32.156 5.105 1 94.12 65 ASP B C 1
ATOM 2786 O O . ASP B 1 65 ? -4.641 31.812 5.344 1 94.12 65 ASP B O 1
ATOM 2790 N N . ARG B 1 66 ? -6.324 33.219 5.633 1 95.06 66 ARG B N 1
ATOM 2791 C CA . ARG B 1 66 ? -5.516 34.188 6.344 1 95.06 66 ARG B CA 1
ATOM 2792 C C . ARG B 1 66 ? -4.984 33.625 7.652 1 95.06 66 ARG B C 1
ATOM 2794 O O . ARG B 1 66 ? -4.078 34.188 8.266 1 95.06 66 ARG B O 1
ATOM 2801 N N . ASP B 1 67 ? -5.586 32.5 8.086 1 97.38 67 ASP B N 1
ATOM 2802 C CA . ASP B 1 67 ? -5.184 31.922 9.359 1 97.38 67 ASP B CA 1
ATOM 2803 C C . ASP B 1 67 ? -4.008 30.953 9.172 1 97.38 67 ASP B C 1
ATOM 2805 O O . ASP B 1 67 ? -3.428 30.484 10.148 1 97.38 67 ASP B O 1
ATOM 2809 N N . SER B 1 68 ? -3.648 30.719 7.926 1 97.94 68 SER B N 1
ATOM 2810 C CA . SER B 1 68 ? -2.627 29.734 7.602 1 97.94 68 SER B CA 1
ATOM 2811 C C . SER B 1 68 ? -1.236 30.359 7.594 1 97.94 68 SER B C 1
ATOM 2813 O O . SER B 1 68 ? -0.998 31.344 6.902 1 97.94 68 SER B O 1
ATOM 2815 N N . PHE B 1 69 ? -0.309 29.75 8.359 1 98.5 69 PHE B N 1
ATOM 2816 C CA . PHE B 1 69 ? 1.081 30.188 8.414 1 98.5 69 PHE B CA 1
ATOM 2817 C C . PHE B 1 69 ? 2.027 29.016 8.18 1 98.5 69 PHE B C 1
ATOM 2819 O O . PHE B 1 69 ? 2.035 28.062 8.945 1 98.5 69 PHE B O 1
ATOM 2826 N N . TRP B 1 70 ? 2.795 29.125 7.129 1 98.75 70 TRP B N 1
ATOM 2827 C CA . TRP B 1 70 ? 3.893 28.188 6.891 1 98.75 70 TRP B CA 1
ATOM 2828 C C . TRP B 1 70 ? 5.219 28.781 7.352 1 98.75 70 TRP B C 1
ATOM 2830 O O . TRP B 1 70 ? 5.598 29.875 6.934 1 98.75 70 TRP B O 1
ATOM 2840 N N . VAL B 1 71 ? 5.922 28.062 8.203 1 98.69 71 VAL B N 1
ATOM 2841 C CA . VAL B 1 71 ? 7.234 28.484 8.68 1 98.69 71 VAL B CA 1
ATOM 2842 C C . VAL B 1 71 ? 8.258 27.375 8.422 1 98.69 71 VAL B C 1
ATOM 2844 O O . VAL B 1 71 ? 7.898 26.203 8.336 1 98.69 71 VAL B O 1
ATOM 2847 N N . TYR B 1 72 ? 9.469 27.766 8.242 1 98.38 72 TYR B N 1
ATOM 2848 C CA . TYR B 1 72 ? 10.484 26.781 7.902 1 98.38 72 TYR B CA 1
ATOM 2849 C C . TYR B 1 72 ? 11.852 27.203 8.422 1 98.38 72 TYR B C 1
ATOM 2851 O O . TYR B 1 72 ? 12.055 28.359 8.789 1 98.38 72 TYR B O 1
ATOM 2859 N N . ILE B 1 73 ? 12.703 26.234 8.539 1 97.25 73 ILE B N 1
ATOM 2860 C CA . ILE B 1 73 ? 14.055 26.422 9.047 1 97.25 73 ILE B CA 1
ATOM 2861 C C . ILE B 1 73 ? 15.062 26.141 7.938 1 97.25 73 ILE B C 1
ATOM 2863 O O . ILE B 1 73 ? 14.992 25.125 7.262 1 97.25 73 ILE B O 1
ATOM 2867 N N . VAL B 1 74 ? 15.969 27.047 7.777 1 93.19 74 VAL B N 1
ATOM 2868 C CA . VAL B 1 74 ? 17.031 26.906 6.781 1 93.19 74 VAL B CA 1
ATOM 2869 C C . VAL B 1 74 ? 18.391 26.828 7.477 1 93.19 74 VAL B C 1
ATOM 2871 O O . VAL B 1 74 ? 18.594 27.453 8.516 1 93.19 74 VAL B O 1
ATOM 2874 N N . ASP B 1 75 ? 19.172 25.969 6.867 1 83.56 75 ASP B N 1
ATOM 2875 C CA . ASP B 1 75 ? 20.562 25.922 7.316 1 83.56 75 ASP B CA 1
ATOM 2876 C C . ASP B 1 75 ? 21.328 27.141 6.82 1 83.56 75 ASP B C 1
ATOM 2878 O O . ASP B 1 75 ? 21.562 27.297 5.621 1 83.56 75 ASP B O 1
ATOM 2882 N N . GLU B 1 76 ? 21.719 28.031 7.664 1 75.94 76 GLU B N 1
ATOM 2883 C CA . GLU B 1 76 ? 22.406 29.25 7.242 1 75.94 76 GLU B CA 1
ATOM 2884 C C . GLU B 1 76 ? 23.906 29.031 7.062 1 75.94 76 GLU B C 1
ATOM 2886 O O . GLU B 1 76 ? 24.625 29.922 6.605 1 75.94 76 GLU B O 1
ATOM 2891 N N . ASP B 1 77 ? 24.219 27.812 7.375 1 69.12 77 ASP B N 1
ATOM 2892 C CA . ASP B 1 77 ? 25.656 27.609 7.164 1 69.12 77 ASP B CA 1
ATOM 2893 C C . ASP B 1 77 ? 25.984 27.531 5.676 1 69.12 77 ASP B C 1
ATOM 2895 O O . ASP B 1 77 ? 25.438 26.688 4.957 1 69.12 77 ASP B O 1
ATOM 2899 N N . ASP B 1 78 ? 26.516 28.578 5.059 1 62.09 78 ASP B N 1
ATOM 2900 C CA . ASP B 1 78 ? 26.797 28.797 3.645 1 62.09 78 ASP B CA 1
ATOM 2901 C C . ASP B 1 78 ? 27.859 27.812 3.15 1 62.09 78 ASP B C 1
ATOM 2903 O O . ASP B 1 78 ? 28.188 27.781 1.959 1 62.09 78 ASP B O 1
ATOM 2907 N N . HIS B 1 79 ? 28.469 27.047 3.975 1 62.22 79 HIS B N 1
ATOM 2908 C CA . HIS B 1 79 ? 29.641 26.312 3.506 1 62.22 79 HIS B CA 1
ATOM 2909 C C . HIS B 1 79 ? 29.359 24.812 3.459 1 62.22 79 HIS B C 1
ATOM 2911 O O . HIS B 1 79 ? 30.172 24.047 2.943 1 62.22 79 HIS B O 1
ATOM 2917 N N . GLY B 1 80 ? 28.062 24.484 3.744 1 60.84 80 GLY B N 1
ATOM 2918 C CA . GLY B 1 80 ? 27.891 23.047 3.756 1 60.84 80 GLY B CA 1
ATOM 2919 C C . GLY B 1 80 ? 26.969 22.531 2.664 1 60.84 80 GLY B C 1
ATOM 2920 O O . GLY B 1 80 ? 26.453 23.328 1.871 1 60.84 80 GLY B O 1
ATOM 2921 N N . GLU B 1 81 ? 27.125 21.234 2.309 1 65.31 81 GLU B N 1
ATOM 2922 C CA . GLU B 1 81 ? 26.312 20.562 1.296 1 65.31 81 GLU B CA 1
ATOM 2923 C C . GLU B 1 81 ? 24.844 20.938 1.427 1 65.31 81 GLU B C 1
ATOM 2925 O O . GLU B 1 81 ? 24.109 20.922 0.439 1 65.31 81 GLU B O 1
ATOM 2930 N N . ASP B 1 82 ? 24.562 21.547 2.545 1 67.81 82 ASP B N 1
ATOM 2931 C CA . ASP B 1 82 ? 23.141 21.812 2.797 1 67.81 82 ASP B CA 1
ATOM 2932 C C . ASP B 1 82 ? 22.875 23.312 2.812 1 67.81 82 ASP B C 1
ATOM 2934 O O . ASP B 1 82 ? 21.797 23.75 3.227 1 67.81 82 ASP B O 1
ATOM 2938 N N . ALA B 1 83 ? 23.766 24.031 2.395 1 70.69 83 ALA B N 1
ATOM 2939 C CA . ALA B 1 83 ? 23.594 25.469 2.445 1 70.69 83 ALA B CA 1
ATOM 2940 C C . ALA B 1 83 ? 22.344 25.906 1.685 1 70.69 83 ALA B C 1
ATOM 2942 O O . ALA B 1 83 ? 22.172 25.562 0.512 1 70.69 83 ALA B O 1
ATOM 2943 N N . GLY B 1 84 ? 21.484 26.609 2.42 1 78.69 84 GLY B N 1
ATOM 2944 C CA . GLY B 1 84 ? 20.281 27.156 1.811 1 78.69 84 GLY B CA 1
ATOM 2945 C C . GLY B 1 84 ? 19.156 26.156 1.705 1 78.69 84 GLY B C 1
ATOM 2946 O O . GLY B 1 84 ? 18.078 26.469 1.197 1 78.69 84 GLY B O 1
ATOM 2947 N N . LYS B 1 85 ? 19.375 25 2.285 1 89.56 85 LYS B N 1
ATOM 2948 C CA . LYS B 1 85 ? 18.375 23.938 2.199 1 89.56 85 LYS B CA 1
ATOM 2949 C C . LYS B 1 85 ? 17.344 24.078 3.305 1 89.56 85 LYS B C 1
ATOM 2951 O O . LYS B 1 85 ? 17.672 24.438 4.438 1 89.56 85 LYS B O 1
ATOM 2956 N N . VAL B 1 86 ? 16.109 23.875 2.99 1 96.19 86 VAL B N 1
ATOM 2957 C CA . VAL B 1 86 ? 15.062 23.797 4.008 1 96.19 86 VAL B CA 1
ATOM 2958 C C . VAL B 1 86 ? 15.219 22.484 4.797 1 96.19 86 VAL B C 1
ATOM 2960 O O . VAL B 1 86 ? 15.219 21.406 4.219 1 96.19 86 VAL B O 1
ATOM 2963 N N . LEU B 1 87 ? 15.312 22.594 6.117 1 96.81 87 LEU B N 1
ATOM 2964 C CA . LEU B 1 87 ? 15.617 21.438 6.961 1 96.81 87 LEU B CA 1
ATOM 2965 C C . LEU B 1 87 ? 14.367 20.938 7.664 1 96.81 87 LEU B C 1
ATOM 2967 O O . LEU B 1 87 ? 14.266 19.75 7.984 1 96.81 87 LEU B O 1
ATOM 2971 N N . ALA B 1 88 ? 13.484 21.797 7.938 1 98.25 88 ALA B N 1
ATOM 2972 C CA . ALA B 1 88 ? 12.25 21.5 8.656 1 98.25 88 ALA B CA 1
ATOM 2973 C C . ALA B 1 88 ? 11.18 22.547 8.383 1 98.25 88 ALA B C 1
ATOM 2975 O O . ALA B 1 88 ? 11.492 23.656 7.93 1 98.25 88 ALA B O 1
ATOM 2976 N N . GLY B 1 89 ? 9.945 22.219 8.594 1 98.62 89 GLY B N 1
ATOM 2977 C CA . GLY B 1 89 ? 8.852 23.156 8.422 1 98.62 89 GLY B CA 1
ATOM 2978 C C . GLY B 1 89 ? 7.59 22.75 9.141 1 98.62 89 GLY B C 1
ATOM 2979 O O . GLY B 1 89 ? 7.523 21.656 9.711 1 98.62 89 GLY B O 1
ATOM 2980 N N . ALA B 1 90 ? 6.656 23.672 9.195 1 98.81 90 ALA B N 1
ATOM 2981 C CA . ALA B 1 90 ? 5.359 23.422 9.828 1 98.81 90 ALA B CA 1
ATOM 2982 C C . ALA B 1 90 ? 4.277 24.312 9.227 1 98.81 90 ALA B C 1
ATOM 2984 O O . ALA B 1 90 ? 4.57 25.406 8.727 1 98.81 90 ALA B O 1
ATOM 2985 N N . ASN B 1 91 ? 3.135 23.828 9.203 1 98.56 91 ASN B N 1
ATOM 2986 C CA . ASN B 1 91 ? 1.939 24.609 8.898 1 98.56 91 ASN B CA 1
ATOM 2987 C C . ASN B 1 91 ? 1.063 24.797 10.133 1 98.56 91 ASN B C 1
ATOM 2989 O O . ASN B 1 91 ? 0.503 23.828 10.656 1 98.56 91 ASN B O 1
ATOM 2993 N N . TRP B 1 92 ? 0.971 26.031 10.609 1 98.69 92 TRP B N 1
ATOM 2994 C CA . TRP B 1 92 ? 0.117 26.422 11.727 1 98.69 92 TRP B CA 1
ATOM 2995 C C . TRP B 1 92 ? -1.117 27.172 11.234 1 98.69 92 TRP B C 1
ATOM 2997 O O . TRP B 1 92 ? -1.024 28.016 10.336 1 98.69 92 TRP B O 1
ATOM 3007 N N . LEU B 1 93 ? -2.229 26.875 11.82 1 98.31 93 LEU B N 1
ATOM 3008 C CA . LEU B 1 93 ? -3.457 27.625 11.641 1 98.31 93 LEU B CA 1
ATOM 3009 C C . LEU B 1 93 ? -3.865 28.328 12.938 1 98.31 93 LEU B C 1
ATOM 3011 O O . LEU B 1 93 ? -3.977 27.672 13.984 1 98.31 93 LEU B O 1
ATOM 3015 N N . PHE B 1 94 ? -4.062 29.625 12.875 1 98.56 94 PHE B N 1
ATOM 3016 C CA . PHE B 1 94 ? -4.504 30.406 14.023 1 98.56 94 PHE B CA 1
ATOM 3017 C C . PHE B 1 94 ? -5.883 31.016 13.773 1 98.56 94 PHE B C 1
ATOM 3019 O O . PHE B 1 94 ? -6.008 32 13.062 1 98.56 94 PHE B O 1
ATOM 3026 N N . HIS B 1 95 ? -6.84 30.406 14.414 1 97.69 95 HIS B N 1
ATOM 3027 C CA . HIS B 1 95 ? -8.227 30.797 14.203 1 97.69 95 HIS B CA 1
ATOM 3028 C C . HIS B 1 95 ? -8.711 31.719 15.312 1 97.69 95 HIS B C 1
ATOM 3030 O O . HIS B 1 95 ? -8.789 31.312 16.469 1 97.69 95 HIS B O 1
ATOM 3036 N N . GLU B 1 96 ? -9.125 32.938 14.953 1 96.81 96 GLU B N 1
ATOM 3037 C CA . GLU B 1 96 ? -9.688 33.875 15.922 1 96.81 96 GLU B CA 1
ATOM 3038 C C . GLU B 1 96 ? -11.172 33.562 16.172 1 96.81 96 GLU B C 1
ATOM 3040 O O . GLU B 1 96 ? -11.75 34.062 17.141 1 96.81 96 GLU B O 1
ATOM 3045 N N . ALA B 1 97 ? -11.719 32.938 15.25 1 95.06 97 ALA B N 1
ATOM 3046 C CA . ALA B 1 97 ? -13.086 32.406 15.344 1 95.06 97 ALA B CA 1
ATOM 3047 C C . ALA B 1 97 ? -13.188 31.016 14.742 1 95.06 97 ALA B C 1
ATOM 3049 O O . ALA B 1 97 ? -12.266 30.547 14.07 1 95.06 97 ALA B O 1
ATOM 3050 N N . SER B 1 98 ? -14.336 30.359 15.031 1 92.19 98 SER B N 1
ATOM 3051 C CA . SER B 1 98 ? -14.523 29.016 14.477 1 92.19 98 SER B CA 1
ATOM 3052 C C . SER B 1 98 ? -14.469 29.047 12.945 1 92.19 98 SER B C 1
ATOM 3054 O O . SER B 1 98 ? -15.156 29.844 12.312 1 92.19 98 SER B O 1
ATOM 3056 N N . PRO B 1 99 ? -13.672 28.266 12.422 1 91.19 99 PRO B N 1
ATOM 3057 C CA . PRO B 1 99 ? -13.641 28.188 10.961 1 91.19 99 PRO B CA 1
ATOM 3058 C C . PRO B 1 99 ? -14.75 27.312 10.391 1 91.19 99 PRO B C 1
ATOM 3060 O O . PRO B 1 99 ? -14.859 27.172 9.164 1 91.19 99 PRO B O 1
ATOM 3063 N N . PHE B 1 100 ? -15.633 26.719 11.227 1 85.69 100 PHE B N 1
ATOM 3064 C CA . PHE B 1 100 ? -16.641 25.781 10.789 1 85.69 100 PHE B CA 1
ATOM 3065 C C . PHE B 1 100 ? -18.031 26.422 10.805 1 85.69 100 PHE B C 1
ATOM 3067 O O . PHE B 1 100 ? -19.016 25.781 10.406 1 85.69 100 PHE B O 1
ATOM 3074 N N . GLY B 1 101 ? -18.406 27.797 10.367 1 66 101 GLY B N 1
ATOM 3075 C CA . GLY B 1 101 ? -19.578 28.656 10.258 1 66 101 GLY B CA 1
ATOM 3076 C C . GLY B 1 101 ? -20.797 28.078 10.969 1 66 101 GLY B C 1
ATOM 3077 O O . GLY B 1 101 ? -20.891 26.859 11.18 1 66 101 GLY B O 1
ATOM 3078 N N . GLU B 1 102 ? -21.531 28.844 11.859 1 49.5 102 GLU B N 1
ATOM 3079 C CA . GLU B 1 102 ? -22.812 28.719 12.555 1 49.5 102 GLU B CA 1
ATOM 3080 C C . GLU B 1 102 ? -23.906 28.234 11.625 1 49.5 102 GLU B C 1
ATOM 3082 O O . GLU B 1 102 ? -24 28.656 10.477 1 49.5 102 GLU B O 1
ATOM 3087 N N . LYS B 1 103 ? -24.547 27.203 11.828 1 44.41 103 LYS B N 1
ATOM 3088 C CA . LYS B 1 103 ? -25.875 27.031 11.273 1 44.41 103 LYS B CA 1
ATOM 3089 C C . LYS B 1 103 ? -26.734 28.266 11.508 1 44.41 103 LYS B C 1
ATOM 3091 O O . LYS B 1 103 ? -26.891 28.719 12.641 1 44.41 103 LYS B O 1
ATOM 3096 N N . LYS B 1 104 ? -26.891 29.188 10.492 1 34.53 104 LYS B N 1
ATOM 3097 C CA . LYS B 1 104 ? -27.984 30.125 10.68 1 34.53 104 LYS B CA 1
ATOM 3098 C C . LYS B 1 104 ? -29.25 29.422 11.18 1 34.53 104 LYS B C 1
ATOM 3100 O O . LYS B 1 104 ? -29.766 28.531 10.516 1 34.53 104 LYS B O 1
ATOM 3105 N N . ASP B 1 105 ? -29.594 29.422 12.352 1 32.41 105 ASP B N 1
ATOM 3106 C CA . ASP B 1 105 ? -30.875 29.047 12.969 1 32.41 105 ASP B CA 1
ATOM 3107 C C . ASP B 1 105 ? -32.031 29.672 12.219 1 32.41 105 ASP B C 1
ATOM 3109 O O . ASP B 1 105 ? -33.188 29.641 12.695 1 32.41 105 ASP B O 1
ATOM 3113 N N . GLY B 1 106 ? -31.859 30.812 11.508 1 30.03 106 GLY B N 1
ATOM 3114 C CA . GLY B 1 106 ? -33.031 31.672 11.367 1 30.03 106 GLY B CA 1
ATOM 3115 C C . GLY B 1 106 ? -34.188 30.984 10.664 1 30.03 106 GLY B C 1
ATOM 3116 O O . GLY B 1 106 ? -35.344 31.125 11.086 1 30.03 106 GLY B O 1
ATOM 3117 N N . GLU B 1 107 ? -34.25 30.844 9.273 1 28.52 107 GLU B N 1
ATOM 3118 C CA . GLU B 1 107 ? -35.5 31.078 8.578 1 28.52 107 GLU B CA 1
ATOM 3119 C C . GLU B 1 107 ? -36.469 29.891 8.758 1 28.52 107 GLU B C 1
ATOM 3121 O O . GLU B 1 107 ? -36.156 28.766 8.344 1 28.52 107 GLU B O 1
ATOM 3126 N N . ASN B 1 108 ? -37.188 29.875 9.898 1 28.58 108 ASN B N 1
ATOM 3127 C CA . ASN B 1 108 ? -38.5 29.266 9.969 1 28.58 108 ASN B CA 1
ATOM 3128 C C . ASN B 1 108 ? -39.375 29.625 8.758 1 28.58 108 ASN B C 1
ATOM 3130 O O . ASN B 1 108 ? -40.188 30.531 8.828 1 28.58 108 ASN B O 1
ATOM 3134 N N . GLY B 1 109 ? -38.75 30.031 7.633 1 25.55 109 GLY B N 1
ATOM 3135 C CA . GLY B 1 109 ? -39.719 30.453 6.617 1 25.55 109 GLY B CA 1
ATOM 3136 C C . GLY B 1 109 ? -40.781 29.422 6.363 1 25.55 109 GLY B C 1
ATOM 3137 O O . GLY B 1 109 ? -40.5 28.219 6.262 1 25.55 109 GLY B O 1
ATOM 3138 N N . GLU B 1 110 ? -41.938 29.75 6.871 1 25.97 110 GLU B N 1
ATOM 3139 C CA . GLU B 1 110 ? -43.25 29.25 6.426 1 25.97 110 GLU B CA 1
ATOM 3140 C C . GLU B 1 110 ? -43.312 29.188 4.902 1 25.97 110 GLU B C 1
ATOM 3142 O O . GLU B 1 110 ? -43.156 30.203 4.223 1 25.97 110 GLU B O 1
ATOM 3147 N N . TYR B 1 111 ? -42.781 28.125 4.352 1 24.48 111 TYR B N 1
ATOM 3148 C CA . TYR B 1 111 ? -43 27.781 2.955 1 24.48 111 TYR B CA 1
ATOM 3149 C C . TYR B 1 111 ? -44.438 27.953 2.57 1 24.48 111 TYR B C 1
ATOM 3151 O O . TYR B 1 111 ? -45.312 27.125 2.934 1 24.48 111 TYR B O 1
ATOM 3159 N N . ASP B 1 112 ? -44.938 29.219 2.678 1 22.83 112 ASP B N 1
ATOM 3160 C CA . ASP B 1 112 ? -46.156 29.438 1.918 1 22.83 112 ASP B CA 1
ATOM 3161 C C . ASP B 1 112 ? -45.969 29.047 0.453 1 22.83 112 ASP B C 1
ATOM 3163 O O . ASP B 1 112 ? -44.875 29.156 -0.089 1 22.83 112 ASP B O 1
ATOM 3167 N N . ASN B 1 113 ? -46.938 28.312 -0.19 1 23.91 113 ASN B N 1
ATOM 3168 C CA . ASN B 1 113 ? -47.25 27.641 -1.444 1 23.91 113 ASN B CA 1
ATOM 3169 C C . ASN B 1 113 ? -47.031 28.547 -2.646 1 23.91 113 ASN B C 1
ATOM 3171 O O . ASN B 1 113 ? -47.406 28.219 -3.768 1 23.91 113 ASN B O 1
ATOM 3175 N N . ASN B 1 114 ? -46.938 29.875 -2.371 1 22.64 114 ASN B N 1
ATOM 3176 C CA . ASN B 1 114 ? -47.188 30.547 -3.639 1 22.64 114 ASN B CA 1
ATOM 3177 C C . ASN B 1 114 ? -46.031 30.375 -4.617 1 22.64 114 ASN B C 1
ATOM 3179 O O . ASN B 1 114 ? -44.875 30.406 -4.219 1 22.64 114 ASN B O 1
ATOM 3183 N N . HIS B 1 115 ? -46.312 29.953 -5.898 1 22.95 115 HIS B N 1
ATOM 3184 C CA . HIS B 1 115 ? -45.656 29.5 -7.121 1 22.95 115 HIS B CA 1
ATOM 3185 C C . HIS B 1 115 ? -44.625 30.516 -7.598 1 22.95 115 HIS B C 1
ATOM 3187 O O . HIS B 1 115 ? -44.062 30.344 -8.68 1 22.95 115 HIS B O 1
ATOM 3193 N N . GLY B 1 116 ? -44.625 31.797 -7.055 1 23.66 116 GLY B N 1
ATOM 3194 C CA . GLY B 1 116 ? -43.969 32.656 -8.031 1 23.66 116 GLY B CA 1
ATOM 3195 C C . GLY B 1 116 ? -42.5 32.344 -8.203 1 23.66 116 GLY B C 1
ATOM 3196 O O . GLY B 1 116 ? -41.906 31.672 -7.355 1 23.66 116 GLY B O 1
ATOM 3197 N N . ASN B 1 117 ? -41.844 32.75 -9.391 1 24 117 ASN B N 1
ATOM 3198 C CA . ASN B 1 117 ? -40.656 32.531 -10.195 1 24 117 ASN B CA 1
ATOM 3199 C C . ASN B 1 117 ? -39.406 32.969 -9.461 1 24 117 ASN B C 1
ATOM 3201 O O . ASN B 1 117 ? -38.344 33.125 -10.062 1 24 117 ASN B O 1
ATOM 3205 N N . LYS B 1 118 ? -39.5 33.469 -8.094 1 24.62 118 LYS B N 1
ATOM 3206 C CA . LYS B 1 118 ? -38.375 34.281 -7.715 1 24.62 118 LYS B CA 1
ATOM 3207 C C . LYS B 1 118 ? -37.094 33.469 -7.648 1 24.62 118 LYS B C 1
ATOM 3209 O O . LYS B 1 118 ? -37.094 32.312 -7.23 1 24.62 118 LYS B O 1
ATOM 3214 N N . GLY B 1 119 ? -35.969 33.969 -8.336 1 25.11 119 GLY B N 1
ATOM 3215 C CA . GLY B 1 119 ? -34.562 33.656 -8.547 1 25.11 119 GLY B CA 1
ATOM 3216 C C . GLY B 1 119 ? -33.781 33.469 -7.258 1 25.11 119 GLY B C 1
ATOM 3217 O O . GLY B 1 119 ? -33.344 34.438 -6.656 1 25.11 119 GLY B O 1
ATOM 3218 N N . ASN B 1 120 ? -34.312 32.656 -6.23 1 25.67 120 ASN B N 1
ATOM 3219 C CA . ASN B 1 120 ? -33.719 32.594 -4.887 1 25.67 120 ASN B CA 1
ATOM 3220 C C . ASN B 1 120 ? -32.312 32.062 -4.914 1 25.67 120 ASN B C 1
ATOM 3222 O O . ASN B 1 120 ? -32.062 30.922 -5.32 1 25.67 120 ASN B O 1
ATOM 3226 N N . GLU B 1 121 ? -31.328 33 -4.906 1 26.86 121 GLU B N 1
ATOM 3227 C CA . GLU B 1 121 ? -29.875 32.844 -4.742 1 26.86 121 GLU B CA 1
ATOM 3228 C C . GLU B 1 121 ? -29.547 32.125 -3.434 1 26.86 121 GLU B C 1
ATOM 3230 O O . GLU B 1 121 ? -29.703 32.688 -2.354 1 26.86 121 GLU B O 1
ATOM 3235 N N . ASN B 1 122 ? -30.016 30.891 -3.199 1 29.03 122 ASN B N 1
ATOM 3236 C CA . ASN B 1 122 ? -29.766 30.109 -1.988 1 29.03 122 ASN B CA 1
ATOM 3237 C C . ASN B 1 122 ? -28.266 29.953 -1.729 1 29.03 122 ASN B C 1
ATOM 3239 O O . ASN B 1 122 ? -27.547 29.391 -2.555 1 29.03 122 ASN B O 1
ATOM 3243 N N . GLY B 1 123 ? -27.656 30.859 -1.01 1 28.92 123 GLY B N 1
ATOM 3244 C CA . GLY B 1 123 ? -26.312 30.844 -0.435 1 28.92 123 GLY B CA 1
ATOM 3245 C C . GLY B 1 123 ? -26.047 29.625 0.414 1 28.92 123 GLY B C 1
ATOM 3246 O O . GLY B 1 123 ? -26.5 29.531 1.554 1 28.92 123 GLY B O 1
ATOM 3247 N N . ASP B 1 124 ? -25.875 28.422 -0.159 1 30.42 124 ASP B N 1
ATOM 3248 C CA . ASP B 1 124 ? -25.625 27.141 0.491 1 30.42 124 ASP B CA 1
ATOM 3249 C C . ASP B 1 124 ? -24.359 27.203 1.352 1 30.42 124 ASP B C 1
ATOM 3251 O O . ASP B 1 124 ? -23.266 27.484 0.85 1 30.42 124 ASP B O 1
ATOM 3255 N N . GLY B 1 125 ? -24.281 27.547 2.605 1 31.08 125 GLY B N 1
ATOM 3256 C CA . GLY B 1 125 ? -23.406 27.422 3.76 1 31.08 125 GLY B CA 1
ATOM 3257 C C . GLY B 1 125 ? -22.703 26.078 3.846 1 31.08 125 GLY B C 1
ATOM 3258 O O . GLY B 1 125 ? -22.219 25.703 4.91 1 31.08 125 GLY B O 1
ATOM 3259 N N . GLU B 1 126 ? -22.766 25.078 2.975 1 35.09 126 GLU B N 1
ATOM 3260 C CA . GLU B 1 126 ? -22.078 23.797 2.871 1 35.09 126 GLU B CA 1
ATOM 3261 C C . GLU B 1 126 ? -20.562 23.969 2.807 1 35.09 126 GLU B C 1
ATOM 3263 O O . GLU B 1 126 ? -19.828 23 2.58 1 35.09 126 GLU B O 1
ATOM 3268 N N . THR B 1 127 ? -19.844 25 3.223 1 36.19 127 THR B N 1
ATOM 3269 C CA . THR B 1 127 ? -18.5 25.281 2.74 1 36.19 127 THR B CA 1
ATOM 3270 C C . THR B 1 127 ? -17.453 24.531 3.574 1 36.19 127 THR B C 1
ATOM 3272 O O . THR B 1 127 ? -16.516 23.953 3.029 1 36.19 127 THR B O 1
ATOM 3275 N N . THR B 1 128 ? -17.406 24.609 4.984 1 38.72 128 THR B N 1
ATOM 3276 C CA . THR B 1 128 ? -16.156 24.359 5.711 1 38.72 128 THR B CA 1
ATOM 3277 C C . THR B 1 128 ? -15.914 22.875 5.883 1 38.72 128 THR B C 1
ATOM 3279 O O . THR B 1 128 ? -14.766 22.422 5.836 1 38.72 128 THR B O 1
ATOM 3282 N N . GLU B 1 129 ? -16.812 22.016 6.531 1 42 129 GLU B N 1
ATOM 3283 C CA . GLU B 1 129 ? -16.609 20.578 6.52 1 42 129 GLU B CA 1
ATOM 3284 C C . GLU B 1 129 ? -16.016 20.109 5.195 1 42 129 GLU B C 1
ATOM 3286 O O . GLU B 1 129 ? -15.492 19 5.102 1 42 129 GLU B O 1
ATOM 3291 N N . GLU B 1 130 ? -16.016 20.969 4.188 1 45.78 130 GLU B N 1
ATOM 3292 C CA . GLU B 1 130 ? -15.742 20.734 2.773 1 45.78 130 GLU B CA 1
ATOM 3293 C C . GLU B 1 130 ? -14.242 20.75 2.502 1 45.78 130 GLU B C 1
ATOM 3295 O O . GLU B 1 130 ? -13.758 20.062 1.599 1 45.78 130 GLU B O 1
ATOM 3300 N N . GLU B 1 131 ? -13.461 21.516 3.383 1 49.34 131 GLU B N 1
ATOM 3301 C CA . GLU B 1 131 ? -12.102 21.703 2.887 1 49.34 131 GLU B CA 1
ATOM 3302 C C . GLU B 1 131 ? -11.258 20.453 3.078 1 49.34 131 GLU B C 1
ATOM 3304 O O . GLU B 1 131 ? -10.516 20.047 2.18 1 49.34 131 GLU B O 1
ATOM 3309 N N . ASP B 1 132 ? -11.188 19.953 4.43 1 51.59 132 ASP B N 1
ATOM 3310 C CA . ASP B 1 132 ? -10.281 18.844 4.715 1 51.59 132 ASP B CA 1
ATOM 3311 C C . ASP B 1 132 ? -10.711 17.578 3.973 1 51.59 132 ASP B C 1
ATOM 3313 O O . ASP B 1 132 ? -9.875 16.859 3.416 1 51.59 132 ASP B O 1
ATOM 3317 N N . ILE B 1 133 ? -12.023 17.484 3.904 1 57.94 133 ILE B N 1
ATOM 3318 C CA . ILE B 1 133 ? -12.562 16.406 3.076 1 57.94 133 ILE B CA 1
ATOM 3319 C C . ILE B 1 133 ? -12.414 16.766 1.601 1 57.94 133 ILE B C 1
ATOM 3321 O O . ILE B 1 133 ? -12.414 15.891 0.736 1 57.94 133 ILE B O 1
ATOM 3325 N N . SER B 1 134 ? -11.82 18.016 1.562 1 73.25 134 SER B N 1
ATOM 3326 C CA . SER B 1 134 ? -11.625 18.5 0.198 1 73.25 134 SER B CA 1
ATOM 3327 C C . SER B 1 134 ? -10.414 17.828 -0.45 1 73.25 134 SER B C 1
ATOM 3329 O O . SER B 1 134 ? -10.32 17.75 -1.677 1 73.25 134 SER B O 1
ATOM 3331 N N . LEU B 1 135 ? -9.555 17.375 0.534 1 83.25 135 LEU B N 1
ATOM 3332 C CA . LEU B 1 135 ? -8.391 16.672 0.005 1 83.25 135 LEU B CA 1
ATOM 3333 C C . LEU B 1 135 ? -8.812 15.477 -0.829 1 83.25 135 LEU B C 1
ATOM 3335 O O . LEU B 1 135 ? -8.148 15.133 -1.812 1 83.25 135 LEU B O 1
ATOM 3339 N N . ALA B 1 136 ? -9.93 14.93 -0.457 1 88 136 ALA B N 1
ATOM 3340 C CA . ALA B 1 136 ? -10.445 13.766 -1.171 1 88 136 ALA B CA 1
ATOM 3341 C C . ALA B 1 136 ? -10.82 14.125 -2.605 1 88 136 ALA B C 1
ATOM 3343 O O . ALA B 1 136 ? -10.766 13.273 -3.498 1 88 136 ALA B O 1
ATOM 3344 N N . SER B 1 137 ? -11.086 15.414 -2.779 1 87 137 SER B N 1
ATOM 3345 C CA . SER B 1 137 ? -11.539 15.844 -4.098 1 87 137 SER B CA 1
ATOM 3346 C C . SER B 1 137 ? -10.391 15.852 -5.098 1 87 137 SER B C 1
ATOM 3348 O O . SER B 1 137 ? -10.609 15.953 -6.309 1 87 137 SER B O 1
ATOM 3350 N N . TRP B 1 138 ? -9.219 15.703 -4.57 1 87.5 138 TRP B N 1
ATOM 3351 C CA . TRP B 1 138 ? -8.07 15.633 -5.465 1 87.5 138 TRP B CA 1
ATOM 3352 C C . TRP B 1 138 ? -8.008 14.289 -6.176 1 87.5 138 TRP B C 1
ATOM 3354 O O . TRP B 1 138 ? -7.316 14.141 -7.184 1 87.5 138 TRP B O 1
ATOM 3364 N N . TRP B 1 139 ? -8.672 13.336 -5.645 1 91.62 139 TRP B N 1
ATOM 3365 C CA . TRP B 1 139 ? -8.758 12.023 -6.262 1 91.62 139 TRP B CA 1
ATOM 3366 C C . TRP B 1 139 ? -9.875 11.984 -7.301 1 91.62 139 TRP B C 1
ATOM 3368 O O . TRP B 1 139 ? -10.906 12.641 -7.141 1 91.62 139 TRP B O 1
ATOM 3378 N N . PRO B 1 140 ? -9.633 11.227 -8.344 1 88.69 140 PRO B N 1
ATOM 3379 C CA . PRO B 1 140 ? -10.758 11.016 -9.258 1 88.69 140 PRO B CA 1
ATOM 3380 C C . PRO B 1 140 ? -11.953 10.344 -8.586 1 88.69 140 PRO B C 1
ATOM 3382 O O . PRO B 1 140 ? -11.789 9.664 -7.57 1 88.69 140 PRO B O 1
ATOM 3385 N N . GLU B 1 141 ? -13.102 10.641 -9.164 1 91.19 141 GLU B N 1
ATOM 3386 C CA . GLU B 1 141 ? -14.289 9.977 -8.641 1 91.19 141 GLU B CA 1
ATOM 3387 C C . GLU B 1 141 ? -14.117 8.461 -8.641 1 91.19 141 GLU B C 1
ATOM 3389 O O . GLU B 1 141 ? -13.531 7.895 -9.57 1 91.19 141 GLU B O 1
ATOM 3394 N N . GLY B 1 142 ? -14.625 7.891 -7.527 1 92.75 142 GLY B N 1
ATOM 3395 C CA . GLY B 1 142 ? -14.516 6.445 -7.434 1 92.75 142 GLY B CA 1
ATOM 3396 C C . GLY B 1 142 ? -14.094 5.965 -6.059 1 92.75 142 GLY B C 1
ATOM 3397 O O . GLY B 1 142 ? -14.188 6.707 -5.082 1 92.75 142 GLY B O 1
ATOM 3398 N N . GLU B 1 143 ? -13.656 4.727 -5.98 1 93.56 143 GLU B N 1
ATOM 3399 C CA . GLU B 1 143 ? -13.391 4.047 -4.719 1 93.56 143 GLU B CA 1
ATOM 3400 C C . GLU B 1 143 ? -12.258 4.73 -3.949 1 93.56 143 GLU B C 1
ATOM 3402 O O . GLU B 1 143 ? -12.312 4.836 -2.723 1 93.56 143 GLU B O 1
ATOM 3407 N N . ALA B 1 144 ? -11.297 5.195 -4.695 1 94.25 144 ALA B N 1
ATOM 3408 C CA . ALA B 1 144 ? -10.172 5.832 -4.02 1 94.25 144 ALA B CA 1
ATOM 3409 C C . ALA B 1 144 ? -10.617 7.094 -3.287 1 94.25 144 ALA B C 1
ATOM 3411 O O . ALA B 1 144 ? -10.266 7.297 -2.121 1 94.25 144 ALA B O 1
ATOM 3412 N N . ARG B 1 145 ? -11.352 7.902 -3.986 1 94.19 145 ARG B N 1
ATOM 3413 C CA . ARG B 1 145 ? -11.867 9.125 -3.379 1 94.19 145 ARG B CA 1
ATOM 3414 C C . ARG B 1 145 ? -12.742 8.812 -2.176 1 94.19 145 ARG B C 1
ATOM 3416 O O . ARG B 1 145 ? -12.664 9.484 -1.146 1 94.19 145 ARG B O 1
ATOM 3423 N N . GLU B 1 146 ? -13.578 7.805 -2.338 1 94.25 146 GLU B N 1
ATOM 3424 C CA . GLU B 1 146 ? -14.453 7.398 -1.241 1 94.25 146 GLU B CA 1
ATOM 3425 C C . GLU B 1 146 ? -13.641 6.93 -0.034 1 94.25 146 GLU B C 1
ATOM 3427 O O . GLU B 1 146 ? -13.992 7.234 1.108 1 94.25 146 GLU B O 1
ATOM 3432 N N . PHE B 1 147 ? -12.656 6.211 -0.298 1 96.5 147 PHE B N 1
ATOM 3433 C CA . PHE B 1 147 ? -11.789 5.723 0.774 1 96.5 147 PHE B CA 1
ATOM 3434 C C . PHE B 1 147 ? -11.141 6.883 1.514 1 96.5 147 PHE B C 1
ATOM 3436 O O . PHE B 1 147 ? -11.188 6.945 2.744 1 96.5 147 PHE B O 1
ATOM 3443 N N . VAL B 1 148 ? -10.555 7.777 0.785 1 95.69 148 VAL B N 1
ATOM 3444 C CA . VAL B 1 148 ? -9.852 8.914 1.366 1 95.69 148 VAL B CA 1
ATOM 3445 C C . VAL B 1 148 ? -10.82 9.75 2.199 1 95.69 148 VAL B C 1
ATOM 3447 O O . VAL B 1 148 ? -10.508 10.141 3.324 1 95.69 148 VAL B O 1
ATOM 3450 N N . LYS B 1 149 ? -11.984 9.969 1.64 1 94.25 149 LYS B N 1
ATOM 3451 C CA . LYS B 1 149 ? -13.008 10.711 2.375 1 94.25 149 LYS B CA 1
ATOM 3452 C C . LYS B 1 149 ? -13.336 10.023 3.697 1 94.25 149 LYS B C 1
ATOM 3454 O O . LYS B 1 149 ? -13.438 10.68 4.734 1 94.25 149 LYS B O 1
ATOM 3459 N N . ALA B 1 150 ? -13.5 8.734 3.641 1 93.81 150 ALA B N 1
ATOM 3460 C CA . ALA B 1 150 ? -13.844 7.965 4.836 1 93.81 150 ALA B CA 1
ATOM 3461 C C . ALA B 1 150 ? -12.75 8.086 5.898 1 93.81 150 ALA B C 1
ATOM 3463 O O . ALA B 1 150 ? -13.047 8.305 7.074 1 93.81 150 ALA B O 1
ATOM 3464 N N . ILE B 1 151 ? -11.516 7.961 5.5 1 95.38 151 ILE B N 1
ATOM 3465 C CA . ILE B 1 151 ? -10.406 7.973 6.449 1 95.38 151 ILE B CA 1
ATOM 3466 C C . ILE B 1 151 ? -10.211 9.383 7.004 1 95.38 151 ILE B C 1
ATOM 3468 O O . ILE B 1 151 ? -10.078 9.562 8.219 1 95.38 151 ILE B O 1
ATOM 3472 N N . LEU B 1 152 ? -10.289 10.367 6.129 1 93.81 152 LEU B N 1
ATOM 3473 C CA . LEU B 1 152 ? -10.07 11.742 6.574 1 93.81 152 LEU B CA 1
ATOM 3474 C C . LEU B 1 152 ? -11.195 12.195 7.504 1 93.81 152 LEU B C 1
ATOM 3476 O O . LEU B 1 152 ? -10.961 12.977 8.43 1 93.81 152 LEU B O 1
ATOM 3480 N N . SER B 1 153 ? -12.367 11.734 7.25 1 93.44 153 SER B N 1
ATOM 3481 C CA . SER B 1 153 ? -13.484 12.055 8.125 1 93.44 153 SER B CA 1
ATOM 3482 C C . SER B 1 153 ? -13.266 11.508 9.531 1 93.44 153 SER B C 1
ATOM 3484 O O . SER B 1 153 ? -13.602 12.164 10.523 1 93.44 153 SER B O 1
ATOM 3486 N N . GLN B 1 154 ? -12.719 10.359 9.625 1 94.25 154 GLN B N 1
ATOM 3487 C CA . GLN B 1 154 ? -12.43 9.766 10.922 1 94.25 154 GLN B CA 1
ATOM 3488 C C . GLN B 1 154 ? -11.359 10.562 11.664 1 94.25 154 GLN B C 1
ATOM 3490 O O . GLN B 1 154 ? -11.453 10.758 12.883 1 94.25 154 GLN B O 1
ATOM 3495 N N . VAL B 1 155 ? -10.414 11.039 10.93 1 94.25 155 VAL B N 1
ATOM 3496 C CA . VAL B 1 155 ? -9.242 11.664 11.539 1 94.25 155 VAL B CA 1
ATOM 3497 C C . VAL B 1 155 ? -9.547 13.125 11.852 1 94.25 155 VAL B C 1
ATOM 3499 O O . VAL B 1 155 ? -9.188 13.633 12.914 1 94.25 155 VAL B O 1
ATOM 3502 N N . PHE B 1 156 ? -10.305 13.789 10.914 1 93.12 156 PHE B N 1
ATOM 3503 C CA . PHE B 1 156 ? -10.438 15.234 11.023 1 93.12 156 PHE B CA 1
ATOM 3504 C C . PHE B 1 156 ? -11.891 15.625 11.289 1 93.12 156 PHE B C 1
ATOM 3506 O O . PHE B 1 156 ? -12.172 16.781 11.648 1 93.12 156 PHE B O 1
ATOM 3513 N N . GLY B 1 157 ? -12.812 14.703 11.141 1 90.69 157 GLY B N 1
ATOM 3514 C CA . GLY B 1 157 ? -14.234 15.031 11.141 1 90.69 157 GLY B CA 1
ATOM 3515 C C . GLY B 1 157 ? -14.711 15.602 12.461 1 90.69 157 GLY B C 1
ATOM 3516 O O . GLY B 1 157 ? -15.688 16.359 12.508 1 90.69 157 GLY B O 1
ATOM 3517 N N . MET B 1 158 ? -14.008 15.414 13.5 1 92.19 158 MET B N 1
ATOM 3518 C CA . MET B 1 158 ? -14.422 15.844 14.836 1 92.19 158 MET B CA 1
ATOM 3519 C C . MET B 1 158 ? -14.109 17.328 15.039 1 92.19 158 MET B C 1
ATOM 3521 O O . MET B 1 158 ? -14.602 17.938 15.992 1 92.19 158 MET B O 1
ATOM 3525 N N . ARG B 1 159 ? -13.328 17.891 14.203 1 93.81 159 ARG B N 1
ATOM 3526 C CA . ARG B 1 159 ? -12.953 19.297 14.352 1 93.81 159 ARG B CA 1
ATOM 3527 C C . ARG B 1 159 ? -14.18 20.203 14.391 1 93.81 159 ARG B C 1
ATOM 3529 O O . ARG B 1 159 ? -14.273 21.094 15.227 1 93.81 159 ARG B O 1
ATOM 3536 N N . ALA B 1 160 ? -15.094 19.922 13.539 1 90.25 160 ALA B N 1
ATOM 3537 C CA . ALA B 1 160 ? -16.25 20.797 13.352 1 90.25 160 ALA B CA 1
ATOM 3538 C C . ALA B 1 160 ? -17.125 20.844 14.609 1 90.25 160 ALA B C 1
ATOM 3540 O O . ALA B 1 160 ? -17.781 21.844 14.875 1 90.25 160 ALA B O 1
ATOM 3541 N N . THR B 1 161 ? -17.047 19.828 15.367 1 91.19 161 THR B N 1
ATOM 3542 C CA . THR B 1 161 ? -17.891 19.781 16.562 1 91.19 161 THR B CA 1
ATOM 3543 C C . THR B 1 161 ? -17.078 20.094 17.812 1 91.19 161 THR B C 1
ATOM 3545 O O . THR B 1 161 ? -17.625 20.625 18.781 1 91.19 161 THR B O 1
ATOM 3548 N N . ARG B 1 162 ? -15.805 19.891 17.719 1 93.44 162 ARG B N 1
ATOM 3549 C CA . ARG B 1 162 ? -15.016 20 18.938 1 93.44 162 ARG B CA 1
ATOM 3550 C C . ARG B 1 162 ? -14.242 21.312 18.984 1 93.44 162 ARG B C 1
ATOM 3552 O O . ARG B 1 162 ? -13.945 21.828 20.062 1 93.44 162 ARG B O 1
ATOM 3559 N N . MET B 1 163 ? -13.883 21.781 17.812 1 94.19 163 MET B N 1
ATOM 3560 C CA . MET B 1 163 ? -13.039 22.969 17.75 1 94.19 163 MET B CA 1
ATOM 3561 C C . MET B 1 163 ? -13.812 24.172 17.219 1 94.19 163 MET B C 1
ATOM 3563 O O . MET B 1 163 ? -13.398 24.797 16.234 1 94.19 163 MET B O 1
ATOM 3567 N N . THR B 1 164 ? -14.859 24.578 17.969 1 93.44 164 THR B N 1
ATOM 3568 C CA . THR B 1 164 ? -15.766 25.625 17.516 1 93.4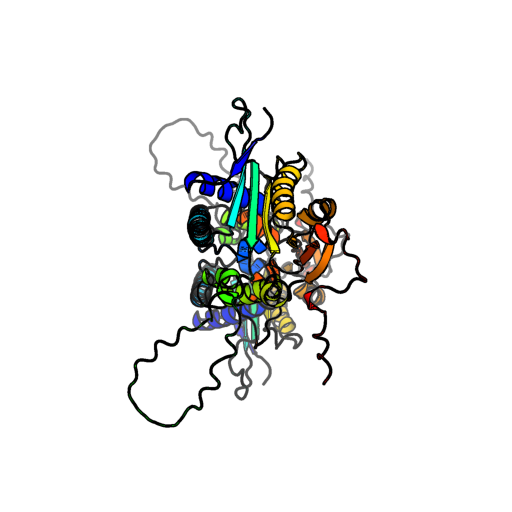4 164 THR B CA 1
ATOM 3569 C C . THR B 1 164 ? -15.406 26.953 18.172 1 93.44 164 THR B C 1
ATOM 3571 O O . THR B 1 164 ? -16.125 27.953 18.031 1 93.44 164 THR B O 1
ATOM 3574 N N . ARG B 1 165 ? -14.391 27.062 18.938 1 95 165 ARG B N 1
ATOM 3575 C CA . ARG B 1 165 ? -13.859 28.25 19.594 1 95 165 ARG B CA 1
ATOM 3576 C C . ARG B 1 165 ? -12.539 28.688 18.953 1 95 165 ARG B C 1
ATOM 3578 O O . ARG B 1 165 ? -11.938 27.938 18.188 1 95 165 ARG B O 1
ATOM 3585 N N . PRO B 1 166 ? -12.195 29.953 19.266 1 97.12 166 PRO B N 1
ATOM 3586 C CA . PRO B 1 166 ? -10.852 30.328 18.812 1 97.12 166 PRO B CA 1
ATOM 3587 C C . PRO B 1 166 ? -9.789 29.312 19.219 1 97.12 166 PRO B C 1
ATOM 3589 O O . PRO B 1 166 ? -9.805 28.828 20.359 1 97.12 166 PRO B O 1
ATOM 3592 N N . HIS B 1 167 ? -8.961 28.922 18.297 1 98.25 167 HIS B N 1
ATOM 3593 C CA . HIS B 1 167 ? -7.973 27.875 18.578 1 98.25 167 HIS B CA 1
ATOM 3594 C C . HIS B 1 167 ? -6.824 27.922 17.578 1 98.25 167 HIS B C 1
ATOM 3596 O O . HIS B 1 167 ? -6.938 28.547 16.516 1 98.25 167 HIS B O 1
ATOM 3602 N N . ALA B 1 168 ? -5.754 27.328 17.984 1 98.62 168 ALA B N 1
ATOM 3603 C CA . ALA B 1 168 ? -4.629 27.062 17.094 1 98.62 168 ALA B CA 1
ATOM 3604 C C . ALA B 1 168 ? -4.582 25.578 16.719 1 98.62 168 ALA B C 1
ATOM 3606 O O . ALA B 1 168 ? -4.941 24.719 17.516 1 98.62 168 ALA B O 1
ATOM 3607 N N . GLN B 1 169 ? -4.168 25.344 15.508 1 98.06 169 GLN B N 1
ATOM 3608 C CA . GLN B 1 169 ? -4.008 23.984 15.008 1 98.06 169 GLN B CA 1
ATOM 3609 C C . GLN B 1 169 ? -2.65 23.812 14.328 1 98.06 169 GLN B C 1
ATOM 3611 O O . GLN B 1 169 ? -2.225 24.656 13.547 1 98.06 169 GLN B O 1
ATOM 3616 N N . LEU B 1 170 ? -1.969 22.781 14.758 1 98.56 170 LEU B N 1
ATOM 3617 C CA . LEU B 1 170 ? -0.8 22.359 13.992 1 98.56 170 LEU B CA 1
ATOM 3618 C C . LEU B 1 170 ? -1.183 21.312 12.945 1 98.56 170 LEU B C 1
ATOM 3620 O O . LEU B 1 170 ? -1.465 20.172 13.273 1 98.56 170 LEU B O 1
ATOM 3624 N N . SER B 1 171 ? -1.136 21.703 11.711 1 96.19 171 SER B N 1
ATOM 3625 C CA . SER B 1 171 ? -1.615 20.859 10.617 1 96.19 171 SER B CA 1
ATOM 3626 C C . SER B 1 171 ? -0.527 19.906 10.141 1 96.19 171 SER B C 1
ATOM 3628 O O . SER B 1 171 ? -0.805 18.75 9.836 1 96.19 171 SER B O 1
ATOM 3630 N N . MET B 1 172 ? 0.679 20.391 10 1 96.62 172 MET B N 1
ATOM 3631 C CA . MET B 1 172 ? 1.807 19.594 9.523 1 96.62 172 MET B CA 1
ATOM 3632 C C . MET B 1 172 ? 3.109 20.062 10.172 1 96.62 172 MET B C 1
ATOM 3634 O O . MET B 1 172 ? 3.309 21.25 10.398 1 96.62 172 MET B O 1
ATOM 3638 N N . MET B 1 173 ? 3.941 19.188 10.445 1 98.06 173 MET B N 1
ATOM 3639 C CA . MET B 1 173 ? 5.309 19.453 10.891 1 98.06 173 MET B CA 1
ATOM 3640 C C . MET B 1 173 ? 6.246 18.328 10.445 1 98.06 173 MET B C 1
ATOM 3642 O O . MET B 1 173 ? 5.891 17.156 10.508 1 98.06 173 MET B O 1
ATOM 3646 N N . PHE B 1 174 ? 7.398 18.719 10 1 97.75 174 PHE B N 1
ATOM 3647 C CA . PHE B 1 174 ? 8.32 17.734 9.438 1 97.75 174 PHE B CA 1
ATOM 3648 C C . PHE B 1 174 ? 9.758 18.219 9.531 1 97.75 174 PHE B C 1
ATOM 3650 O O . PHE B 1 174 ? 10.008 19.422 9.57 1 97.75 174 PHE B O 1
ATOM 3657 N N . THR B 1 175 ? 10.625 17.344 9.648 1 97.5 175 THR B N 1
ATOM 3658 C CA . THR B 1 175 ? 12.07 17.547 9.625 1 97.5 175 THR B CA 1
ATOM 3659 C C . THR B 1 175 ? 12.75 16.531 8.719 1 97.5 175 THR B C 1
ATOM 3661 O O . THR B 1 175 ? 12.43 15.344 8.766 1 97.5 175 THR B O 1
ATOM 3664 N N . LEU B 1 176 ? 13.664 17.016 7.91 1 96.75 176 LEU B N 1
ATOM 3665 C CA . LEU B 1 176 ? 14.406 16.078 7.07 1 96.75 176 LEU B CA 1
ATOM 3666 C C . LEU B 1 176 ? 14.969 14.93 7.902 1 96.75 176 LEU B C 1
ATOM 3668 O O . LEU B 1 176 ? 15.477 15.148 9.008 1 96.75 176 LEU B O 1
ATOM 3672 N N . PRO B 1 177 ? 14.953 13.758 7.285 1 95.19 177 PRO B N 1
ATOM 3673 C CA . PRO B 1 177 ? 15.297 12.57 8.07 1 95.19 177 PRO B CA 1
ATOM 3674 C C . PRO B 1 177 ? 16.703 12.641 8.656 1 95.19 177 PRO B C 1
ATOM 3676 O O . PRO B 1 177 ? 16.906 12.359 9.844 1 95.19 177 PRO B O 1
ATOM 3679 N N . ASP B 1 178 ? 17.656 13.062 7.926 1 93.06 178 ASP B N 1
ATOM 3680 C CA . ASP B 1 178 ? 19.047 13.07 8.352 1 93.06 178 ASP B CA 1
ATOM 3681 C C . ASP B 1 178 ? 19.328 14.227 9.312 1 93.06 178 ASP B C 1
ATOM 3683 O O . ASP B 1 178 ? 20.422 14.352 9.844 1 93.06 178 ASP B O 1
ATOM 3687 N N . HIS B 1 179 ? 18.312 15.047 9.648 1 94.31 179 HIS B N 1
ATOM 3688 C CA . HIS B 1 179 ? 18.516 16.234 10.477 1 94.31 179 HIS B CA 1
ATOM 3689 C C . HIS B 1 179 ? 17.609 16.203 11.703 1 94.31 179 HIS B C 1
ATOM 3691 O O . HIS B 1 179 ? 17.438 17.219 12.383 1 94.31 179 HIS B O 1
ATOM 3697 N N . ARG B 1 180 ? 16.984 15.078 11.945 1 95.5 180 ARG B N 1
ATOM 3698 C CA . ARG B 1 180 ? 16.109 14.938 13.109 1 95.5 180 ARG B CA 1
ATOM 3699 C C . ARG B 1 180 ? 16.922 14.891 14.398 1 95.5 180 ARG B C 1
ATOM 3701 O O . ARG B 1 180 ? 18.125 14.617 14.375 1 95.5 180 ARG B O 1
ATOM 3708 N N . GLY B 1 181 ? 16.266 15.258 15.484 1 93.38 181 GLY B N 1
ATOM 3709 C CA . GLY B 1 181 ? 16.891 15.203 16.797 1 93.38 181 GLY B CA 1
ATOM 3710 C C . GLY B 1 181 ? 17.828 16.375 17.047 1 93.38 181 GLY B C 1
ATOM 3711 O O . GLY B 1 181 ? 18.688 16.297 17.922 1 93.38 181 GLY B O 1
ATOM 3712 N N . ARG B 1 182 ? 17.656 17.438 16.312 1 93.12 182 ARG B N 1
ATOM 3713 C CA . ARG B 1 182 ? 18.594 18.562 16.422 1 93.12 182 ARG B CA 1
ATOM 3714 C C . ARG B 1 182 ? 17.875 19.797 16.953 1 93.12 182 ARG B C 1
ATOM 3716 O O . ARG B 1 182 ? 18.406 20.906 16.875 1 93.12 182 ARG B O 1
ATOM 3723 N N . GLY B 1 183 ? 16.641 19.656 17.328 1 94.69 183 GLY B N 1
ATOM 3724 C CA . GLY B 1 183 ? 15.945 20.75 17.984 1 94.69 183 GLY B CA 1
ATOM 3725 C C . GLY B 1 183 ? 15.086 21.562 17.031 1 94.69 183 GLY B C 1
ATOM 3726 O O . GLY B 1 183 ? 14.469 22.547 17.438 1 94.69 183 GLY B O 1
ATOM 3727 N N . TYR B 1 184 ? 15.031 21.219 15.805 1 96.62 184 TYR B N 1
ATOM 3728 C CA . TYR B 1 184 ? 14.234 21.969 14.844 1 96.62 184 TYR B CA 1
ATOM 3729 C C . TYR B 1 184 ? 12.75 21.906 15.195 1 96.62 184 TYR B C 1
ATOM 3731 O O . TYR B 1 184 ? 12.031 22.906 15.055 1 96.62 184 TYR B O 1
ATOM 3739 N N . GLY B 1 185 ? 12.297 20.734 15.664 1 97.44 185 GLY B N 1
ATOM 3740 C CA . GLY B 1 185 ? 10.922 20.625 16.125 1 97.44 185 GLY B CA 1
ATOM 3741 C C . GLY B 1 185 ? 10.578 21.609 17.234 1 97.44 185 GLY B C 1
ATOM 3742 O O . GLY B 1 185 ? 9.508 22.219 17.219 1 97.44 185 GLY B O 1
ATOM 3743 N N . SER B 1 186 ? 11.516 21.75 18.078 1 97.12 186 SER B N 1
ATOM 3744 C CA . SER B 1 186 ? 11.312 22.672 19.203 1 97.12 186 SER B CA 1
ATOM 3745 C C . SER B 1 186 ? 11.195 24.109 18.719 1 97.12 186 SER B C 1
ATOM 3747 O O . SER B 1 186 ? 10.352 24.875 19.203 1 97.12 186 SER B O 1
ATOM 3749 N N . LEU B 1 187 ? 12.016 24.469 17.797 1 96.88 187 LEU B N 1
ATOM 3750 C CA . LEU B 1 187 ? 11.961 25.828 17.25 1 96.88 187 LEU B CA 1
ATOM 3751 C C . LEU B 1 187 ? 10.609 26.078 16.594 1 96.88 187 LEU B C 1
ATOM 3753 O O . LEU B 1 187 ? 10.031 27.156 16.75 1 96.88 187 LEU B O 1
ATOM 3757 N N . LEU B 1 188 ? 10.148 25.141 15.859 1 98.44 188 LEU B N 1
ATOM 3758 C CA . LEU B 1 188 ? 8.859 25.25 15.18 1 98.44 188 LEU B CA 1
ATOM 3759 C C . LEU B 1 188 ? 7.719 25.328 16.188 1 98.44 188 LEU B C 1
ATOM 3761 O O . LEU B 1 188 ? 6.77 26.094 16.016 1 98.44 188 LEU B O 1
ATOM 3765 N N . MET B 1 189 ? 7.824 24.594 17.266 1 98.44 189 MET B N 1
ATOM 3766 C CA . MET B 1 189 ? 6.82 24.625 18.328 1 98.44 189 MET B CA 1
ATOM 3767 C C . MET B 1 189 ? 6.836 25.969 19.062 1 98.44 189 MET B C 1
ATOM 3769 O O . MET B 1 189 ? 5.777 26.5 19.391 1 98.44 189 MET B O 1
ATOM 3773 N N . GLU B 1 190 ? 7.965 26.469 19.328 1 98.12 190 GLU B N 1
ATOM 3774 C CA . GLU B 1 190 ? 8.07 27.75 20.016 1 98.12 190 GLU B CA 1
ATOM 3775 C C . GLU B 1 190 ? 7.379 28.859 19.25 1 98.12 190 GLU B C 1
ATOM 3777 O O . GLU B 1 190 ? 6.762 29.75 19.844 1 98.12 190 GLU B O 1
ATOM 3782 N N . TYR B 1 191 ? 7.504 28.812 17.969 1 98 191 TYR B N 1
ATOM 3783 C CA . TYR B 1 191 ? 6.762 29.766 17.141 1 98 191 TYR B CA 1
ATOM 3784 C C . TYR B 1 191 ? 5.266 29.672 17.422 1 98 191 TYR B C 1
ATOM 3786 O O . TYR B 1 191 ? 4.621 30.688 17.688 1 98 191 TYR B O 1
ATOM 3794 N N . GLY B 1 192 ? 4.711 28.484 17.359 1 98.62 192 GLY B N 1
ATOM 3795 C CA . GLY B 1 192 ? 3.295 28.281 17.609 1 98.62 192 GLY B CA 1
ATOM 3796 C C . GLY B 1 192 ? 2.883 28.656 19.031 1 98.62 192 GLY B C 1
ATOM 3797 O O . GLY B 1 192 ? 1.855 29.312 19.234 1 98.62 192 GLY B O 1
ATOM 3798 N N . MET B 1 193 ? 3.732 28.344 19.969 1 98.12 193 MET B N 1
ATOM 3799 C CA . MET B 1 193 ? 3.418 28.594 21.375 1 98.12 193 MET B CA 1
ATOM 3800 C C . MET B 1 193 ? 3.375 30.094 21.641 1 98.12 193 MET B C 1
ATOM 3802 O O . MET B 1 193 ? 2.559 30.562 22.438 1 98.12 193 MET B O 1
ATOM 3806 N N . SER B 1 194 ? 4.246 30.781 21.031 1 98.19 194 SER B N 1
ATOM 3807 C CA . SER B 1 194 ? 4.246 32.219 21.203 1 98.19 194 SER B CA 1
ATOM 3808 C C . SER B 1 194 ? 2.934 32.844 20.734 1 98.19 194 SER B C 1
ATOM 3810 O O . SER B 1 194 ? 2.338 33.656 21.438 1 98.19 194 SER B O 1
ATOM 3812 N N . LYS B 1 195 ? 2.455 32.438 19.609 1 98.25 195 LYS B N 1
ATOM 3813 C CA . LYS B 1 195 ? 1.199 32.969 19.078 1 98.25 195 LYS B CA 1
ATOM 3814 C C . LYS B 1 195 ? 0.012 32.5 19.922 1 98.25 195 LYS B C 1
ATOM 3816 O O . LYS B 1 195 ? -0.926 33.281 20.141 1 98.25 195 LYS B O 1
ATOM 3821 N N . ILE B 1 196 ? 0.046 31.297 20.344 1 98.25 196 ILE B N 1
ATOM 3822 C CA . ILE B 1 196 ? -1 30.75 21.203 1 98.25 196 ILE B CA 1
ATOM 3823 C C . ILE B 1 196 ? -1.096 31.578 22.484 1 98.25 196 ILE B C 1
ATOM 3825 O O . ILE B 1 196 ? -2.193 31.891 22.953 1 98.25 196 ILE B O 1
ATOM 3829 N N . SER B 1 197 ? 0.033 31.922 23 1 97.69 197 SER B N 1
ATOM 3830 C CA . SER B 1 197 ? 0.076 32.75 24.219 1 97.69 197 SER B CA 1
ATOM 3831 C C . SER B 1 197 ? -0.485 34.125 23.969 1 97.69 197 SER B C 1
ATOM 3833 O O . SER B 1 197 ? -1.256 34.656 24.781 1 97.69 197 SER B O 1
ATOM 3835 N N . GLU B 1 198 ? -0.098 34.719 22.875 1 98.06 198 GLU B N 1
ATOM 3836 C CA . GLU B 1 198 ? -0.565 36.031 22.516 1 98.06 198 GLU B CA 1
ATOM 3837 C C . GLU B 1 198 ? -2.076 36.062 22.312 1 98.06 198 GLU B C 1
ATOM 3839 O O . GLU B 1 198 ? -2.76 36.969 22.781 1 98.06 198 GLU B O 1
ATOM 3844 N N . MET B 1 199 ? -2.574 35.031 21.703 1 98 199 MET B N 1
ATOM 3845 C CA . MET B 1 199 ? -3.996 34.969 21.375 1 98 199 MET B CA 1
ATOM 3846 C C . MET B 1 199 ? -4.797 34.406 22.562 1 98 199 MET B C 1
ATOM 3848 O O . MET B 1 199 ? -6.02 34.562 22.594 1 98 199 MET B O 1
ATOM 3852 N N . ASP B 1 200 ? -4.141 33.75 23.422 1 98.19 200 ASP B N 1
ATOM 3853 C CA . ASP B 1 200 ? -4.746 33.062 24.547 1 98.19 200 ASP B CA 1
ATOM 3854 C C . ASP B 1 200 ? -5.844 32.094 24.078 1 98.19 200 ASP B C 1
ATOM 3856 O O . ASP B 1 200 ? -6.984 32.188 24.547 1 98.19 200 ASP B O 1
ATOM 3860 N N . VAL B 1 201 ? -5.5 31.125 23.297 1 98.12 201 VAL B N 1
ATOM 3861 C CA . VAL B 1 201 ? -6.457 30.188 22.734 1 98.12 201 VAL B CA 1
ATOM 3862 C C . VAL B 1 201 ? -5.988 28.75 22.984 1 98.12 201 VAL B C 1
ATOM 3864 O O . VAL B 1 201 ? -4.824 28.516 23.312 1 98.12 201 VAL B O 1
ATOM 3867 N N . GLU B 1 202 ? -6.898 27.766 22.859 1 97.56 202 GLU B N 1
ATOM 3868 C CA . GLU B 1 202 ? -6.582 26.344 22.906 1 97.56 202 GLU B CA 1
ATOM 3869 C C . GLU B 1 202 ? -5.883 25.891 21.641 1 97.56 202 GLU B C 1
ATOM 3871 O O . GLU B 1 202 ? -5.859 26.609 20.641 1 97.56 202 GLU B O 1
ATOM 3876 N N . ALA B 1 203 ? -5.27 24.688 21.734 1 98.31 203 ALA B N 1
ATOM 3877 C CA . ALA B 1 203 ? -4.535 24.188 20.578 1 98.31 203 ALA B CA 1
ATOM 3878 C C . ALA B 1 203 ? -4.84 22.703 20.344 1 98.31 203 ALA B C 1
ATOM 3880 O O . ALA B 1 203 ? -5.098 21.953 21.297 1 98.31 203 ALA B O 1
ATOM 3881 N N . LEU B 1 204 ? -4.836 22.359 19.094 1 97.88 204 LEU B N 1
ATOM 3882 C CA . LEU B 1 204 ? -5.102 21 18.672 1 97.88 204 LEU B CA 1
ATOM 3883 C C . LEU B 1 204 ? -4.031 20.516 17.703 1 97.88 204 LEU B C 1
ATOM 3885 O O . LEU B 1 204 ? -3.604 21.266 16.812 1 97.88 204 LEU B O 1
ATOM 3889 N N . VAL B 1 205 ? -3.605 19.266 17.844 1 98.19 205 VAL B N 1
ATOM 3890 C CA . VAL B 1 205 ? -2.797 18.562 16.844 1 98.19 205 VAL B CA 1
ATOM 3891 C C . VAL B 1 205 ? -3.328 17.141 16.641 1 98.19 205 VAL B C 1
ATOM 3893 O O . VAL B 1 205 ? -3.682 16.469 17.609 1 98.19 205 VAL B O 1
ATOM 3896 N N . GLU B 1 206 ? -3.508 16.766 15.445 1 96.75 206 GLU B N 1
ATOM 3897 C CA . GLU B 1 206 ? -3.689 15.352 15.117 1 96.75 206 GLU B CA 1
ATOM 3898 C C . GLU B 1 206 ? -2.355 14.68 14.789 1 96.75 206 GLU B C 1
ATOM 3900 O O . GLU B 1 206 ? -1.922 14.695 13.633 1 96.75 206 GLU B O 1
ATOM 3905 N N . ALA B 1 207 ? -1.775 14.039 15.789 1 97.12 207 ALA B N 1
ATOM 3906 C CA . ALA B 1 207 ? -0.378 13.609 15.773 1 97.12 207 ALA B CA 1
ATOM 3907 C C . ALA B 1 207 ? -0.247 12.188 15.234 1 97.12 207 ALA B C 1
ATOM 3909 O O . ALA B 1 207 ? -1.167 11.375 15.383 1 97.12 207 ALA B O 1
ATOM 3910 N N . THR B 1 208 ? 0.92 12.008 14.594 1 93.56 208 THR B N 1
ATOM 3911 C CA . THR B 1 208 ? 1.399 10.641 14.445 1 93.56 208 THR B CA 1
ATOM 3912 C C . THR B 1 208 ? 2.297 10.25 15.617 1 93.56 208 THR B C 1
ATOM 3914 O O . THR B 1 208 ? 2.662 11.102 16.438 1 93.56 208 THR B O 1
ATOM 3917 N N . ALA B 1 209 ? 2.629 8.977 15.688 1 92.25 209 ALA B N 1
ATOM 3918 C CA . ALA B 1 209 ? 3.439 8.469 16.797 1 92.25 209 ALA B CA 1
ATOM 3919 C C . ALA B 1 209 ? 4.762 9.227 16.891 1 92.25 209 ALA B C 1
ATOM 3921 O O . ALA B 1 209 ? 5.262 9.469 18 1 92.25 209 ALA B O 1
ATOM 3922 N N . ASP B 1 210 ? 5.254 9.703 15.805 1 91.69 210 ASP B N 1
ATOM 3923 C CA . ASP B 1 210 ? 6.57 10.328 15.742 1 91.69 210 ASP B CA 1
ATOM 3924 C C . ASP B 1 210 ? 6.566 11.68 16.453 1 91.69 210 ASP B C 1
ATOM 3926 O O . ASP B 1 210 ? 7.613 12.156 16.891 1 91.69 210 ASP B O 1
ATOM 3930 N N . GLY B 1 211 ? 5.406 12.305 16.547 1 95.75 211 GLY B N 1
ATOM 3931 C CA . GLY B 1 211 ? 5.379 13.672 17.047 1 95.75 211 GLY B CA 1
ATOM 3932 C C . GLY B 1 211 ? 4.891 13.773 18.469 1 95.75 211 GLY B C 1
ATOM 3933 O O . GLY B 1 211 ? 5.027 14.82 19.109 1 95.75 211 GLY B O 1
ATOM 3934 N N . ILE B 1 212 ? 4.43 12.719 19.047 1 97 212 ILE B N 1
ATOM 3935 C CA . ILE B 1 212 ? 3.715 12.742 20.312 1 97 212 ILE B CA 1
ATOM 3936 C C . ILE B 1 212 ? 4.629 13.297 21.406 1 97 212 ILE B C 1
ATOM 3938 O O . ILE B 1 212 ? 4.242 14.211 22.141 1 97 212 ILE B O 1
ATOM 3942 N N . SER B 1 213 ? 5.789 12.75 21.469 1 97.06 213 SER B N 1
ATOM 3943 C CA . SER B 1 213 ? 6.695 13.141 22.547 1 97.06 213 SER B CA 1
ATOM 3944 C C . SER B 1 213 ? 7.023 14.633 22.469 1 97.06 213 SER B C 1
ATOM 3946 O O . SER B 1 213 ? 7.109 15.305 23.5 1 97.06 213 SER B O 1
ATOM 3948 N N . LEU B 1 214 ? 7.188 15.141 21.344 1 98.12 214 LEU B N 1
ATOM 3949 C CA . LEU B 1 214 ? 7.473 16.562 21.156 1 98.12 214 LEU B CA 1
ATOM 3950 C C . LEU B 1 214 ? 6.301 17.406 21.641 1 98.12 214 LEU B C 1
ATOM 3952 O O . LEU B 1 214 ? 6.496 18.375 22.375 1 98.12 214 LEU B O 1
ATOM 3956 N N . TYR B 1 215 ? 5.125 17.062 21.25 1 98.31 215 TYR B N 1
ATOM 3957 C CA . TYR B 1 215 ? 3.953 17.859 21.562 1 98.31 215 TYR B CA 1
ATOM 3958 C C . TYR B 1 215 ? 3.643 17.828 23.062 1 98.31 215 TYR B C 1
ATOM 3960 O O . TYR B 1 215 ? 3.188 18.812 23.641 1 98.31 215 TYR B O 1
ATOM 3968 N N . GLU B 1 216 ? 3.918 16.656 23.641 1 97.38 216 GLU B N 1
ATOM 3969 C CA . GLU B 1 216 ? 3.738 16.516 25.094 1 97.38 216 GLU B CA 1
ATOM 3970 C C . GLU B 1 216 ? 4.645 17.484 25.844 1 97.38 216 GLU B C 1
ATOM 3972 O O . GLU B 1 216 ? 4.25 18.031 26.875 1 97.38 216 GLU B O 1
ATOM 3977 N N . LYS B 1 217 ? 5.793 17.672 25.375 1 97 217 LYS B N 1
ATOM 3978 C CA . LYS B 1 217 ? 6.73 18.609 25.984 1 97 217 LYS B CA 1
ATOM 3979 C C . LYS B 1 217 ? 6.145 20.016 26.047 1 97 217 LYS B C 1
ATOM 3981 O O . LYS B 1 217 ? 6.496 20.812 26.922 1 97 217 LYS B O 1
ATOM 3986 N N . TYR B 1 218 ? 5.238 20.312 25.203 1 97.56 218 TYR B N 1
ATOM 3987 C CA . TYR B 1 218 ? 4.688 21.656 25.125 1 97.56 218 TYR B CA 1
ATOM 3988 C C . TYR B 1 218 ? 3.266 21.703 25.672 1 97.56 218 TYR B C 1
ATOM 3990 O O . TYR B 1 218 ? 2.518 22.641 25.391 1 97.56 218 TYR B O 1
ATOM 3998 N N . GLY B 1 219 ? 2.914 20.641 26.312 1 96.25 219 GLY B N 1
ATOM 3999 C CA . GLY B 1 219 ? 1.699 20.672 27.109 1 96.25 219 GLY B CA 1
ATOM 4000 C C . GLY B 1 219 ? 0.5 20.078 26.406 1 96.25 219 GLY B C 1
ATOM 4001 O O . GLY B 1 219 ? -0.608 20.062 26.938 1 96.25 219 GLY B O 1
ATOM 4002 N N . LEU B 1 220 ? 0.656 19.594 25.219 1 97.81 220 LEU B N 1
ATOM 4003 C CA . LEU B 1 220 ? -0.433 18.875 24.578 1 97.81 220 LEU B CA 1
ATOM 4004 C C . LEU B 1 220 ? -0.555 17.453 25.141 1 97.81 220 LEU B C 1
ATOM 4006 O O . LEU B 1 220 ? 0.451 16.828 25.469 1 97.81 220 LEU B O 1
ATOM 4010 N N . ARG B 1 221 ? -1.795 17.031 25.219 1 97.5 221 ARG B N 1
ATOM 4011 C CA . ARG B 1 221 ? -2.064 15.688 25.703 1 97.5 221 ARG B CA 1
ATOM 4012 C C . ARG B 1 221 ? -3.07 14.969 24.812 1 97.5 221 ARG B C 1
ATOM 4014 O O . ARG B 1 221 ? -3.986 15.594 24.266 1 97.5 221 ARG B O 1
ATOM 4021 N N . THR B 1 222 ? -2.842 13.633 24.75 1 97.25 222 THR B N 1
ATOM 4022 C CA . THR B 1 222 ? -3.771 12.828 23.953 1 97.25 222 THR B CA 1
ATOM 4023 C C . THR B 1 222 ? -5.148 12.797 24.609 1 97.25 222 THR B C 1
ATOM 4025 O O . THR B 1 222 ? -5.277 12.438 25.781 1 97.25 222 THR B O 1
ATOM 4028 N N . ILE B 1 223 ? -6.113 13.172 23.859 1 96.31 223 ILE B N 1
ATOM 4029 C CA . ILE B 1 223 ? -7.473 13.141 24.391 1 96.31 223 ILE B CA 1
ATOM 4030 C C . ILE B 1 223 ? -8.289 12.078 23.656 1 96.31 223 ILE B C 1
ATOM 4032 O O . ILE B 1 223 ? -9.359 11.68 24.125 1 96.31 223 ILE B O 1
ATOM 4036 N N . HIS B 1 224 ? -7.816 11.711 22.469 1 94.81 224 HIS B N 1
ATOM 4037 C CA . HIS B 1 224 ? -8.492 10.703 21.672 1 94.81 224 HIS B CA 1
ATOM 4038 C C . HIS B 1 224 ? -7.516 10.023 20.719 1 94.81 224 HIS B C 1
ATOM 4040 O O . HIS B 1 224 ? -6.645 10.672 20.141 1 94.81 224 HIS B O 1
ATOM 4046 N N . GLU B 1 225 ? -7.609 8.719 20.641 1 96.25 225 GLU B N 1
ATOM 4047 C CA . GLU B 1 225 ? -6.852 7.945 19.672 1 96.25 225 GLU B CA 1
ATOM 4048 C C . GLU B 1 225 ? -7.75 7.43 18.562 1 96.25 225 GLU B C 1
ATOM 4050 O O . GLU B 1 225 ? -8.797 6.832 18.828 1 96.25 225 GLU B O 1
ATOM 4055 N N . VAL B 1 226 ? -7.316 7.703 17.328 1 95.81 226 VAL B N 1
ATOM 4056 C CA . VAL B 1 226 ? -8.062 7.234 16.172 1 95.81 226 VAL B CA 1
ATOM 4057 C C . VAL B 1 226 ? -7.285 6.121 15.469 1 95.81 226 VAL B C 1
ATOM 4059 O O . VAL B 1 226 ? -6.258 6.379 14.836 1 95.81 226 VAL B O 1
ATOM 4062 N N . ILE B 1 227 ? -7.766 4.938 15.609 1 95.19 227 ILE B N 1
ATOM 4063 C CA . ILE B 1 227 ? -7.301 3.852 14.758 1 95.19 227 ILE B CA 1
ATOM 4064 C C . ILE B 1 227 ? -8.211 3.734 13.531 1 95.19 227 ILE B C 1
ATOM 4066 O O . ILE B 1 227 ? -9.406 3.463 13.664 1 95.19 227 ILE B O 1
ATOM 4070 N N . VAL B 1 228 ? -7.672 3.916 12.438 1 94.5 228 VAL B N 1
ATOM 4071 C CA . VAL B 1 228 ? -8.516 4.059 11.258 1 94.5 228 VAL B CA 1
ATOM 4072 C C . VAL B 1 228 ? -9.258 2.748 10.992 1 94.5 228 VAL B C 1
ATOM 4074 O O . VAL B 1 228 ? -8.672 1.667 11.086 1 94.5 228 VAL B O 1
ATOM 4077 N N . ASP B 1 229 ? -10.508 2.877 10.812 1 95.25 229 ASP B N 1
ATOM 4078 C CA . ASP B 1 229 ? -11.383 1.789 10.383 1 95.25 229 ASP B CA 1
ATOM 4079 C C . ASP B 1 229 ? -11.523 1.771 8.867 1 95.25 229 ASP B C 1
ATOM 4081 O O . ASP B 1 229 ? -12.133 2.674 8.281 1 95.25 229 ASP B O 1
ATOM 4085 N N . THR B 1 230 ? -11.016 0.749 8.25 1 95.06 230 THR B N 1
ATOM 4086 C CA . THR B 1 230 ? -11 0.699 6.793 1 95.06 230 THR B CA 1
ATOM 4087 C C . THR B 1 230 ? -12.102 -0.213 6.266 1 95.06 230 THR B C 1
ATOM 4089 O O . THR B 1 230 ? -12.102 -0.59 5.094 1 95.06 230 THR B O 1
ATOM 4092 N N . THR B 1 231 ? -12.984 -0.594 7.117 1 93.5 231 THR B N 1
ATOM 4093 C CA . THR B 1 231 ? -14.078 -1.472 6.715 1 93.5 231 THR B CA 1
ATOM 4094 C C . THR B 1 231 ? -14.992 -0.77 5.715 1 93.5 231 THR B C 1
ATOM 4096 O O . THR B 1 231 ? -15.336 0.401 5.895 1 93.5 231 THR B O 1
ATOM 4099 N N . TYR B 1 232 ? -15.297 -1.488 4.746 1 92.44 232 TYR B N 1
ATOM 4100 C CA . TYR B 1 232 ? -16.234 -0.966 3.758 1 92.44 232 TYR B CA 1
ATOM 4101 C C . TYR B 1 232 ? -17.672 -1.092 4.25 1 92.44 232 TYR B C 1
ATOM 4103 O O . TYR B 1 232 ? -18.109 -2.176 4.648 1 92.44 232 TYR B O 1
ATOM 4111 N N . LYS B 1 233 ? -18.5 -0.102 4.379 1 86.69 233 LYS B N 1
ATOM 4112 C CA . LYS B 1 233 ? -19.812 -0.088 5.039 1 86.69 233 LYS B CA 1
ATOM 4113 C C . LYS B 1 233 ? -20.922 -0.502 4.074 1 86.69 233 LYS B C 1
ATOM 4115 O O . LYS B 1 233 ? -21.938 -1.06 4.496 1 86.69 233 LYS B O 1
ATOM 4120 N N . ASN B 1 234 ? -20.891 -0.403 2.789 1 80.12 234 ASN B N 1
ATOM 4121 C CA . ASN B 1 234 ? -22 -0.711 1.898 1 80.12 234 ASN B CA 1
ATOM 4122 C C . ASN B 1 234 ? -21.578 -1.621 0.753 1 80.12 234 ASN B C 1
ATOM 4124 O O . ASN B 1 234 ? -21.219 -1.142 -0.323 1 80.12 234 ASN B O 1
ATOM 4128 N N . GLY B 1 235 ? -21.688 -3.029 1.116 1 86.12 235 GLY B N 1
ATOM 4129 C CA . GLY B 1 235 ? -21.391 -3.977 0.054 1 86.12 235 GLY B CA 1
ATOM 4130 C C . GLY B 1 235 ? -19.984 -4.547 0.147 1 86.12 235 GLY B C 1
ATOM 4131 O O . GLY B 1 235 ? -19.469 -4.75 1.245 1 86.12 235 GLY B O 1
ATOM 4132 N N . LYS B 1 236 ? -19.5 -4.945 -0.991 1 89.44 236 LYS B N 1
ATOM 4133 C CA . LYS B 1 236 ? -18.156 -5.504 -1.076 1 89.44 236 LYS B CA 1
ATOM 4134 C C . LYS B 1 236 ? -17.188 -4.504 -1.697 1 89.44 236 LYS B C 1
ATOM 4136 O O . LYS B 1 236 ? -17.469 -3.922 -2.746 1 89.44 236 LYS B O 1
ATOM 4141 N N . PRO B 1 237 ? -16.172 -4.25 -1.01 1 94 237 PRO B N 1
ATOM 4142 C CA . PRO B 1 237 ? -15.195 -3.311 -1.564 1 94 237 PRO B CA 1
ATOM 4143 C C . PRO B 1 237 ? -14.555 -3.818 -2.854 1 94 237 PRO B C 1
ATOM 4145 O O . PRO B 1 237 ? -14.453 -5.031 -3.061 1 94 237 PRO B O 1
ATOM 4148 N N . GLY B 1 238 ? -14.234 -2.889 -3.691 1 93.12 238 GLY B N 1
ATOM 4149 C CA . GLY B 1 238 ? -13.453 -3.219 -4.871 1 93.12 238 GLY B CA 1
ATOM 4150 C C . GLY B 1 238 ? -11.969 -3.322 -4.594 1 93.12 238 GLY B C 1
ATOM 4151 O O . GLY B 1 238 ? -11.539 -3.244 -3.439 1 93.12 238 GLY B O 1
ATOM 4152 N N . PHE B 1 239 ? -11.227 -3.533 -5.633 1 93.25 239 PHE B N 1
ATOM 4153 C CA . PHE B 1 239 ? -9.797 -3.787 -5.523 1 93.25 239 PHE B CA 1
ATOM 4154 C C . PHE B 1 239 ? -9.078 -2.586 -4.922 1 93.25 239 PHE B C 1
ATOM 4156 O O . PHE B 1 239 ? -8.227 -2.742 -4.043 1 93.25 239 PHE B O 1
ATOM 4163 N N . ILE B 1 240 ? -9.43 -1.412 -5.383 1 93.5 240 ILE B N 1
ATOM 4164 C CA . ILE B 1 240 ? -8.734 -0.198 -4.965 1 93.5 240 ILE B CA 1
ATOM 4165 C C . ILE B 1 240 ? -8.938 0.027 -3.471 1 93.5 240 ILE B C 1
ATOM 4167 O O . ILE B 1 240 ? -7.988 0.345 -2.748 1 93.5 240 ILE B O 1
ATOM 4171 N N . TRP B 1 241 ? -10.188 -0.151 -3.039 1 95.69 241 TRP B N 1
ATOM 4172 C CA . TRP B 1 241 ? -10.461 -0.012 -1.612 1 95.69 241 TRP B CA 1
ATOM 4173 C C . TRP B 1 241 ? -9.633 -1.002 -0.8 1 95.69 241 TRP B C 1
ATOM 4175 O O . TRP B 1 241 ? -9.016 -0.63 0.198 1 95.69 241 TRP B O 1
ATOM 4185 N N . ARG B 1 242 ? -9.586 -2.225 -1.228 1 95.56 242 ARG B N 1
ATOM 4186 C CA . ARG B 1 242 ? -8.867 -3.266 -0.502 1 95.56 242 ARG B CA 1
ATOM 4187 C C . ARG B 1 242 ? -7.375 -2.949 -0.431 1 95.56 242 ARG B C 1
ATOM 4189 O O . ARG B 1 242 ? -6.742 -3.137 0.612 1 95.56 242 ARG B O 1
ATOM 4196 N N . LYS B 1 243 ? -6.855 -2.521 -1.533 1 94.31 243 LYS B N 1
ATOM 4197 C CA . LYS B 1 243 ? -5.441 -2.162 -1.593 1 94.31 243 LYS B CA 1
ATOM 4198 C C . LYS B 1 243 ? -5.125 -1.015 -0.637 1 94.31 243 LYS B C 1
ATOM 4200 O O . LYS B 1 243 ? -4.164 -1.087 0.132 1 94.31 243 LYS B O 1
ATOM 4205 N N . MET B 1 244 ? -5.902 -0.006 -0.669 1 95.19 244 MET B N 1
ATOM 4206 C CA . MET B 1 244 ? -5.68 1.157 0.184 1 95.19 244 MET B CA 1
ATOM 4207 C C . MET B 1 244 ? -5.898 0.806 1.652 1 95.19 244 MET B C 1
ATOM 4209 O O . MET B 1 244 ? -5.188 1.302 2.527 1 95.19 244 MET B O 1
ATOM 4213 N N . ALA B 1 245 ? -6.926 -0.021 1.883 1 96.06 245 ALA B N 1
ATOM 4214 C CA . ALA B 1 245 ? -7.16 -0.495 3.244 1 96.06 245 ALA B CA 1
ATOM 4215 C C . ALA B 1 245 ? -5.941 -1.246 3.781 1 96.06 245 ALA B C 1
ATOM 4217 O O . ALA B 1 245 ? -5.547 -1.058 4.934 1 96.06 245 ALA B O 1
ATOM 4218 N N . HIS B 1 246 ? -5.395 -2.061 2.955 1 95.19 246 HIS B N 1
ATOM 4219 C CA . HIS B 1 246 ? -4.195 -2.793 3.338 1 95.19 246 HIS B CA 1
ATOM 4220 C C . HIS B 1 246 ? -3.047 -1.842 3.658 1 95.19 246 HIS B C 1
ATOM 4222 O O . HIS B 1 246 ? -2.342 -2.025 4.652 1 95.19 246 HIS B O 1
ATOM 4228 N N . GLU B 1 247 ? -2.877 -0.851 2.889 1 93.75 247 GLU B N 1
ATOM 4229 C CA . GLU B 1 247 ? -1.803 0.125 3.059 1 93.75 247 GLU B CA 1
ATOM 4230 C C . GLU B 1 247 ? -1.961 0.897 4.363 1 93.75 247 GLU B C 1
ATOM 4232 O O . GLU B 1 247 ? -0.97 1.249 5.008 1 93.75 247 GLU B O 1
ATOM 4237 N N . CYS B 1 248 ? -3.152 1.142 4.73 1 95.12 248 CYS B N 1
ATOM 4238 C CA . CYS B 1 248 ? -3.412 2.014 5.871 1 95.12 248 CYS B CA 1
ATOM 4239 C C . CYS B 1 248 ? -3.703 1.199 7.125 1 95.12 248 CYS B C 1
ATOM 4241 O O . CYS B 1 248 ? -3.98 1.763 8.188 1 95.12 248 CYS B O 1
ATOM 4243 N N . LYS B 1 249 ? -3.652 -0.049 6.977 1 89.25 249 LYS B N 1
ATOM 4244 C CA . LYS B 1 249 ? -4.031 -0.921 8.086 1 89.25 249 LYS B CA 1
ATOM 4245 C C . LYS B 1 249 ? -3.201 -0.622 9.328 1 89.25 249 LYS B C 1
ATOM 4247 O O . LYS B 1 249 ? -1.97 -0.592 9.266 1 89.25 249 LYS B O 1
ATOM 4252 N N . GLY B 1 250 ? -3.914 -0.368 10.414 1 87.38 250 GLY B N 1
ATOM 4253 C CA . GLY B 1 250 ? -3.26 -0.197 11.703 1 87.38 250 GLY B CA 1
ATOM 4254 C C . GLY B 1 250 ? -2.742 1.211 11.922 1 87.38 250 GLY B C 1
ATOM 4255 O O . GLY B 1 250 ? -2.178 1.511 12.977 1 87.38 250 GLY B O 1
ATOM 4256 N N . ASN B 1 251 ? -2.957 2.045 10.992 1 92.12 251 ASN B N 1
ATOM 4257 C CA . ASN B 1 251 ? -2.512 3.422 11.164 1 92.12 251 ASN B CA 1
ATOM 4258 C C . ASN B 1 251 ? -3.309 4.133 12.258 1 92.12 251 ASN B C 1
ATOM 4260 O O . ASN B 1 251 ? -4.523 3.955 12.359 1 92.12 251 ASN B O 1
ATOM 4264 N N . ALA B 1 252 ? -2.635 4.84 13.062 1 95.44 252 ALA B N 1
ATOM 4265 C CA . ALA B 1 252 ? -3.264 5.539 14.18 1 95.44 252 ALA B CA 1
ATOM 4266 C C . ALA B 1 252 ? -2.906 7.023 14.172 1 95.44 252 ALA B C 1
ATOM 4268 O O . ALA B 1 252 ? -1.837 7.406 13.688 1 95.44 252 ALA B O 1
ATOM 4269 N N . THR B 1 253 ? -3.795 7.773 14.625 1 96.31 253 THR B N 1
ATOM 4270 C CA . THR B 1 253 ? -3.613 9.203 14.859 1 96.31 253 THR B CA 1
ATOM 4271 C C . THR B 1 253 ? -4.07 9.586 16.266 1 96.31 253 THR B C 1
ATOM 4273 O O . THR B 1 253 ? -5.094 9.094 16.75 1 96.31 253 THR B O 1
ATOM 4276 N N . TRP B 1 254 ? -3.359 10.414 16.906 1 97.62 254 TRP B N 1
ATOM 4277 C CA . TRP B 1 254 ? -3.67 10.867 18.266 1 97.62 254 TRP B CA 1
ATOM 4278 C C . TRP B 1 254 ? -4.113 12.32 18.266 1 97.62 254 TRP B C 1
ATOM 4280 O O . TRP B 1 254 ? -3.354 13.211 17.859 1 97.62 254 TRP B O 1
ATOM 4290 N N . TRP B 1 255 ? -5.293 12.523 18.688 1 97.44 255 TRP B N 1
ATOM 4291 C CA . TRP B 1 255 ? -5.762 13.883 18.938 1 97.44 255 TRP B CA 1
ATOM 4292 C C . TRP B 1 255 ? -5.184 14.422 20.25 1 97.44 255 TRP B C 1
ATOM 4294 O O . TRP B 1 255 ? -5.469 13.898 21.328 1 97.44 255 TRP B O 1
ATOM 4304 N N . MET B 1 256 ? -4.395 15.391 20.094 1 98 256 MET B N 1
ATOM 4305 C CA . MET B 1 256 ? -3.775 16.016 21.25 1 98 256 MET B CA 1
ATOM 4306 C C . MET B 1 256 ? -4.262 17.453 21.438 1 98 256 MET B C 1
ATOM 4308 O O . MET B 1 256 ? -4.375 18.188 20.453 1 98 256 MET B O 1
ATOM 4312 N N . TRP B 1 257 ? -4.52 17.797 22.625 1 97.56 257 TRP B N 1
ATOM 4313 C CA . TRP B 1 257 ? -5.156 19.062 22.938 1 97.56 257 TRP B CA 1
ATOM 4314 C C . TRP B 1 257 ? -4.469 19.75 24.125 1 97.56 257 TRP B C 1
ATOM 4316 O O . TRP B 1 257 ? -3.992 19.078 25.031 1 97.56 257 TRP B O 1
ATOM 4326 N N . LYS B 1 258 ? -4.445 21.078 24.047 1 97.06 258 LYS B N 1
ATOM 4327 C CA . LYS B 1 258 ? -3.924 21.938 25.094 1 97.06 258 LYS B CA 1
ATOM 4328 C C . LYS B 1 258 ? -4.891 23.078 25.406 1 97.06 258 LYS B C 1
ATOM 4330 O O . LYS B 1 258 ? -5.352 23.766 24.484 1 97.06 258 LYS B O 1
ATOM 4335 N N . PRO B 1 259 ? -5.219 23.281 26.703 1 95.94 259 PRO B N 1
ATOM 4336 C CA . PRO B 1 259 ? -6.078 24.406 27.047 1 95.94 259 PRO B CA 1
ATOM 4337 C C . PRO B 1 259 ? -5.414 25.75 26.781 1 95.94 259 PRO B C 1
ATOM 4339 O O . PRO B 1 259 ? -4.199 25.812 26.578 1 95.94 259 PRO B O 1
ATOM 4342 N N . ARG B 1 260 ? -6.23 26.797 26.812 1 95.62 260 ARG B N 1
ATOM 4343 C CA . ARG B 1 260 ? -5.656 28.141 26.656 1 95.62 260 ARG B CA 1
ATOM 4344 C C . ARG B 1 260 ? -4.715 28.469 27.797 1 95.62 260 ARG B C 1
ATOM 4346 O O . ARG B 1 260 ? -4.941 28.047 28.938 1 95.62 260 ARG B O 1
ATOM 4353 N N . PRO B 1 261 ? -3.744 29.219 27.5 1 95.94 261 PRO B N 1
ATOM 4354 C CA . PRO B 1 261 ? -2.721 29.531 28.516 1 95.94 261 PRO B CA 1
ATOM 4355 C C . PRO B 1 261 ? -3.301 30.141 29.781 1 95.94 261 PRO B C 1
ATOM 4357 O O . PRO B 1 261 ? -2.875 29.812 30.891 1 95.94 261 PRO B O 1
ATOM 4360 N N . SER B 1 262 ? -4.266 30.969 29.672 1 94.94 262 SER B N 1
ATOM 4361 C CA . SER B 1 262 ? -4.805 31.688 30.828 1 94.94 262 SER B CA 1
ATOM 4362 C C . SER B 1 262 ? -5.539 30.734 31.766 1 94.94 262 SER B C 1
ATOM 4364 O O . SER B 1 262 ? -5.789 31.078 32.938 1 94.94 262 SER B O 1
ATOM 4366 N N . ASP B 1 263 ? -5.93 29.594 31.219 1 91 263 ASP B N 1
ATOM 4367 C CA . ASP B 1 263 ? -6.559 28.609 32.094 1 91 263 ASP B CA 1
ATOM 4368 C C . ASP B 1 263 ? -5.57 28.094 33.156 1 91 263 ASP B C 1
ATOM 4370 O O . ASP B 1 263 ? -5.973 27.672 34.219 1 91 263 ASP B O 1
ATOM 4374 N N . GLY B 1 264 ? -4.258 28.078 32.844 1 86.19 264 GLY B N 1
ATOM 4375 C CA . GLY B 1 264 ? -3.207 27.75 33.781 1 86.19 264 GLY B CA 1
ATOM 4376 C C . GLY B 1 264 ? -3.209 26.281 34.188 1 86.19 264 GLY B C 1
ATOM 4377 O O . GLY B 1 264 ? -2.764 25.922 35.281 1 86.19 264 GLY B O 1
ATOM 4378 N N . ILE B 1 265 ? -3.875 25.5 33.406 1 82.81 265 ILE B N 1
ATOM 4379 C CA . ILE B 1 265 ? -3.959 24.078 33.75 1 82.81 265 ILE B CA 1
ATOM 4380 C C . ILE B 1 265 ? -3.48 23.25 32.562 1 82.81 265 ILE B C 1
ATOM 4382 O O . ILE B 1 265 ? -3.422 23.75 31.422 1 82.81 265 ILE B O 1
ATOM 4386 N N . LEU B 1 266 ? -3.041 22.062 32.969 1 85 266 LEU B N 1
ATOM 4387 C CA . LEU B 1 266 ? -2.797 21.031 31.953 1 85 266 LEU B CA 1
ATOM 4388 C C . LEU B 1 266 ? -3.92 20 31.938 1 85 266 LEU B C 1
ATOM 4390 O O . LEU B 1 266 ? -4.508 19.719 33 1 85 266 LEU B O 1
ATOM 4394 N N . TYR B 1 267 ? -4.129 19.516 30.797 1 85.56 267 TYR B N 1
ATOM 4395 C CA . TYR B 1 267 ? -5.184 18.516 30.656 1 85.56 267 TYR B CA 1
ATOM 4396 C C . TYR B 1 267 ? -4.828 17.234 31.406 1 85.56 267 TYR B C 1
ATOM 4398 O O . TYR B 1 267 ? -3.684 16.781 31.375 1 85.56 267 TYR B O 1
ATOM 4406 N N . THR B 1 268 ? -5.75 16.688 32.094 1 86.56 268 THR B N 1
ATOM 4407 C CA . THR B 1 268 ? -5.738 15.336 32.656 1 86.56 268 THR B CA 1
ATOM 4408 C C . THR B 1 268 ? -6.969 14.555 32.219 1 86.56 268 THR B C 1
ATOM 4410 O O . THR B 1 268 ? -8 15.141 31.891 1 86.56 268 THR B O 1
ATOM 4413 N N . PRO B 1 269 ? -6.797 13.258 32.094 1 85.31 269 PRO B N 1
ATOM 4414 C CA . PRO B 1 269 ? -7.898 12.445 31.594 1 85.31 269 PRO B CA 1
ATOM 4415 C C . PRO B 1 269 ? -9.195 12.648 32.375 1 85.31 269 PRO B C 1
ATOM 4417 O O . PRO B 1 269 ? -10.281 12.375 31.859 1 85.31 269 PRO B O 1
ATOM 4420 N N . GLU B 1 270 ? -9.195 13.18 33.531 1 84.06 270 GLU B N 1
ATOM 4421 C CA . GLU B 1 270 ? -10.383 13.375 34.344 1 84.06 270 GLU B CA 1
ATOM 4422 C C . GLU B 1 270 ? -11.062 14.703 34.031 1 84.06 270 GLU B C 1
ATOM 4424 O O . GLU B 1 270 ? -12.203 14.938 34.438 1 84.06 270 GLU B O 1
ATOM 4429 N N . MET B 1 271 ? -10.43 15.453 33.344 1 86.88 271 MET B N 1
ATOM 4430 C CA . MET B 1 271 ? -10.961 16.766 33.031 1 86.88 271 MET B CA 1
ATOM 4431 C C . MET B 1 271 ? -12.055 16.672 31.953 1 86.88 271 MET B C 1
ATOM 4433 O O . MET B 1 271 ? -11.945 15.883 31.016 1 86.88 271 MET B O 1
ATOM 4437 N N . GLU B 1 272 ? -13.07 17.5 32.156 1 87.75 272 GLU B N 1
ATOM 4438 C CA . GLU B 1 272 ? -14.078 17.656 31.094 1 87.75 272 GLU B CA 1
ATOM 4439 C C . GLU B 1 272 ? -13.57 18.562 29.984 1 87.75 272 GLU B C 1
ATOM 4441 O O . GLU B 1 272 ? -13.07 19.656 30.234 1 87.75 272 GLU B O 1
ATOM 4446 N N . LEU B 1 273 ? -13.781 18.062 28.828 1 92.06 273 LEU B N 1
ATOM 4447 C CA . LEU B 1 273 ? -13.352 18.844 27.688 1 92.06 273 LEU B CA 1
ATOM 4448 C C . LEU B 1 273 ? -14.375 19.922 27.344 1 92.06 273 LEU B C 1
ATOM 4450 O O . LEU B 1 273 ? -15.562 19.766 27.641 1 92.06 273 LEU B O 1
ATOM 4454 N N . PRO B 1 274 ? -13.961 20.984 26.75 1 88.81 274 PRO B N 1
ATOM 4455 C CA . PRO B 1 274 ? -14.844 22.141 26.547 1 88.81 274 PRO B CA 1
ATOM 4456 C C . PRO B 1 274 ? -16.078 21.781 25.734 1 88.81 274 PRO B C 1
ATOM 4458 O O . PRO B 1 274 ? -17.125 22.438 25.859 1 88.81 274 PRO B O 1
ATOM 4461 N N . TRP B 1 275 ? -16.031 20.781 24.906 1 89.75 275 TRP B N 1
ATOM 4462 C CA . TRP B 1 275 ? -17.156 20.469 24.047 1 89.75 275 TRP B CA 1
ATOM 4463 C C . TRP B 1 275 ? -18.047 19.391 24.656 1 89.75 275 TRP B C 1
ATOM 4465 O O . TRP B 1 275 ? -19.062 19 24.078 1 89.75 275 TRP B O 1
ATOM 4475 N N . GLU B 1 276 ? -17.656 18.891 25.703 1 85.56 276 GLU B N 1
ATOM 4476 C CA . GLU B 1 276 ? -18.469 17.906 26.422 1 85.56 276 GLU B CA 1
ATOM 4477 C C . GLU B 1 276 ? -19.422 18.594 27.406 1 85.56 276 GLU B C 1
ATOM 4479 O O . GLU B 1 276 ? -20.344 17.953 27.922 1 85.56 276 GLU B O 1
ATOM 4484 N N . LYS B 1 277 ? -19.234 19.812 27.812 1 70 277 LYS B N 1
ATOM 4485 C CA . LYS B 1 277 ? -20.078 20.5 28.797 1 70 277 LYS B CA 1
ATOM 4486 C C . LYS B 1 277 ? -21.5 20.672 28.266 1 70 277 LYS B C 1
ATOM 4488 O O . LYS B 1 277 ? -21.703 21.109 27.141 1 70 277 LYS B O 1
ATOM 4493 N N . LYS B 1 278 ? -22.328 19.844 28.781 1 57.19 278 LYS B N 1
ATOM 4494 C CA . LYS B 1 278 ? -23.766 19.922 28.516 1 57.19 278 LYS B CA 1
ATOM 4495 C C . LYS B 1 278 ? -24.297 21.328 28.797 1 57.19 278 LYS B C 1
ATOM 4497 O O . LYS B 1 278 ? -23.844 22 29.719 1 57.19 278 LYS B O 1
ATOM 4502 N N . GLU B 1 279 ? -24.859 22 27.797 1 49.5 279 GLU B N 1
ATOM 4503 C CA . GLU B 1 279 ? -25.594 23.234 28.047 1 49.5 279 GLU B CA 1
ATOM 4504 C C . GLU B 1 279 ? -26.438 23.125 29.312 1 49.5 279 GLU B C 1
ATOM 4506 O O . GLU B 1 279 ? -27.297 22.25 29.438 1 49.5 279 GLU B O 1
ATOM 4511 N N . GLU B 1 280 ? -26 23.281 30.422 1 45.84 280 GLU B N 1
ATOM 4512 C CA . GLU B 1 280 ? -26.938 23.469 31.531 1 45.84 280 GLU B CA 1
ATOM 4513 C C . GLU B 1 280 ? -28.094 24.359 31.125 1 45.84 280 GLU B C 1
ATOM 4515 O O . GLU B 1 280 ? -27.906 25.406 30.516 1 45.84 280 GLU B O 1
ATOM 4520 N N . SER B 1 281 ? -29.312 23.797 30.906 1 41.19 281 SER B N 1
ATOM 4521 C CA . SER B 1 281 ? -30.578 24.531 30.844 1 41.19 281 SER B CA 1
ATOM 4522 C C . SER B 1 281 ? -30.609 25.688 31.828 1 41.19 281 SER B C 1
ATOM 4524 O O . SER B 1 281 ? -30.344 25.5 33.031 1 41.19 281 SER B O 1
ATOM 4526 N N . LEU B 1 282 ? -30.344 26.891 31.484 1 37.97 282 LEU B N 1
ATOM 4527 C CA . LEU B 1 282 ? -30.875 28.031 32.219 1 37.97 282 LEU B CA 1
ATOM 4528 C C . LEU B 1 282 ? -32.25 27.719 32.781 1 37.97 282 LEU B C 1
ATOM 4530 O O . LEU B 1 282 ? -33.156 27.266 32.031 1 37.97 282 LEU B O 1
ATOM 4534 N N . GLY B 1 283 ? -32.469 27.344 34.031 1 29.67 283 GLY B N 1
ATOM 4535 C CA . GLY B 1 283 ? -33.75 27.281 34.781 1 29.67 283 GLY B CA 1
ATOM 4536 C C . GLY B 1 283 ? -34.75 28.312 34.312 1 29.67 283 GLY B C 1
ATOM 4537 O O . GLY B 1 283 ? -34.438 29.5 34.219 1 29.67 283 GLY B O 1
ATOM 4538 N N . ARG B 1 284 ? -35.938 27.953 33.938 1 24.81 284 ARG B N 1
ATOM 4539 C CA . ARG B 1 284 ? -37.156 28.672 34.219 1 24.81 284 ARG B CA 1
ATOM 4540 C C . ARG B 1 284 ? -37.438 28.797 35.719 1 24.81 284 ARG B C 1
ATOM 4542 O O . ARG B 1 284 ? -37.188 27.844 36.469 1 24.81 284 ARG B O 1
#

Organism: Botryotinia fuckeliana (strain B05.10) (NCBI:txid332648)

Radius of gyration: 30.67 Å; Cα contacts (8 Å, |Δi|>4): 839; chains: 2; bounding box: 89×80×76 Å